Protein AF-A0A183I3R6-F1 (afdb_monomer_lite)

Foldseek 3Di:
DVCCVPPVFFWDFDFPVRDAQGATFFTTHCVLPVPDDPVCVVPDDPVNRTHTPVRAAEAEPPDDPVVVQVCCVVVVDQKHFYAYPVNGTHDMDGVVLVVVCVVCVPFDADPVRHGAAEDEFEPDPVRVVVVVVCVVVPHPYYHHDDLVLAAQAQVSLVVVVVVPDQAEEHFHQQAPFFQCCVQVVDTDDQLNSLLRNLVNCVVVVHAYEREHNDDALVSQLSSLLSRHPYYDDAQNPCQEPPHDDDWDQDPVRFIKGKGWDCQAPVNVVVPDDPVNPPDPDDRDGRGDIDIHGHPYHCVQVVVVSVVSSCVVCVVQPHRDSVRSNVCVVVVVRDDDDADPVSVQVVDDDDDPDDDDDDDQDFWKKKWFKDAACVLPVVQQVCPPCRHPVNVVVVLVCVVPVVQPPVWDKDFLDDDPDDGPDGPGIIMITGSDPDPPPCFVVSQVSSQVVCCVPRRPRMHTPGMDTDDPPDRSNPQDDWDWFWKWKFKDQADVSVVVCQVDPDPVCDDPDDDFHADPVRHTGDGDTDTDTPSDDPPDPPPPPDPDPDPDDPPDDWDWDDDPDDRMGMTMDTDDDDD

Structure (mmCIF, N/CA/C/O backbone):
data_AF-A0A183I3R6-F1
#
_entry.id   AF-A0A183I3R6-F1
#
loop_
_atom_site.group_PDB
_atom_site.id
_atom_site.type_symbol
_atom_site.label_atom_id
_atom_site.label_alt_id
_atom_site.label_comp_id
_atom_site.label_asym_id
_atom_site.label_entity_id
_atom_site.label_seq_id
_atom_site.pdbx_PDB_ins_code
_atom_site.Cartn_x
_atom_site.Cartn_y
_atom_site.Cartn_z
_atom_site.occupancy
_atom_site.B_iso_or_equiv
_atom_site.auth_seq_id
_atom_site.auth_comp_id
_atom_site.auth_asym_id
_atom_site.auth_atom_id
_atom_site.pdbx_PDB_model_num
ATOM 1 N N . MET A 1 1 ? 17.498 4.470 -26.967 1.00 78.75 1 MET A N 1
ATOM 2 C CA . MET A 1 1 ? 17.436 5.239 -25.694 1.00 78.75 1 MET A CA 1
ATOM 3 C C . MET A 1 1 ? 16.048 5.758 -25.308 1.00 78.75 1 MET A C 1
ATOM 5 O O . MET A 1 1 ? 15.690 5.618 -24.145 1.00 78.75 1 MET A O 1
ATOM 9 N N . LYS A 1 2 ? 15.227 6.296 -26.228 1.00 86.44 2 LYS A N 1
ATOM 10 C CA . LYS A 1 2 ? 13.857 6.765 -25.906 1.00 86.44 2 LYS A CA 1
ATOM 11 C C . LYS A 1 2 ? 12.976 5.703 -25.220 1.00 86.44 2 LYS A C 1
ATOM 13 O O . LYS A 1 2 ? 12.280 6.032 -24.268 1.00 86.44 2 LYS A O 1
ATOM 18 N N . ILE A 1 3 ? 13.071 4.434 -25.635 1.00 86.44 3 ILE A N 1
ATOM 19 C CA . ILE A 1 3 ? 12.370 3.298 -24.997 1.00 86.44 3 ILE A CA 1
ATOM 20 C C . ILE A 1 3 ? 12.762 3.161 -23.514 1.00 86.44 3 ILE A C 1
ATOM 22 O O . ILE A 1 3 ? 11.885 3.130 -22.658 1.00 86.44 3 ILE A O 1
ATOM 26 N N . LYS A 1 4 ? 14.065 3.190 -23.194 1.00 86.25 4 LYS A N 1
ATOM 27 C CA . LYS A 1 4 ? 14.585 3.146 -21.813 1.00 86.25 4 LYS A CA 1
ATOM 28 C C . LYS A 1 4 ? 14.042 4.287 -20.954 1.00 86.25 4 LYS A C 1
ATOM 30 O O . LYS A 1 4 ? 13.668 4.053 -19.813 1.00 86.25 4 LYS A O 1
ATOM 35 N N . LEU A 1 5 ? 13.989 5.502 -21.503 1.00 85.44 5 LEU A N 1
ATOM 36 C CA . LEU A 1 5 ? 13.466 6.677 -20.798 1.00 85.44 5 LEU A CA 1
ATOM 37 C C . LEU A 1 5 ? 11.952 6.599 -20.577 1.00 85.44 5 LEU A C 1
ATOM 39 O O . LEU A 1 5 ? 11.480 6.945 -19.501 1.00 85.44 5 LEU A O 1
ATOM 43 N N . LYS A 1 6 ? 11.199 6.142 -21.584 1.00 90.00 6 LYS A N 1
ATOM 44 C CA . LYS A 1 6 ? 9.734 6.086 -21.533 1.00 90.00 6 LYS A CA 1
ATOM 45 C C . LYS A 1 6 ? 9.214 4.930 -20.676 1.00 90.00 6 LYS A C 1
ATOM 47 O O . LYS A 1 6 ? 8.266 5.122 -19.927 1.00 90.00 6 LYS A O 1
ATOM 52 N N . TYR A 1 7 ? 9.811 3.745 -20.798 1.00 88.25 7 TYR A N 1
ATOM 53 C CA . TYR A 1 7 ? 9.295 2.513 -20.191 1.00 88.25 7 TYR A CA 1
ATOM 54 C C . TYR A 1 7 ? 10.159 1.973 -19.041 1.00 88.25 7 TYR A C 1
ATOM 56 O O . TYR A 1 7 ? 9.745 1.058 -18.336 1.00 88.25 7 TYR A O 1
ATOM 64 N N . GLY A 1 8 ? 11.366 2.510 -18.831 1.00 87.38 8 GLY A N 1
ATOM 65 C CA . GLY A 1 8 ? 12.247 2.109 -17.728 1.00 87.38 8 GLY A CA 1
ATOM 66 C C . GLY A 1 8 ? 13.025 0.805 -17.948 1.00 87.38 8 GLY A C 1
ATOM 67 O O . GLY A 1 8 ? 13.779 0.393 -17.067 1.00 87.38 8 GLY A O 1
ATOM 68 N N . PHE A 1 9 ? 12.899 0.161 -19.112 1.00 87.81 9 PHE A N 1
ATOM 69 C CA . PHE A 1 9 ? 13.636 -1.055 -19.471 1.00 87.81 9 PHE A CA 1
ATOM 70 C C . PHE A 1 9 ? 14.281 -0.957 -20.860 1.00 87.81 9 PHE A C 1
ATOM 72 O O . PHE A 1 9 ? 13.922 -0.122 -21.685 1.00 87.81 9 PHE A O 1
ATOM 79 N N . THR A 1 10 ? 15.277 -1.808 -21.105 1.00 85.75 10 THR A N 1
ATOM 80 C CA . THR A 1 10 ? 16.066 -1.838 -22.352 1.00 85.75 10 THR A CA 1
ATOM 81 C C . THR A 1 10 ? 15.897 -3.116 -23.156 1.00 85.75 10 THR A C 1
ATOM 83 O O . THR A 1 10 ? 16.025 -3.060 -24.371 1.00 85.75 10 THR A O 1
ATOM 86 N N . GLY A 1 11 ? 15.620 -4.246 -22.494 1.00 90.00 11 GLY A N 1
ATOM 87 C CA . GLY A 1 11 ? 15.464 -5.555 -23.131 1.00 90.00 11 GLY A CA 1
ATOM 88 C C . GLY A 1 11 ? 14.273 -5.565 -24.081 1.00 90.00 11 GLY A C 1
ATOM 89 O O . GLY A 1 11 ? 13.154 -5.735 -23.608 1.00 90.00 11 GLY A O 1
ATOM 90 N N . THR A 1 12 ? 14.527 -5.372 -25.372 1.00 93.06 12 THR A N 1
ATOM 91 C CA . THR A 1 12 ? 13.502 -5.126 -26.391 1.00 93.06 12 THR A CA 1
ATOM 92 C C . THR A 1 12 ? 13.747 -6.044 -27.586 1.00 93.06 12 THR A C 1
ATOM 94 O O . THR A 1 12 ? 14.807 -5.937 -28.211 1.00 93.06 12 THR A O 1
ATOM 97 N N . PRO A 1 13 ? 12.819 -6.966 -27.892 1.00 94.94 13 PRO A N 1
ATOM 98 C CA . PRO A 1 13 ? 12.857 -7.751 -29.121 1.00 94.94 13 PRO A CA 1
ATOM 99 C C . PRO A 1 13 ? 12.750 -6.850 -30.352 1.00 94.94 13 PRO A C 1
ATOM 101 O O . PRO A 1 13 ? 12.085 -5.816 -30.314 1.00 94.94 13 PRO A O 1
ATOM 104 N N . VAL A 1 14 ? 13.410 -7.244 -31.433 1.00 95.75 14 VAL A N 1
ATOM 105 C CA . VAL A 1 14 ? 13.388 -6.556 -32.724 1.00 95.75 14 VAL A CA 1
ATOM 106 C C . VAL A 1 14 ? 12.676 -7.466 -33.711 1.00 95.75 14 VAL A C 1
ATOM 108 O O . VAL A 1 14 ? 13.144 -8.578 -33.956 1.00 95.75 14 VAL A O 1
ATOM 111 N N . THR A 1 15 ? 11.557 -7.006 -34.264 1.00 96.69 15 THR A N 1
ATOM 112 C CA . THR A 1 15 ? 10.777 -7.742 -35.266 1.00 96.69 15 THR A CA 1
ATOM 113 C C . THR A 1 15 ? 10.846 -7.057 -36.630 1.00 96.69 15 THR A C 1
ATOM 115 O O . THR A 1 15 ? 11.189 -5.877 -36.720 1.00 96.69 15 THR A O 1
ATOM 118 N N . SER A 1 16 ? 10.523 -7.787 -37.700 1.00 95.62 16 SER A N 1
ATOM 119 C CA . SER A 1 16 ? 10.517 -7.266 -39.077 1.00 95.62 16 SER A CA 1
ATOM 120 C C . SER A 1 16 ? 9.542 -6.111 -39.297 1.00 95.62 16 SER A C 1
ATOM 122 O O . SER A 1 16 ? 9.824 -5.208 -40.080 1.00 95.62 16 SER A O 1
ATOM 124 N N . THR A 1 17 ? 8.415 -6.127 -38.591 1.00 94.56 17 THR A N 1
ATOM 125 C CA . THR A 1 17 ? 7.358 -5.114 -38.686 1.00 94.56 17 THR A CA 1
ATOM 126 C C . THR A 1 17 ? 7.493 -4.013 -37.635 1.00 94.56 17 THR A C 1
ATOM 128 O O . THR A 1 17 ? 6.927 -2.939 -37.804 1.00 94.56 17 THR A O 1
ATOM 131 N N . GLY A 1 18 ? 8.246 -4.259 -36.558 1.00 92.50 18 GLY A N 1
ATOM 132 C CA . GLY A 1 18 ? 8.265 -3.409 -35.364 1.00 92.50 18 GLY A CA 1
ATOM 133 C C . GLY A 1 18 ? 7.157 -3.728 -34.352 1.00 92.50 18 GLY A C 1
ATOM 134 O O . GLY A 1 18 ? 7.161 -3.149 -33.266 1.00 92.50 18 GLY A O 1
ATOM 135 N N . ASP A 1 19 ? 6.272 -4.678 -34.669 1.00 93.06 19 ASP A N 1
ATOM 136 C CA . ASP A 1 19 ? 5.143 -5.09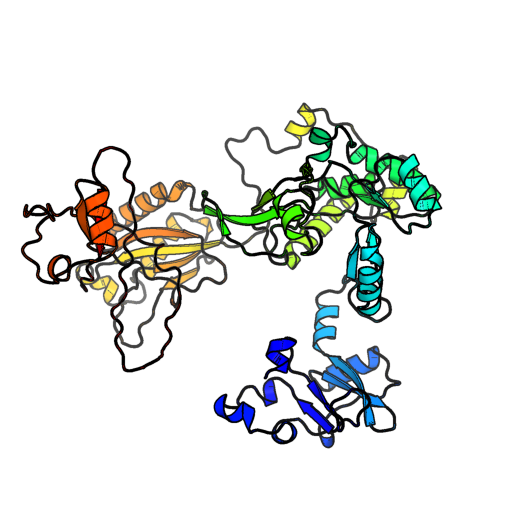5 -33.835 1.00 93.06 19 ASP A CA 1
ATOM 137 C C . ASP A 1 19 ? 5.298 -6.534 -33.314 1.00 93.06 19 ASP A C 1
ATOM 139 O O . ASP A 1 19 ? 6.066 -7.343 -33.851 1.00 93.06 19 ASP A O 1
ATOM 143 N N . VAL A 1 20 ? 4.548 -6.861 -32.256 1.00 92.81 20 VAL A N 1
ATOM 144 C CA . VAL A 1 20 ? 4.362 -8.245 -31.778 1.00 92.81 20 VAL A CA 1
ATOM 145 C C . VAL A 1 20 ? 3.604 -9.042 -32.849 1.00 92.81 20 VAL A C 1
ATOM 147 O O . VAL A 1 20 ? 2.713 -8.502 -33.497 1.00 92.81 20 VAL A O 1
ATOM 150 N N . GLY A 1 21 ? 3.973 -10.309 -33.060 1.00 93.31 21 GLY A N 1
ATOM 151 C CA . GLY A 1 21 ? 3.495 -11.129 -34.180 1.00 93.31 21 GLY A CA 1
ATOM 152 C C . GLY A 1 21 ? 4.300 -10.964 -35.476 1.00 93.31 21 GLY A C 1
ATOM 153 O O . GLY A 1 21 ? 4.107 -11.727 -36.414 1.00 93.31 21 GLY A O 1
ATOM 154 N N . GLY A 1 22 ? 5.237 -10.011 -35.543 1.00 95.81 22 GLY A N 1
ATOM 155 C CA . GLY A 1 22 ? 6.235 -9.963 -36.614 1.00 95.81 22 GLY A CA 1
ATOM 156 C C . GLY A 1 22 ? 7.337 -11.010 -36.422 1.00 95.81 22 GLY A C 1
ATOM 157 O O . GLY A 1 22 ? 7.602 -11.450 -35.298 1.00 95.81 22 GLY A O 1
ATOM 158 N N . GLN A 1 23 ? 8.029 -11.370 -37.507 1.00 96.69 23 GLN A N 1
ATOM 159 C CA . GLN A 1 23 ? 9.185 -12.271 -37.441 1.00 96.69 23 GLN A CA 1
ATOM 160 C C . GLN A 1 23 ? 10.275 -11.683 -36.543 1.00 96.69 23 GLN A C 1
ATOM 162 O O . GLN A 1 23 ? 10.665 -10.527 -36.722 1.00 96.69 23 GLN A O 1
ATOM 167 N N . LEU A 1 24 ? 10.767 -12.468 -35.584 1.00 97.00 24 LEU A N 1
ATOM 168 C CA . LEU A 1 24 ? 11.836 -12.064 -34.676 1.00 97.00 24 LEU A CA 1
ATOM 169 C C . LEU A 1 24 ? 13.175 -12.018 -35.426 1.00 97.00 24 LEU A C 1
ATOM 171 O O . LEU A 1 24 ? 13.614 -13.021 -35.970 1.00 97.00 24 LEU A O 1
ATOM 175 N N . ILE A 1 25 ? 13.848 -10.866 -35.422 1.00 96.50 25 ILE A N 1
ATOM 176 C CA . ILE A 1 25 ? 15.146 -10.662 -36.094 1.00 96.50 25 ILE A CA 1
ATOM 177 C C . ILE A 1 25 ? 16.286 -10.536 -35.074 1.00 96.50 25 ILE A C 1
ATOM 179 O O . ILE A 1 25 ? 17.429 -10.901 -35.351 1.00 96.50 25 ILE A O 1
ATOM 183 N N . GLY A 1 26 ? 15.995 -10.027 -33.876 1.00 96.00 26 GLY A N 1
ATOM 184 C CA . GLY A 1 26 ? 17.018 -9.829 -32.858 1.00 96.00 26 GLY A CA 1
ATOM 185 C C . GLY A 1 26 ? 16.478 -9.360 -31.513 1.00 96.00 26 GLY A C 1
ATOM 186 O O . GLY A 1 26 ? 15.272 -9.297 -31.278 1.00 96.00 26 GLY A O 1
ATOM 187 N N . LEU A 1 27 ? 17.390 -9.021 -30.606 1.00 95.12 27 LEU A N 1
ATOM 188 C CA . LEU A 1 27 ? 17.090 -8.501 -29.274 1.00 95.12 27 LEU A CA 1
ATOM 189 C C . LEU A 1 27 ? 18.142 -7.457 -28.905 1.00 95.12 27 LEU A C 1
ATOM 191 O O . LEU A 1 27 ? 19.338 -7.702 -29.033 1.00 95.12 27 LEU A O 1
ATOM 195 N N . VAL A 1 28 ? 17.699 -6.317 -28.385 1.00 94.00 28 VAL A N 1
ATOM 196 C CA . VAL A 1 28 ? 18.584 -5.293 -27.817 1.00 94.00 28 VAL A CA 1
ATOM 197 C C . VAL A 1 28 ? 18.452 -5.299 -26.301 1.00 94.00 28 VAL A C 1
ATOM 199 O O . VAL A 1 28 ? 17.348 -5.365 -25.762 1.00 94.00 28 VAL A O 1
ATOM 202 N N . THR A 1 29 ? 19.567 -5.200 -25.587 1.00 91.25 29 THR A N 1
ATOM 203 C CA . THR A 1 29 ? 19.627 -5.062 -24.129 1.00 91.25 29 THR A CA 1
ATOM 204 C C . THR A 1 29 ? 20.419 -3.814 -23.730 1.00 91.25 29 THR A C 1
ATOM 206 O O . THR A 1 29 ? 20.955 -3.109 -24.578 1.00 91.25 29 THR A O 1
ATOM 209 N N . SER A 1 30 ? 20.510 -3.504 -22.427 1.00 88.44 30 SER A N 1
ATOM 210 C CA . SER A 1 30 ? 21.334 -2.366 -21.970 1.00 88.44 30 SER A CA 1
ATOM 211 C C . SER A 1 30 ? 22.788 -2.498 -22.418 1.00 88.44 30 SER A C 1
ATOM 213 O O . SER A 1 30 ? 23.373 -1.521 -22.864 1.00 88.44 30 SER A O 1
ATOM 215 N N . ARG A 1 31 ? 23.355 -3.710 -22.333 1.00 88.88 31 ARG A N 1
ATOM 216 C CA . ARG A 1 31 ? 24.786 -3.942 -22.579 1.00 88.88 31 ARG A CA 1
ATOM 217 C C . ARG A 1 31 ? 25.196 -3.599 -24.006 1.00 88.88 31 ARG A C 1
ATOM 219 O O . ARG A 1 31 ? 26.325 -3.180 -24.217 1.00 88.88 31 ARG A O 1
ATOM 226 N N . ASP A 1 32 ? 24.262 -3.738 -24.936 1.00 89.69 32 ASP A N 1
ATOM 227 C CA . ASP A 1 32 ? 24.491 -3.519 -26.360 1.00 89.69 32 ASP A CA 1
ATOM 228 C C . ASP A 1 32 ? 24.511 -2.022 -26.716 1.00 89.69 32 ASP A C 1
ATOM 230 O O . ASP A 1 32 ? 25.025 -1.632 -27.758 1.00 89.69 32 ASP A O 1
ATOM 234 N N . VAL A 1 33 ? 23.973 -1.163 -25.837 1.00 88.94 33 VAL A N 1
ATOM 235 C CA . VAL A 1 33 ? 23.852 0.287 -26.073 1.00 88.94 33 VAL A CA 1
ATOM 236 C C . VAL A 1 33 ? 24.589 1.158 -25.052 1.00 88.94 33 VAL A C 1
ATOM 238 O O . VAL A 1 33 ? 24.736 2.355 -25.286 1.00 88.94 33 VAL A O 1
ATOM 241 N N . ASP A 1 34 ? 25.056 0.592 -23.931 1.00 85.75 34 ASP A N 1
ATOM 242 C CA . ASP A 1 34 ? 25.635 1.341 -22.800 1.00 85.75 34 ASP A CA 1
ATOM 243 C C . ASP A 1 34 ? 26.924 2.112 -23.169 1.00 85.75 34 ASP A C 1
ATOM 245 O O . ASP A 1 34 ? 27.219 3.124 -22.536 1.00 85.75 34 ASP A O 1
ATOM 249 N N . PHE A 1 35 ? 27.667 1.673 -24.194 1.00 86.62 35 PHE A N 1
ATOM 250 C CA . PHE A 1 35 ? 28.926 2.298 -24.637 1.00 86.62 35 PHE A CA 1
ATOM 251 C C . PHE A 1 35 ? 28.817 3.081 -25.952 1.00 86.62 35 PHE A C 1
ATOM 253 O O . PHE A 1 35 ? 29.831 3.501 -26.505 1.00 86.62 35 PHE A O 1
ATOM 260 N N . ILE A 1 36 ? 27.604 3.285 -26.471 1.00 87.62 36 ILE A N 1
ATOM 261 C CA . ILE A 1 36 ? 27.405 4.117 -27.659 1.00 87.62 36 ILE A CA 1
ATOM 262 C C . ILE A 1 36 ? 27.453 5.590 -27.227 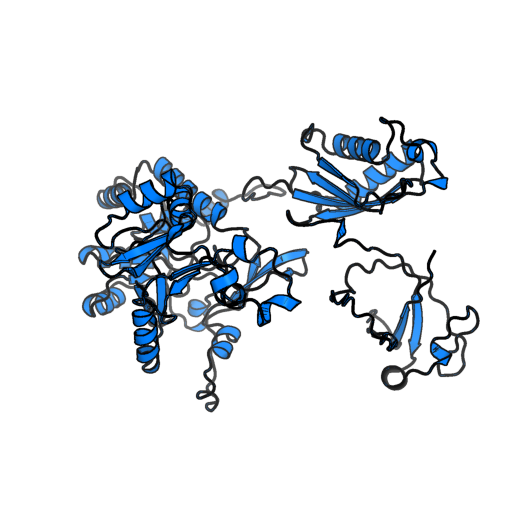1.00 87.62 36 ILE A C 1
ATOM 264 O O . ILE A 1 36 ? 26.730 5.998 -26.315 1.00 87.62 36 ILE A O 1
ATOM 268 N N . ASP A 1 37 ? 28.295 6.388 -27.891 1.00 87.50 37 ASP A N 1
ATOM 269 C CA . ASP A 1 37 ? 28.372 7.837 -27.669 1.00 87.50 37 ASP A CA 1
ATOM 270 C C . ASP A 1 37 ? 27.017 8.506 -27.936 1.00 87.50 37 ASP A C 1
ATOM 272 O O . ASP A 1 37 ? 26.364 8.212 -28.940 1.00 87.50 37 ASP A O 1
ATOM 276 N N . GLU A 1 38 ? 26.620 9.473 -27.104 1.00 85.00 38 GLU A N 1
ATOM 277 C CA . GLU A 1 38 ? 25.320 10.153 -27.248 1.00 85.00 38 GLU A CA 1
ATOM 278 C C . GLU A 1 38 ? 25.138 10.799 -28.631 1.00 85.00 38 GLU A C 1
ATOM 280 O O . GLU A 1 38 ? 24.057 10.733 -29.218 1.00 85.00 38 GLU A O 1
ATOM 285 N N . ASN A 1 39 ? 26.221 11.333 -29.201 1.00 90.12 39 ASN A N 1
ATOM 286 C CA . ASN A 1 39 ? 26.235 11.939 -30.535 1.00 90.12 39 ASN A CA 1
ATOM 287 C C . ASN A 1 39 ? 25.918 10.933 -31.656 1.00 90.12 39 ASN A C 1
ATOM 289 O O . ASN A 1 39 ? 25.523 11.333 -32.748 1.00 90.12 39 ASN A O 1
ATOM 293 N N . LYS A 1 40 ? 26.086 9.628 -31.401 1.00 89.12 40 LYS A N 1
ATOM 294 C CA . LYS A 1 40 ? 25.838 8.553 -32.371 1.00 89.12 40 LYS A CA 1
ATOM 295 C C . LYS A 1 40 ? 24.435 7.954 -32.256 1.00 89.12 40 LYS A C 1
ATOM 297 O O . LYS A 1 40 ? 24.000 7.253 -33.165 1.00 89.12 40 LYS A O 1
ATOM 302 N N . TYR A 1 41 ? 23.674 8.273 -31.205 1.00 86.94 41 TYR A N 1
ATOM 303 C CA . TYR A 1 41 ? 22.342 7.690 -30.980 1.00 86.94 41 TYR A CA 1
ATOM 304 C C . TYR A 1 41 ? 21.344 7.911 -32.120 1.00 86.94 41 TYR A C 1
ATOM 306 O O . TYR A 1 41 ? 20.441 7.096 -32.284 1.00 86.94 41 TYR A O 1
ATOM 314 N N . ALA A 1 42 ? 21.463 9.011 -32.867 1.00 86.00 42 ALA A N 1
ATOM 315 C CA . ALA A 1 42 ? 20.554 9.323 -33.969 1.00 86.00 42 ALA A CA 1
ATOM 316 C C . ALA A 1 42 ? 20.901 8.590 -35.276 1.00 86.00 42 ALA A C 1
ATOM 318 O O . ALA A 1 42 ? 20.033 8.460 -36.134 1.00 86.00 42 ALA A O 1
ATOM 319 N N . ILE A 1 43 ? 22.149 8.137 -35.429 1.00 91.75 43 ILE A N 1
ATOM 320 C CA . ILE A 1 43 ? 22.674 7.592 -36.689 1.00 91.75 43 ILE A CA 1
ATOM 321 C C . ILE A 1 43 ? 22.883 6.076 -36.642 1.00 91.75 43 ILE A C 1
ATOM 323 O O . ILE A 1 43 ? 22.741 5.418 -37.667 1.00 91.75 43 ILE A O 1
ATOM 327 N N . THR A 1 44 ? 23.191 5.514 -35.472 1.00 90.88 44 THR A N 1
ATOM 328 C CA . THR A 1 44 ? 23.419 4.074 -35.311 1.00 90.88 44 THR A CA 1
ATOM 329 C C . THR A 1 44 ? 22.106 3.308 -35.437 1.00 90.88 44 THR A C 1
ATOM 331 O O . THR A 1 44 ? 21.151 3.556 -34.693 1.00 90.88 44 THR A O 1
ATOM 334 N N . LYS A 1 45 ? 22.051 2.355 -36.372 1.00 92.12 45 LYS A N 1
ATOM 335 C CA . LYS A 1 45 ? 20.853 1.535 -36.596 1.00 92.12 45 LYS A CA 1
ATOM 336 C C . LYS A 1 45 ? 20.726 0.445 -35.534 1.00 92.12 45 LYS A C 1
ATOM 338 O O . LYS A 1 45 ? 21.714 -0.086 -35.040 1.00 92.12 45 LYS A O 1
ATOM 343 N N . ILE A 1 46 ? 19.490 0.041 -35.236 1.00 91.94 46 ILE A N 1
ATOM 344 C CA . ILE A 1 46 ? 19.212 -1.067 -34.302 1.00 91.94 46 ILE A CA 1
ATOM 345 C C . ILE A 1 46 ? 19.870 -2.372 -34.776 1.00 91.94 46 ILE A C 1
ATOM 347 O O . ILE A 1 46 ? 20.416 -3.114 -33.964 1.00 91.94 46 ILE A O 1
ATOM 351 N N . SER A 1 47 ? 19.880 -2.617 -36.087 1.00 92.31 47 SER A N 1
ATOM 352 C CA . SER A 1 47 ? 20.507 -3.793 -36.697 1.00 92.31 47 SER A CA 1
ATOM 353 C C . SER A 1 47 ? 22.019 -3.882 -36.471 1.00 92.31 47 SER A C 1
ATOM 355 O O . SER A 1 47 ? 22.567 -4.973 -36.537 1.00 92.31 47 SER A O 1
ATOM 357 N N . GLU A 1 48 ? 22.694 -2.757 -36.214 1.00 91.25 48 GLU A N 1
ATOM 358 C CA . GLU A 1 48 ? 24.145 -2.711 -35.973 1.00 91.25 48 GLU A CA 1
ATOM 359 C C . GLU A 1 48 ? 24.509 -3.085 -34.530 1.00 91.25 48 GLU A C 1
ATOM 361 O O . GLU A 1 48 ? 25.663 -3.400 -34.250 1.00 91.25 48 GLU A O 1
ATOM 366 N N . VAL A 1 49 ? 23.538 -3.035 -33.611 1.00 92.75 49 VAL A N 1
ATOM 367 C CA . VAL A 1 49 ? 23.770 -3.189 -32.165 1.00 92.75 49 VAL A CA 1
ATOM 368 C C . VAL A 1 49 ? 23.020 -4.370 -31.559 1.00 92.75 49 VAL A C 1
ATOM 370 O O . VAL A 1 49 ? 23.404 -4.854 -30.502 1.00 92.75 49 VAL A O 1
ATOM 373 N N . MET A 1 50 ? 21.936 -4.833 -32.182 1.00 94.00 50 MET A N 1
ATOM 374 C CA . MET A 1 50 ? 21.151 -5.950 -31.658 1.00 94.00 50 MET A CA 1
ATOM 375 C C . MET A 1 50 ? 21.941 -7.259 -31.672 1.00 94.00 50 MET A C 1
ATOM 377 O O . MET A 1 50 ? 22.782 -7.493 -32.538 1.00 94.00 50 MET A O 1
ATOM 381 N N . VAL A 1 51 ? 21.594 -8.162 -30.758 1.00 94.31 51 VAL A N 1
ATOM 382 C CA . VAL A 1 51 ? 21.995 -9.562 -30.871 1.00 94.31 51 VAL A CA 1
ATOM 383 C C . VAL A 1 51 ? 21.114 -10.212 -31.946 1.00 94.31 51 VAL A C 1
ATOM 385 O O . VAL A 1 51 ? 19.889 -10.207 -31.777 1.00 94.31 51 VAL A O 1
ATOM 388 N N . PRO A 1 52 ? 21.696 -10.725 -33.045 1.00 95.44 52 PRO A N 1
ATOM 389 C CA . PRO A 1 52 ? 20.939 -11.316 -34.148 1.00 95.44 52 PRO A CA 1
ATOM 390 C C . PRO A 1 52 ? 20.332 -12.675 -33.768 1.00 95.44 52 PRO A C 1
ATOM 392 O O . PRO A 1 52 ? 20.826 -13.347 -32.859 1.00 95.44 52 PRO A O 1
ATOM 395 N N . LEU A 1 53 ? 19.248 -13.063 -34.456 1.00 93.25 53 LEU A N 1
ATOM 396 C CA . LEU A 1 53 ? 18.452 -14.268 -34.172 1.00 93.25 53 LEU A CA 1
ATOM 397 C C . LEU A 1 53 ? 19.284 -15.557 -34.073 1.00 93.25 53 LEU A C 1
ATOM 399 O O . LEU A 1 53 ? 19.025 -16.362 -33.187 1.00 93.25 53 LEU A O 1
ATOM 403 N N . ASP A 1 54 ? 20.301 -15.733 -34.918 1.00 92.31 54 ASP A N 1
ATOM 404 C CA . ASP A 1 54 ? 21.197 -16.904 -34.936 1.00 92.31 54 ASP A CA 1
ATOM 405 C C . ASP A 1 54 ? 21.967 -17.107 -33.620 1.00 92.31 54 ASP A C 1
ATOM 407 O O . ASP A 1 54 ? 22.418 -18.208 -33.315 1.00 92.31 54 ASP A O 1
ATOM 411 N N . ARG A 1 55 ? 22.111 -16.044 -32.823 1.00 91.38 55 ARG A N 1
ATOM 412 C CA . ARG A 1 55 ? 22.770 -16.061 -31.509 1.00 91.38 55 ARG A CA 1
ATOM 413 C C . ARG A 1 55 ? 21.788 -15.930 -30.351 1.00 91.38 55 ARG A C 1
ATOM 415 O O . ARG A 1 55 ? 22.215 -15.855 -29.192 1.00 91.38 55 ARG A O 1
ATOM 422 N N . LEU A 1 56 ? 20.494 -15.839 -30.648 1.00 92.56 56 LEU A N 1
ATOM 423 C CA . LEU A 1 56 ? 19.450 -15.778 -29.643 1.00 92.56 56 LEU A CA 1
ATOM 424 C C . LEU A 1 56 ? 18.976 -17.165 -29.273 1.00 92.56 56 LEU A C 1
ATOM 426 O O . LEU A 1 56 ? 18.876 -18.075 -30.084 1.00 92.56 56 LEU A O 1
ATOM 430 N N . ILE A 1 57 ? 18.637 -17.274 -28.000 1.00 92.75 57 ILE A N 1
ATOM 431 C CA . ILE A 1 57 ? 17.975 -18.443 -27.458 1.00 92.75 57 ILE A CA 1
ATOM 432 C C . ILE A 1 57 ? 16.514 -18.069 -27.349 1.00 92.75 57 ILE A C 1
ATOM 434 O O . ILE A 1 57 ? 16.185 -17.035 -26.757 1.00 92.75 57 ILE A O 1
ATOM 438 N N . THR A 1 58 ? 15.669 -18.887 -27.952 1.00 94.06 58 THR A N 1
ATOM 439 C CA . THR A 1 58 ? 14.227 -18.690 -28.053 1.00 94.06 58 THR A CA 1
ATOM 440 C C . THR A 1 58 ? 13.505 -19.904 -27.473 1.00 94.06 58 THR A C 1
ATOM 442 O O . THR A 1 58 ? 14.062 -20.998 -27.400 1.00 94.06 58 THR A O 1
ATOM 445 N N . GLY A 1 59 ? 12.280 -19.697 -26.996 1.00 93.31 59 GLY A N 1
ATOM 446 C CA . GLY A 1 59 ? 11.372 -20.770 -26.587 1.00 93.31 59 GLY A CA 1
ATOM 447 C C . GLY A 1 59 ? 10.237 -20.942 -27.596 1.00 93.31 59 GLY A C 1
ATOM 448 O O . GLY A 1 59 ? 9.870 -19.979 -28.268 1.00 93.31 59 GLY A O 1
ATOM 449 N N . SER A 1 60 ? 9.679 -22.151 -27.683 1.00 92.56 60 SER A N 1
ATOM 450 C CA . SER A 1 60 ? 8.444 -22.415 -28.440 1.00 92.56 60 SER A CA 1
ATOM 451 C C . SER A 1 60 ? 7.219 -21.853 -27.708 1.00 92.56 60 SER A C 1
ATOM 453 O O . SER A 1 60 ? 7.237 -21.729 -26.484 1.00 92.56 60 SER A O 1
ATOM 455 N N . GLU A 1 61 ? 6.143 -21.546 -28.430 1.00 90.50 61 GLU A N 1
ATOM 456 C CA . GLU A 1 61 ? 4.866 -21.109 -27.847 1.00 90.50 61 GLU A CA 1
ATOM 457 C C . GLU A 1 61 ? 4.185 -22.177 -26.973 1.00 90.50 61 GLU A C 1
ATOM 459 O O . GLU A 1 61 ? 3.495 -21.826 -26.020 1.00 90.50 61 GLU A O 1
ATOM 464 N N . ASP A 1 62 ? 4.464 -23.460 -27.222 1.00 89.56 62 ASP A N 1
ATOM 465 C CA . ASP A 1 62 ? 3.959 -24.590 -26.423 1.00 89.56 62 ASP A CA 1
ATOM 466 C C . ASP A 1 62 ? 4.731 -24.803 -25.108 1.00 89.56 62 ASP A C 1
ATOM 468 O O . ASP A 1 62 ? 4.463 -25.731 -24.340 1.00 89.56 62 ASP A O 1
ATOM 472 N N . LEU A 1 63 ? 5.752 -23.983 -24.856 1.00 87.69 63 LEU A N 1
ATOM 473 C CA . LEU A 1 63 ? 6.643 -24.160 -23.724 1.00 87.69 63 LEU A CA 1
ATOM 474 C C . LEU A 1 63 ? 5.950 -23.768 -22.410 1.00 87.69 63 LEU A C 1
ATOM 476 O O . LEU A 1 63 ? 5.393 -22.680 -22.262 1.00 87.69 63 LEU A O 1
ATOM 480 N N . THR A 1 64 ? 6.047 -24.643 -21.411 1.00 85.88 64 THR A N 1
ATOM 481 C CA . THR A 1 64 ? 5.578 -24.359 -20.051 1.00 85.88 64 THR A CA 1
ATOM 482 C C . THR A 1 64 ? 6.447 -23.285 -19.385 1.00 85.88 64 THR A C 1
ATOM 484 O O . THR A 1 64 ? 7.628 -23.115 -19.708 1.00 85.88 64 THR A O 1
ATOM 487 N N . LEU A 1 65 ? 5.885 -22.566 -18.405 1.00 80.62 65 LEU A N 1
ATOM 488 C CA . LEU A 1 65 ? 6.645 -21.583 -17.619 1.00 80.62 65 LEU A CA 1
ATOM 489 C C . LEU A 1 65 ? 7.825 -22.224 -16.875 1.00 80.62 65 LEU A C 1
ATOM 491 O O . LEU A 1 65 ? 8.882 -21.612 -16.769 1.00 80.62 65 LEU A O 1
ATOM 495 N N . GLU A 1 66 ? 7.662 -23.456 -16.394 1.00 82.06 66 GLU A N 1
ATOM 496 C CA . GLU A 1 66 ? 8.707 -24.204 -15.687 1.00 82.06 66 GLU A CA 1
ATOM 497 C C . GLU A 1 66 ? 9.903 -24.480 -16.607 1.00 82.06 66 GLU A C 1
ATOM 499 O O . GLU A 1 66 ? 11.029 -24.105 -16.280 1.00 82.06 66 GLU A O 1
ATOM 504 N N . HIS A 1 67 ? 9.658 -24.989 -17.818 1.00 86.38 67 HIS A N 1
ATOM 505 C CA . HIS A 1 67 ? 10.720 -25.193 -18.805 1.00 86.38 67 HIS A CA 1
ATOM 506 C C . HIS A 1 67 ? 11.347 -23.866 -19.275 1.00 86.38 67 HIS A C 1
ATOM 508 O O . HIS A 1 67 ? 12.560 -23.795 -19.478 1.00 86.38 67 HIS A O 1
ATOM 514 N N . ALA A 1 68 ? 10.573 -22.777 -19.400 1.00 86.19 68 ALA A N 1
ATOM 515 C CA . ALA A 1 68 ? 11.138 -21.452 -19.710 1.00 86.19 68 ALA A CA 1
ATOM 516 C C . ALA A 1 68 ? 12.158 -21.006 -18.662 1.00 86.19 68 ALA A C 1
ATOM 518 O O . ALA A 1 68 ? 13.162 -20.355 -18.979 1.00 86.19 68 ALA A O 1
ATOM 519 N N . TYR A 1 69 ? 11.881 -21.326 -17.402 1.00 83.25 69 TYR A N 1
ATOM 520 C CA . TYR A 1 69 ? 12.735 -20.971 -16.287 1.00 83.25 69 TYR A CA 1
ATOM 521 C C . TYR A 1 69 ? 14.032 -21.773 -16.280 1.00 83.25 69 TYR A C 1
ATOM 523 O O . TYR A 1 69 ? 15.093 -21.168 -16.110 1.00 83.25 69 TYR A O 1
ATOM 531 N N . GLU A 1 70 ? 13.971 -23.072 -16.569 1.00 88.06 70 GLU A N 1
ATOM 532 C CA . GLU A 1 70 ? 15.155 -23.925 -16.725 1.00 88.06 70 GLU A CA 1
ATOM 533 C C . GLU A 1 70 ? 16.070 -23.428 -17.852 1.00 88.06 70 GLU A C 1
ATOM 535 O O . GLU A 1 70 ? 17.280 -23.285 -17.655 1.00 88.06 70 GLU A O 1
ATOM 540 N N . ILE A 1 71 ? 15.502 -23.063 -19.009 1.00 91.19 71 ILE A N 1
ATOM 541 C CA . ILE A 1 71 ? 16.269 -22.490 -20.127 1.00 91.19 71 ILE A CA 1
ATOM 542 C C . ILE A 1 71 ? 16.974 -21.200 -19.686 1.00 91.19 71 ILE A C 1
ATOM 544 O O . ILE A 1 71 ? 18.178 -21.037 -19.888 1.00 91.19 71 ILE A O 1
ATOM 548 N N . LEU A 1 72 ? 16.255 -20.271 -19.047 1.00 89.31 72 LEU A N 1
ATOM 549 C CA . LEU A 1 72 ? 16.836 -19.008 -18.575 1.00 89.31 72 LEU A CA 1
ATOM 550 C C . LEU A 1 72 ? 17.934 -19.198 -17.515 1.00 89.31 72 LEU A C 1
ATOM 552 O O . LEU A 1 72 ? 18.858 -18.375 -17.431 1.00 89.31 72 LEU A O 1
ATOM 556 N N . GLU A 1 73 ? 17.825 -20.238 -16.691 1.00 85.38 73 GLU A N 1
ATOM 557 C CA . GLU A 1 73 ? 18.812 -20.590 -15.675 1.00 85.38 73 GLU A CA 1
ATOM 558 C C . GLU A 1 73 ? 20.084 -21.178 -16.294 1.00 85.38 73 GLU A C 1
ATOM 560 O O . GLU A 1 73 ? 21.174 -20.646 -16.043 1.00 85.38 73 GLU A O 1
ATOM 565 N N . ASN A 1 74 ? 19.935 -22.187 -17.157 1.00 89.88 74 ASN A N 1
ATOM 566 C CA . ASN A 1 74 ? 21.033 -22.881 -17.832 1.00 89.88 74 ASN A CA 1
ATOM 567 C C . ASN A 1 74 ? 21.828 -21.934 -18.733 1.00 89.88 74 ASN A C 1
ATOM 569 O O . ASN A 1 74 ? 23.053 -21.826 -18.632 1.00 89.88 74 ASN A O 1
ATOM 573 N N . GLU A 1 75 ? 21.117 -21.149 -19.538 1.00 90.12 75 GLU A N 1
ATOM 574 C CA . GLU A 1 75 ? 21.712 -20.268 -20.543 1.00 90.12 75 GLU A CA 1
ATOM 575 C C . GLU A 1 75 ? 22.213 -18.943 -19.962 1.00 90.12 75 GLU A C 1
ATOM 577 O O . GLU A 1 75 ? 22.884 -18.139 -20.621 1.00 90.12 75 GLU A O 1
ATOM 582 N N . LYS A 1 76 ? 21.868 -18.678 -18.696 1.00 87.69 76 LYS A N 1
ATOM 583 C CA . LYS A 1 76 ? 22.239 -17.476 -17.939 1.00 87.69 76 LYS A CA 1
ATOM 584 C C . LYS A 1 76 ? 21.872 -16.171 -18.660 1.00 87.69 76 LYS A C 1
ATOM 586 O O . LYS A 1 76 ? 22.439 -15.116 -18.345 1.00 87.69 76 LYS A O 1
ATOM 591 N N . LYS A 1 77 ? 20.895 -16.198 -19.573 1.00 88.31 77 LYS A N 1
ATOM 592 C CA . LYS A 1 77 ? 20.413 -15.025 -20.316 1.00 88.31 77 LYS A CA 1
ATOM 593 C C . LYS A 1 77 ? 19.419 -14.210 -19.493 1.00 88.31 77 LYS A C 1
ATOM 595 O O . LYS A 1 77 ? 18.859 -14.653 -18.495 1.00 88.31 77 LYS A O 1
ATOM 600 N N . GLY A 1 78 ? 19.259 -12.940 -19.863 1.00 88.94 78 GLY A N 1
ATOM 601 C CA . GLY A 1 78 ? 18.376 -12.013 -19.149 1.00 88.94 78 GLY A CA 1
ATOM 602 C C . GLY A 1 78 ? 16.922 -12.041 -19.622 1.00 88.94 78 GLY A C 1
ATOM 603 O O . GLY A 1 78 ? 16.048 -11.581 -18.883 1.00 88.94 78 GLY A O 1
ATOM 604 N N . LYS A 1 79 ? 16.687 -12.513 -20.848 1.00 92.62 79 LYS A N 1
ATOM 605 C CA . LYS A 1 79 ? 15.405 -12.542 -21.552 1.00 92.62 79 LYS A CA 1
ATOM 606 C C . LYS A 1 79 ? 15.345 -13.795 -22.423 1.00 92.62 79 LYS A C 1
ATOM 608 O O . LYS A 1 79 ? 16.387 -14.192 -22.939 1.00 92.62 79 LYS A O 1
ATOM 613 N N . LEU A 1 80 ? 14.149 -14.342 -22.588 1.00 94.38 80 LEU A N 1
ATOM 614 C CA . LEU A 1 80 ? 13.835 -15.476 -23.448 1.00 94.38 80 LEU A CA 1
ATOM 615 C C . LEU A 1 80 ? 12.630 -15.087 -24.318 1.00 94.38 80 LEU A C 1
ATOM 617 O O . LEU A 1 80 ? 11.514 -15.020 -23.797 1.00 94.38 80 LEU A O 1
ATOM 621 N N . PRO A 1 81 ? 12.842 -14.727 -25.594 1.00 95.50 81 PRO A N 1
ATOM 622 C CA . PRO A 1 81 ? 11.757 -14.523 -26.545 1.00 95.50 81 PRO A CA 1
ATOM 623 C C . PRO A 1 81 ? 11.050 -15.846 -26.837 1.00 95.50 81 PRO A C 1
ATOM 625 O O . PRO A 1 81 ? 11.711 -16.867 -27.027 1.00 95.50 81 PRO A O 1
ATOM 628 N N . ILE A 1 82 ? 9.724 -15.814 -26.891 1.00 94.94 82 ILE A N 1
ATOM 629 C CA . ILE A 1 82 ? 8.884 -16.957 -27.239 1.00 94.94 82 ILE A CA 1
ATOM 630 C C . ILE A 1 82 ? 8.350 -16.745 -28.650 1.00 94.94 82 ILE A C 1
ATOM 632 O O . ILE A 1 82 ? 7.779 -15.687 -28.933 1.00 94.94 82 ILE A O 1
ATOM 636 N N . VAL A 1 83 ? 8.559 -17.728 -29.521 1.00 96.12 83 VAL A N 1
ATOM 637 C CA . VAL A 1 83 ? 8.183 -17.673 -30.935 1.00 96.12 83 VAL A CA 1
ATOM 638 C C . VAL A 1 83 ? 7.286 -18.844 -31.320 1.00 96.12 83 VAL A C 1
ATOM 640 O O . VAL A 1 83 ? 7.373 -19.921 -30.731 1.00 96.12 83 VAL A O 1
ATOM 643 N N . ASN A 1 84 ? 6.434 -18.629 -32.319 1.00 95.44 84 ASN A N 1
ATOM 644 C CA . ASN A 1 84 ? 5.624 -19.690 -32.916 1.00 95.44 84 ASN A CA 1
ATOM 645 C C . ASN A 1 84 ? 6.402 -20.461 -34.002 1.00 95.44 84 ASN A C 1
ATOM 647 O O . ASN A 1 84 ? 7.552 -20.148 -34.321 1.00 95.44 84 ASN A O 1
ATOM 651 N N . SER A 1 85 ? 5.742 -21.435 -34.636 1.00 94.25 85 SER A N 1
ATOM 652 C CA . SER A 1 85 ? 6.305 -22.235 -35.743 1.00 94.25 85 SER A CA 1
ATOM 653 C C . SER A 1 85 ? 6.788 -21.428 -36.964 1.00 94.25 85 SER A C 1
ATOM 655 O O . SER A 1 85 ? 7.566 -21.941 -37.767 1.00 94.25 85 SER A O 1
ATOM 657 N N . LYS A 1 86 ? 6.371 -20.163 -37.109 1.00 94.62 86 LYS A N 1
ATOM 658 C CA . LYS A 1 86 ? 6.775 -19.245 -38.188 1.00 94.62 86 LYS A CA 1
ATOM 659 C C . LYS A 1 86 ? 7.886 -18.268 -37.776 1.00 94.62 86 LYS A C 1
ATOM 661 O O . LYS A 1 86 ? 8.186 -17.343 -38.531 1.00 94.62 86 LYS A O 1
ATOM 666 N N . ASN A 1 87 ? 8.501 -18.459 -36.604 1.00 93.56 87 ASN A N 1
ATOM 667 C CA . ASN A 1 87 ? 9.453 -17.529 -35.980 1.00 93.56 87 ASN A CA 1
ATOM 668 C C . ASN A 1 87 ? 8.869 -16.134 -35.684 1.00 93.56 87 ASN A C 1
ATOM 670 O O . ASN A 1 87 ? 9.606 -15.149 -35.580 1.00 93.56 87 ASN A O 1
ATOM 674 N N . GLU A 1 88 ? 7.551 -16.025 -35.539 1.00 96.56 88 GLU A N 1
ATOM 675 C CA . GLU A 1 88 ? 6.891 -14.782 -35.142 1.00 96.56 88 GLU A CA 1
ATOM 676 C C . GLU A 1 88 ? 6.921 -14.642 -33.619 1.00 96.56 88 GLU A C 1
ATOM 678 O O . GLU A 1 88 ? 6.707 -15.610 -32.888 1.00 96.56 88 GLU A O 1
ATOM 683 N N . LEU A 1 89 ? 7.204 -13.434 -33.125 1.00 96.81 89 LEU A N 1
ATOM 684 C CA . LEU A 1 89 ? 7.292 -13.163 -31.690 1.00 96.81 89 LEU A CA 1
ATOM 685 C C . LEU A 1 89 ? 5.905 -13.200 -31.036 1.00 96.81 89 LEU A C 1
ATOM 687 O O . LEU A 1 89 ? 5.072 -12.337 -31.314 1.00 96.81 89 LEU A O 1
ATOM 691 N N . VAL A 1 90 ? 5.710 -14.126 -30.098 1.00 94.31 90 VAL A N 1
ATOM 692 C CA . VAL A 1 90 ? 4.470 -14.289 -29.323 1.00 94.31 90 VAL A CA 1
ATOM 693 C C . VAL A 1 90 ? 4.573 -13.592 -27.968 1.00 94.31 90 VAL A C 1
ATOM 695 O O . VAL A 1 90 ? 3.695 -12.821 -27.585 1.00 94.31 90 VAL A O 1
ATOM 698 N N . SER A 1 91 ? 5.651 -13.843 -27.220 1.00 91.75 91 SER A N 1
ATOM 699 C CA . SER A 1 91 ? 5.839 -13.263 -25.885 1.00 91.75 91 SER A CA 1
ATOM 700 C C . SER A 1 91 ? 7.315 -13.166 -25.482 1.00 91.75 91 SER A C 1
ATOM 702 O O . SER A 1 91 ? 8.218 -13.512 -26.244 1.00 91.75 91 SER A O 1
ATOM 704 N N . LEU A 1 92 ? 7.586 -12.630 -24.289 1.00 92.19 92 LEU A N 1
ATOM 705 C CA . LEU A 1 92 ? 8.937 -12.452 -23.762 1.00 92.19 92 LEU A CA 1
ATOM 706 C C . LEU A 1 92 ? 8.958 -12.756 -22.268 1.00 92.19 92 LEU A C 1
ATOM 708 O O . LEU A 1 92 ? 8.271 -12.097 -21.490 1.00 92.19 92 LEU A O 1
ATOM 712 N N . ILE A 1 93 ? 9.823 -13.679 -21.857 1.00 90.56 93 ILE A N 1
ATOM 713 C CA . ILE A 1 93 ? 10.026 -14.012 -20.447 1.00 90.56 93 ILE A CA 1
ATOM 714 C C . ILE A 1 93 ? 11.315 -13.355 -19.964 1.00 90.56 93 ILE A C 1
ATOM 716 O O . ILE A 1 93 ? 12.350 -13.392 -20.636 1.00 90.56 93 ILE A O 1
ATOM 720 N N . ALA A 1 94 ? 11.280 -12.722 -18.790 1.00 90.31 94 ALA A N 1
ATOM 721 C CA . ALA A 1 94 ? 12.441 -12.060 -18.218 1.00 90.31 94 ALA A CA 1
ATOM 722 C C . ALA A 1 94 ? 12.949 -12.770 -16.963 1.00 90.31 94 ALA A C 1
ATOM 724 O O . ALA A 1 94 ? 12.226 -12.990 -15.996 1.00 90.31 94 ALA A O 1
ATOM 725 N N . ARG A 1 95 ? 14.267 -12.986 -16.901 1.00 88.19 95 ARG A N 1
ATOM 726 C CA . ARG A 1 95 ? 14.933 -13.538 -15.709 1.00 88.19 95 ARG A CA 1
ATOM 727 C C . ARG A 1 95 ? 14.754 -12.665 -14.460 1.00 88.19 95 ARG A C 1
ATOM 729 O O . ARG A 1 95 ? 14.946 -13.117 -13.335 1.00 88.19 95 ARG A O 1
ATOM 736 N N . THR A 1 96 ? 14.428 -11.386 -14.625 1.00 89.06 96 THR A N 1
ATOM 737 C CA . THR A 1 96 ? 14.107 -10.506 -13.494 1.00 89.06 96 THR A CA 1
ATOM 738 C C . THR A 1 96 ? 12.824 -10.908 -12.785 1.00 89.06 96 THR A C 1
ATOM 740 O O . THR A 1 96 ? 12.741 -10.698 -11.580 1.00 89.06 96 THR A O 1
ATOM 743 N N . ASP A 1 97 ? 11.858 -11.489 -13.490 1.00 86.06 97 ASP A N 1
ATOM 744 C CA . ASP A 1 97 ? 10.585 -11.878 -12.886 1.00 86.06 97 ASP A CA 1
ATOM 745 C C . ASP A 1 97 ? 10.751 -13.146 -12.049 1.00 86.06 97 ASP A C 1
ATOM 747 O O . ASP A 1 97 ? 10.267 -13.191 -10.924 1.00 86.06 97 ASP A O 1
ATOM 751 N N . LEU A 1 98 ? 11.618 -14.064 -12.489 1.00 81.69 98 LEU A N 1
ATOM 752 C CA . LEU A 1 98 ? 12.124 -15.171 -11.670 1.00 81.69 98 LEU A CA 1
ATOM 753 C C . LEU A 1 98 ? 12.755 -14.706 -10.358 1.00 81.69 98 LEU A C 1
ATOM 755 O O . LEU A 1 98 ? 12.445 -15.212 -9.280 1.00 81.69 98 LEU A O 1
ATOM 759 N N . LYS A 1 99 ? 13.645 -13.710 -10.439 1.00 87.50 99 LYS A N 1
ATOM 760 C CA . LYS A 1 99 ? 14.273 -13.144 -9.240 1.00 87.50 99 LYS A CA 1
ATOM 761 C C . LYS A 1 99 ? 13.233 -12.535 -8.307 1.00 87.50 99 LYS A C 1
ATOM 763 O O . LYS A 1 99 ? 13.314 -12.767 -7.109 1.00 87.50 99 LYS A O 1
ATOM 768 N N . LYS A 1 100 ? 12.251 -11.802 -8.840 1.00 90.19 100 LYS A N 1
ATOM 769 C CA . LYS A 1 100 ? 11.169 -11.220 -8.036 1.00 90.19 100 LYS A CA 1
ATOM 770 C C . LYS A 1 100 ? 10.304 -12.296 -7.383 1.00 90.19 100 LYS A C 1
ATOM 772 O O . LYS A 1 100 ? 10.022 -12.161 -6.202 1.00 90.19 100 LYS A O 1
ATOM 777 N N . ALA A 1 101 ? 9.927 -13.352 -8.102 1.00 85.75 101 ALA A N 1
ATOM 778 C CA . ALA A 1 101 ? 9.129 -14.445 -7.548 1.00 85.75 101 ALA A CA 1
ATOM 779 C C . ALA A 1 101 ? 9.861 -15.143 -6.389 1.00 85.75 101 ALA A C 1
ATOM 781 O O . ALA A 1 101 ? 9.277 -15.383 -5.337 1.00 85.75 101 ALA A O 1
ATOM 782 N N . ARG A 1 102 ? 11.172 -15.375 -6.541 1.00 85.94 102 ARG A N 1
ATOM 783 C CA . ARG A 1 102 ? 12.029 -15.915 -5.477 1.00 85.94 102 ARG A CA 1
ATOM 784 C C . ARG A 1 102 ? 12.177 -14.956 -4.293 1.00 85.94 102 ARG A C 1
ATOM 786 O O . ARG A 1 102 ? 12.103 -15.382 -3.146 1.00 85.94 102 ARG A O 1
ATOM 793 N N . ASP A 1 103 ? 12.445 -13.680 -4.561 1.00 90.25 103 ASP A N 1
ATOM 794 C CA . ASP A 1 103 ? 12.705 -12.676 -3.523 1.00 90.25 103 ASP A CA 1
ATOM 795 C C . ASP A 1 103 ? 11.409 -12.273 -2.782 1.00 90.25 103 ASP A C 1
ATOM 797 O O . ASP A 1 103 ? 11.457 -11.844 -1.627 1.00 90.25 103 ASP A O 1
ATOM 801 N N . PHE A 1 104 ? 10.246 -12.449 -3.421 1.00 93.62 104 PHE A N 1
ATOM 802 C CA . PHE A 1 104 ? 8.916 -12.138 -2.897 1.00 93.62 104 PHE A CA 1
ATOM 803 C C . PHE A 1 104 ? 7.940 -13.318 -3.091 1.00 93.62 104 PHE A C 1
ATOM 805 O O . PHE A 1 104 ? 6.976 -13.197 -3.855 1.00 93.62 104 PHE A O 1
ATOM 812 N N . PRO A 1 105 ? 8.129 -14.437 -2.363 1.00 90.12 105 PRO A N 1
ATOM 813 C CA . PRO A 1 105 ? 7.342 -15.663 -2.554 1.00 90.12 105 PRO A CA 1
ATOM 814 C C . PRO A 1 105 ? 5.863 -15.511 -2.167 1.00 90.12 105 PRO A C 1
ATOM 816 O O . PRO A 1 105 ? 5.018 -16.269 -2.625 1.00 90.12 105 PRO A O 1
ATOM 819 N N . TRP A 1 106 ? 5.536 -14.509 -1.346 1.00 93.06 106 TRP A N 1
ATOM 820 C CA . TRP A 1 106 ? 4.174 -14.212 -0.886 1.00 93.06 106 TRP A CA 1
ATOM 821 C C . TRP A 1 106 ? 3.484 -13.114 -1.712 1.00 93.06 106 TRP A C 1
ATOM 823 O O . TRP A 1 106 ? 2.557 -12.463 -1.228 1.00 93.06 106 TRP A O 1
ATOM 833 N N . SER A 1 107 ? 3.966 -12.847 -2.928 1.00 94.19 107 SER A N 1
ATOM 834 C CA . SER A 1 107 ? 3.350 -11.863 -3.824 1.00 94.19 107 SER A CA 1
ATOM 835 C C . SER A 1 107 ? 1.966 -12.325 -4.277 1.00 94.19 107 SER A C 1
ATOM 837 O O . SER A 1 107 ? 1.734 -13.505 -4.527 1.00 94.19 107 SER A O 1
ATOM 839 N N . SER A 1 108 ? 1.031 -11.385 -4.400 1.00 95.38 108 SER A N 1
ATOM 840 C CA . SER A 1 108 ? -0.335 -11.679 -4.836 1.00 95.38 108 SER A CA 1
ATOM 841 C C . SER A 1 108 ? -0.433 -11.616 -6.358 1.00 95.38 108 SER A C 1
ATOM 843 O O . SER A 1 108 ? -0.551 -10.527 -6.921 1.00 95.38 108 SER A O 1
ATOM 845 N N . TYR A 1 109 ? -0.382 -12.780 -7.004 1.00 92.06 109 TYR A N 1
ATOM 846 C CA . TYR A 1 109 ? -0.530 -12.916 -8.452 1.00 92.06 109 TYR A CA 1
ATOM 847 C C . TYR A 1 109 ? -1.967 -13.278 -8.863 1.00 92.06 109 TYR A C 1
ATOM 849 O O . TYR A 1 109 ? -2.723 -13.888 -8.094 1.00 92.06 109 TYR A O 1
ATOM 857 N N . ASP A 1 110 ? -2.356 -12.864 -10.065 1.00 91.44 110 ASP A N 1
ATOM 858 C CA . ASP A 1 110 ? -3.540 -13.340 -10.774 1.00 91.44 110 ASP A CA 1
ATOM 859 C C . ASP A 1 110 ? -3.267 -14.701 -11.452 1.00 91.44 110 ASP A C 1
ATOM 861 O O . ASP A 1 110 ? -2.182 -15.276 -11.334 1.00 91.44 110 ASP A O 1
ATOM 865 N N . LEU A 1 111 ? -4.259 -15.234 -12.170 1.00 85.81 111 LEU A N 1
ATOM 866 C CA . LEU A 1 111 ? -4.128 -16.517 -12.877 1.00 85.81 111 LEU A CA 1
ATOM 867 C C . LEU A 1 111 ? -3.167 -16.458 -14.080 1.00 85.81 111 LEU A C 1
ATOM 869 O O . LEU A 1 111 ? -2.768 -17.503 -14.584 1.00 85.81 111 LEU A O 1
ATOM 873 N N . LYS A 1 112 ? -2.793 -15.260 -14.542 1.00 83.88 112 LYS A N 1
ATOM 874 C CA . LYS A 1 112 ? -1.858 -15.034 -15.654 1.00 83.88 112 LYS A CA 1
ATOM 875 C C . LYS A 1 112 ? -0.418 -14.823 -15.167 1.00 83.88 112 LYS A C 1
ATOM 877 O O . LYS A 1 112 ? 0.468 -14.583 -15.984 1.00 83.88 112 LYS A O 1
ATOM 882 N N . GLY A 1 113 ? -0.174 -14.875 -13.855 1.00 82.12 113 GLY A N 1
ATOM 883 C CA . GLY A 1 113 ? 1.135 -14.607 -13.253 1.00 82.12 113 GLY A CA 1
ATOM 884 C C . GLY A 1 113 ? 1.480 -13.116 -13.132 1.00 82.12 113 GLY A C 1
ATOM 885 O O . GLY A 1 113 ? 2.641 -12.769 -12.910 1.00 82.12 113 GLY A O 1
ATOM 886 N N . GLN A 1 114 ? 0.502 -12.219 -13.270 1.00 90.38 114 GLN A N 1
ATOM 887 C CA . GLN A 1 114 ? 0.647 -10.770 -13.106 1.00 90.38 114 GLN A CA 1
ATOM 888 C C . GLN A 1 114 ? 0.288 -10.347 -11.678 1.00 90.38 114 GLN A C 1
ATOM 890 O O . GLN A 1 114 ? -0.479 -11.016 -10.995 1.00 90.38 114 GLN A O 1
ATOM 895 N N . LEU A 1 115 ? 0.876 -9.256 -11.176 1.00 95.44 115 LEU A N 1
ATOM 896 C CA . LEU A 1 115 ? 0.539 -8.750 -9.839 1.00 95.44 115 LEU A CA 1
ATOM 897 C C . LEU A 1 115 ? -0.898 -8.228 -9.825 1.00 95.44 115 LEU A C 1
ATOM 899 O O . LEU A 1 115 ? -1.262 -7.449 -10.701 1.00 95.44 115 LEU A O 1
ATOM 903 N N . ARG A 1 116 ? -1.668 -8.589 -8.793 1.00 96.75 116 ARG A N 1
ATOM 904 C CA . ARG A 1 116 ? -3.050 -8.122 -8.650 1.00 96.75 116 ARG A CA 1
ATOM 905 C C . ARG A 1 116 ? -3.121 -6.617 -8.422 1.00 96.75 116 ARG A C 1
ATOM 907 O O . ARG A 1 116 ? -2.386 -6.074 -7.592 1.00 96.75 116 ARG A O 1
ATOM 914 N N . VAL A 1 117 ? -4.065 -5.961 -9.089 1.00 97.31 117 VAL A N 1
ATOM 915 C CA . VAL A 1 117 ? -4.309 -4.519 -8.989 1.00 97.31 117 VAL A CA 1
ATOM 916 C C . VAL A 1 117 ? -5.775 -4.246 -8.667 1.00 97.31 117 VAL A C 1
ATOM 918 O O . VAL A 1 117 ? -6.684 -4.746 -9.323 1.00 97.31 117 VAL A O 1
ATOM 921 N N . GLY A 1 118 ? -6.002 -3.401 -7.660 1.00 96.81 118 GLY A N 1
ATOM 922 C CA . GLY A 1 118 ? -7.314 -2.838 -7.354 1.00 96.81 118 GLY A CA 1
ATOM 923 C C . GLY A 1 118 ? -7.384 -1.354 -7.710 1.00 96.81 118 GLY A C 1
ATOM 924 O O . GLY A 1 118 ? -6.386 -0.643 -7.582 1.00 96.81 118 GLY A O 1
ATOM 925 N N . ALA A 1 119 ? -8.558 -0.867 -8.109 1.00 96.56 119 ALA A N 1
ATOM 926 C CA . ALA A 1 119 ? -8.795 0.551 -8.376 1.00 96.56 119 ALA A CA 1
ATOM 927 C C . ALA A 1 119 ? -10.082 1.047 -7.709 1.00 96.56 119 ALA A C 1
ATOM 929 O O . ALA A 1 119 ? -11.080 0.333 -7.644 1.00 96.56 119 ALA A O 1
ATOM 930 N N . ALA A 1 120 ? -10.062 2.286 -7.218 1.00 94.00 120 ALA A N 1
ATOM 931 C CA . ALA A 1 120 ? -11.243 2.942 -6.672 1.00 94.00 120 ALA A CA 1
ATOM 932 C C . ALA A 1 120 ? -12.021 3.672 -7.778 1.00 94.00 120 ALA A C 1
ATOM 934 O O . ALA A 1 120 ? -11.422 4.333 -8.627 1.00 94.00 120 ALA A O 1
ATOM 935 N N . ILE A 1 121 ? -13.350 3.585 -7.742 1.00 92.81 121 ILE A N 1
ATOM 936 C CA . ILE A 1 121 ? -14.259 4.300 -8.645 1.00 92.81 121 ILE A CA 1
ATOM 937 C C . ILE A 1 121 ? -15.355 5.008 -7.849 1.00 92.81 121 ILE A C 1
ATOM 939 O O . ILE A 1 121 ? -15.748 4.552 -6.779 1.00 92.81 121 ILE A O 1
ATOM 943 N N . ASN A 1 122 ? -15.876 6.111 -8.378 1.00 89.19 122 ASN A N 1
ATOM 944 C CA . ASN A 1 122 ? -17.072 6.748 -7.825 1.00 89.19 122 ASN A CA 1
ATOM 945 C C . ASN A 1 122 ? -18.350 6.178 -8.479 1.00 89.19 122 ASN A C 1
ATOM 947 O O . ASN A 1 122 ? -18.279 5.375 -9.406 1.00 89.19 122 ASN A O 1
ATOM 951 N N . THR A 1 123 ? -19.521 6.601 -8.000 1.00 89.12 123 THR A N 1
ATOM 952 C CA . THR A 1 123 ? -20.835 6.125 -8.474 1.00 89.12 123 THR A CA 1
ATOM 953 C C . THR A 1 123 ? -21.502 7.042 -9.505 1.00 89.12 123 THR A C 1
ATOM 955 O O . THR A 1 123 ? -22.676 6.855 -9.814 1.00 89.12 123 THR A O 1
ATOM 958 N N . ARG A 1 124 ? -20.807 8.071 -10.008 1.00 88.50 124 ARG A N 1
ATOM 959 C CA . ARG A 1 124 ? -21.361 8.980 -11.023 1.00 88.50 124 ARG A CA 1
ATOM 960 C C . ARG A 1 124 ? -21.379 8.295 -12.385 1.00 88.50 124 ARG A C 1
ATOM 962 O O . ARG A 1 124 ? -20.550 7.437 -12.671 1.00 88.50 124 ARG A O 1
ATOM 969 N N . GLU A 1 125 ? -22.263 8.750 -13.264 1.00 87.81 125 GLU A N 1
ATOM 970 C CA . GLU A 1 125 ? -22.407 8.193 -14.615 1.00 87.81 125 GLU A CA 1
ATOM 971 C C . GLU A 1 125 ? -21.095 8.253 -15.423 1.00 87.81 125 GLU A C 1
ATOM 973 O O . GLU A 1 125 ? -20.749 7.314 -16.140 1.00 87.81 125 GLU A O 1
ATOM 978 N N . SER A 1 126 ? -20.293 9.306 -15.222 1.00 86.06 126 SER A N 1
ATOM 979 C CA . SER A 1 126 ? -18.974 9.461 -15.849 1.00 86.06 126 SER A CA 1
ATOM 980 C C . SER A 1 126 ? -17.962 8.375 -15.453 1.00 86.06 126 SER A C 1
ATOM 982 O O . SER A 1 126 ? -17.011 8.129 -16.197 1.00 86.06 126 SER A O 1
ATOM 984 N N . ALA A 1 127 ? -18.166 7.673 -14.332 1.00 89.88 127 ALA A N 1
ATOM 985 C CA . ALA A 1 127 ? -17.301 6.574 -13.914 1.00 89.88 127 ALA A CA 1
ATOM 986 C C . ALA A 1 127 ? -17.399 5.356 -14.842 1.00 89.88 127 ALA A C 1
ATOM 988 O O . ALA A 1 127 ? -16.441 4.590 -14.913 1.00 89.88 127 ALA A O 1
ATOM 989 N N . LYS A 1 128 ? -18.493 5.184 -15.600 1.00 92.62 128 LYS A N 1
ATOM 990 C CA . LYS A 1 128 ? -18.654 4.042 -16.520 1.00 92.62 128 LYS A CA 1
ATOM 991 C C . LYS A 1 128 ? -17.541 3.982 -17.564 1.00 92.62 128 LYS A C 1
ATOM 993 O O . LYS A 1 128 ? -17.040 2.905 -17.876 1.00 92.62 128 LYS A O 1
ATOM 998 N N . GLU A 1 129 ? -17.114 5.137 -18.066 1.00 93.56 129 GLU A N 1
ATOM 999 C CA . GLU A 1 129 ? -16.016 5.206 -19.030 1.00 93.56 129 GLU A CA 1
ATOM 1000 C C . GLU A 1 129 ? -14.660 4.911 -18.372 1.00 93.56 129 GLU A C 1
ATOM 1002 O O . GLU A 1 129 ? -13.816 4.227 -18.951 1.00 93.56 129 GLU A O 1
ATOM 1007 N N . ALA A 1 130 ? -14.464 5.352 -17.126 1.00 92.81 130 ALA A N 1
ATOM 1008 C CA . ALA A 1 130 ? -13.280 4.993 -16.351 1.00 92.81 130 ALA A CA 1
ATOM 1009 C C . ALA A 1 130 ? -13.221 3.480 -16.086 1.00 92.81 130 ALA A C 1
ATOM 1011 O O . ALA A 1 130 ? -12.166 2.881 -16.265 1.00 92.81 130 ALA A O 1
ATOM 1012 N N . VAL A 1 131 ? -14.350 2.847 -15.746 1.00 95.62 131 VAL A N 1
ATOM 1013 C CA . VAL A 1 131 ? -14.447 1.391 -15.557 1.00 95.62 131 VAL A CA 1
ATOM 1014 C C . VAL A 1 131 ? -14.015 0.649 -16.816 1.00 95.62 131 VAL A C 1
ATOM 1016 O O . VAL A 1 131 ? -13.152 -0.218 -16.724 1.00 95.62 131 VAL A O 1
ATOM 1019 N N . LYS A 1 132 ? -14.529 1.020 -17.997 1.00 96.12 132 LYS A N 1
ATOM 1020 C CA . LYS A 1 132 ? -14.121 0.386 -19.265 1.00 96.12 132 LYS A CA 1
ATOM 1021 C C . LYS A 1 132 ? -12.610 0.459 -19.480 1.00 96.12 132 LYS A C 1
ATOM 1023 O O . LYS A 1 132 ? -11.992 -0.543 -19.826 1.00 96.12 132 LYS A O 1
ATOM 1028 N N . LYS A 1 133 ? -12.007 1.625 -19.228 1.00 96.56 133 LYS A N 1
ATOM 1029 C CA . LYS A 1 133 ? -10.556 1.829 -19.370 1.00 96.56 133 LYS A CA 1
ATOM 1030 C C . LYS A 1 133 ? -9.749 1.031 -18.346 1.00 96.56 133 LYS A C 1
ATOM 1032 O O . LYS A 1 133 ? -8.724 0.464 -18.706 1.00 96.56 133 LYS A O 1
ATOM 1037 N N . LEU A 1 134 ? -10.206 0.962 -17.096 1.00 96.56 134 LEU A N 1
ATOM 1038 C CA . LEU A 1 134 ? -9.553 0.194 -16.029 1.00 96.56 134 LEU A CA 1
ATOM 1039 C C . LEU A 1 134 ? -9.620 -1.314 -16.295 1.00 96.56 134 LEU A C 1
ATOM 1041 O O . LEU A 1 134 ? -8.613 -2.003 -16.161 1.00 96.56 134 LEU A O 1
ATOM 1045 N N . VAL A 1 135 ? -10.778 -1.815 -16.731 1.00 95.06 135 VAL A N 1
ATOM 1046 C CA . VAL A 1 135 ? -10.954 -3.223 -17.113 1.00 95.06 135 VAL A CA 1
ATOM 1047 C C . VAL A 1 135 ? -10.084 -3.561 -18.325 1.00 95.06 135 VAL A C 1
ATOM 1049 O O . VAL A 1 135 ? -9.375 -4.562 -18.300 1.00 95.06 135 VAL A O 1
ATOM 1052 N N . ALA A 1 136 ? -10.049 -2.699 -19.349 1.00 95.69 136 ALA A N 1
ATOM 1053 C CA . ALA A 1 136 ? -9.165 -2.877 -20.504 1.00 95.69 136 ALA A CA 1
ATOM 1054 C C . ALA A 1 136 ? -7.671 -2.854 -20.127 1.00 95.69 136 ALA A C 1
ATOM 1056 O O . ALA A 1 136 ? -6.866 -3.527 -20.765 1.00 95.69 136 ALA A O 1
ATOM 1057 N N . ALA A 1 137 ? -7.301 -2.113 -19.079 1.00 95.56 137 ALA A N 1
ATOM 1058 C CA . ALA A 1 137 ? -5.945 -2.094 -18.533 1.00 95.56 137 ALA A CA 1
ATOM 1059 C C . ALA A 1 137 ? -5.608 -3.319 -17.657 1.00 95.56 137 ALA A C 1
ATOM 1061 O O . ALA A 1 137 ? -4.454 -3.462 -17.260 1.00 95.56 137 ALA A O 1
ATOM 1062 N N . GLY A 1 138 ? -6.580 -4.192 -17.363 1.00 94.69 138 GLY A N 1
ATOM 1063 C CA . GLY A 1 138 ? -6.374 -5.424 -16.596 1.00 94.69 138 GLY A CA 1
ATOM 1064 C C . GLY A 1 138 ? -6.508 -5.280 -15.078 1.00 94.69 138 GLY A C 1
ATOM 1065 O O . GLY A 1 138 ? -5.858 -6.019 -14.351 1.00 94.69 138 GLY A O 1
ATOM 1066 N N . VAL A 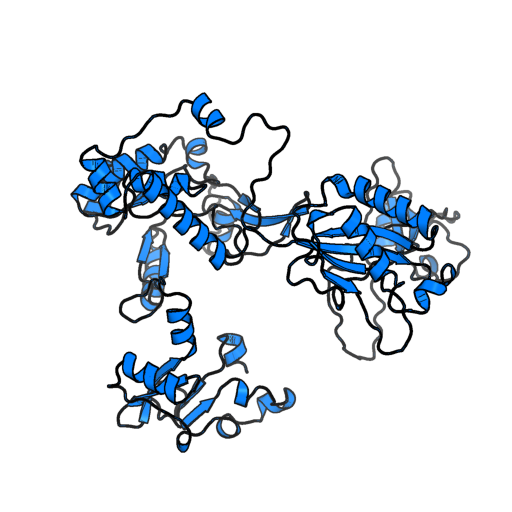1 139 ? -7.315 -4.338 -14.576 1.00 96.44 139 VAL A N 1
ATOM 1067 C CA . VAL A 1 139 ? -7.630 -4.254 -13.134 1.00 96.44 139 VAL A CA 1
ATOM 1068 C C . VAL A 1 139 ? -8.431 -5.480 -12.676 1.00 96.44 139 VAL A C 1
ATOM 1070 O O . VAL A 1 139 ? -9.444 -5.814 -13.287 1.00 96.44 139 VAL A O 1
ATOM 1073 N N . ASP A 1 140 ? -8.022 -6.102 -11.565 1.00 96.62 140 ASP A N 1
ATOM 1074 C CA . ASP A 1 140 ? -8.670 -7.295 -11.001 1.00 96.62 140 ASP A CA 1
ATOM 1075 C C . ASP A 1 140 ? -9.878 -6.975 -10.114 1.00 96.62 140 ASP A C 1
ATOM 1077 O O . ASP A 1 140 ? -10.818 -7.763 -10.032 1.00 96.62 140 ASP A O 1
ATOM 1081 N N . VAL A 1 141 ? -9.830 -5.855 -9.382 1.00 96.44 141 VAL A N 1
ATOM 1082 C CA . VAL A 1 141 ? -10.844 -5.500 -8.375 1.00 96.44 141 VAL A CA 1
ATOM 1083 C C . VAL A 1 141 ? -11.197 -4.020 -8.458 1.00 96.44 141 VAL A C 1
ATOM 1085 O O . VAL A 1 141 ? -10.325 -3.152 -8.405 1.00 96.44 141 VAL A O 1
ATOM 1088 N N . LEU A 1 142 ? -12.493 -3.716 -8.509 1.00 96.31 142 LEU A N 1
ATOM 1089 C CA . LEU A 1 142 ? -13.007 -2.351 -8.421 1.00 96.31 142 LEU A CA 1
ATOM 1090 C C . LEU A 1 142 ? -13.632 -2.109 -7.047 1.00 96.31 142 LEU A C 1
ATOM 1092 O O . LEU A 1 142 ? -14.486 -2.865 -6.594 1.00 96.31 142 LEU A O 1
ATOM 1096 N N . VAL A 1 143 ? -13.214 -1.033 -6.384 1.00 95.31 143 VAL A N 1
ATOM 1097 C CA . VAL A 1 143 ? -13.758 -0.601 -5.093 1.00 95.31 143 VAL A CA 1
ATOM 1098 C C . VAL A 1 143 ? -14.625 0.627 -5.319 1.00 95.31 143 VAL A C 1
ATOM 1100 O O . VAL A 1 143 ? -14.129 1.677 -5.723 1.00 95.31 143 VAL A O 1
ATOM 1103 N N . ILE A 1 144 ? -15.919 0.516 -5.028 1.00 92.81 144 ILE A N 1
ATOM 1104 C CA . ILE A 1 144 ? -16.831 1.661 -5.073 1.00 92.81 144 ILE A CA 1
ATOM 1105 C C . ILE A 1 144 ? -16.541 2.559 -3.863 1.00 92.81 144 ILE A C 1
ATOM 1107 O O . ILE A 1 144 ? -16.833 2.204 -2.721 1.00 92.81 144 ILE A O 1
ATOM 1111 N N . ASP A 1 145 ? -15.929 3.714 -4.116 1.00 88.06 145 ASP A N 1
ATOM 1112 C CA . ASP A 1 145 ? -15.515 4.688 -3.110 1.00 88.06 145 ASP A CA 1
ATOM 1113 C C . ASP A 1 145 ? -16.549 5.812 -3.011 1.00 88.06 145 ASP A C 1
ATOM 1115 O O . ASP A 1 145 ? -16.656 6.688 -3.871 1.00 88.06 145 ASP A O 1
ATOM 1119 N N . SER A 1 146 ? -17.361 5.761 -1.958 1.00 77.44 146 SER A N 1
ATOM 1120 C CA . SER A 1 146 ? -18.384 6.761 -1.670 1.00 77.44 146 SER A CA 1
ATOM 1121 C C . SER A 1 146 ? -18.526 6.931 -0.166 1.00 77.44 146 SER A C 1
ATOM 1123 O O . SER A 1 146 ? -18.655 5.949 0.565 1.00 77.44 146 SER A O 1
ATOM 1125 N N . SER A 1 147 ? -18.575 8.179 0.303 1.00 62.38 147 SER A N 1
ATOM 1126 C CA . SER A 1 147 ? -18.857 8.484 1.710 1.00 62.38 147 SER A CA 1
ATOM 1127 C C . SER A 1 147 ? -20.268 8.057 2.128 1.00 62.38 147 SER A C 1
ATOM 1129 O O . SER A 1 147 ? -20.474 7.722 3.290 1.00 62.38 147 SER A O 1
ATOM 1131 N N . GLN A 1 148 ? -21.218 7.998 1.185 1.00 56.75 148 GLN A N 1
ATOM 1132 C CA . GLN A 1 148 ? -22.561 7.442 1.403 1.00 56.75 148 GLN A CA 1
ATOM 1133 C C . GLN A 1 148 ? -22.668 5.945 1.056 1.00 56.75 148 GLN A C 1
ATOM 1135 O O . GLN A 1 148 ? -23.638 5.295 1.433 1.00 56.75 148 GLN A O 1
ATOM 1140 N N . GLY A 1 149 ? -21.661 5.380 0.379 1.00 61.12 149 GLY A N 1
ATOM 1141 C CA . GLY A 1 149 ? -21.487 3.933 0.191 1.00 61.12 149 GLY A CA 1
ATOM 1142 C C . GLY A 1 149 ? -20.756 3.253 1.353 1.00 61.12 149 GLY A C 1
ATOM 1143 O O . GLY A 1 149 ? -20.587 2.038 1.340 1.00 61.12 149 GLY A O 1
ATOM 1144 N N . ALA A 1 150 ? -20.323 4.020 2.356 1.00 70.12 150 ALA A N 1
ATOM 1145 C CA . ALA A 1 150 ? -19.655 3.528 3.549 1.00 70.12 150 ALA A CA 1
ATOM 1146 C C . ALA A 1 150 ? -20.609 2.700 4.426 1.00 70.12 150 ALA A C 1
ATOM 1148 O O . ALA A 1 150 ? -21.623 3.186 4.934 1.00 70.12 150 ALA A O 1
ATOM 1149 N N . ILE A 1 151 ? -20.272 1.427 4.626 1.00 87.81 151 ILE A N 1
ATOM 1150 C CA . ILE A 1 151 ? -21.143 0.465 5.304 1.00 87.81 151 ILE A CA 1
ATOM 1151 C C . ILE A 1 151 ? -20.760 0.406 6.778 1.00 87.81 151 ILE A C 1
ATOM 1153 O O . ILE A 1 151 ? -19.629 0.069 7.119 1.00 87.81 151 ILE A O 1
ATOM 1157 N N . VAL A 1 152 ? -21.705 0.698 7.673 1.00 95.31 152 VAL A N 1
ATOM 1158 C CA . VAL A 1 152 ? -21.500 0.562 9.129 1.00 95.31 152 VAL A CA 1
ATOM 1159 C C . VAL A 1 152 ? -22.632 -0.189 9.838 1.00 95.31 152 VAL A C 1
ATOM 1161 O O . VAL A 1 152 ? -22.585 -0.398 11.055 1.00 95.31 152 VAL A O 1
ATOM 1164 N N . THR A 1 153 ? -23.645 -0.642 9.092 1.00 96.38 153 THR A N 1
ATOM 1165 C CA . THR A 1 153 ? -24.810 -1.379 9.605 1.00 96.38 153 THR A CA 1
ATOM 1166 C C . THR A 1 153 ? -25.129 -2.618 8.767 1.00 96.38 153 THR A C 1
ATOM 1168 O O . THR A 1 153 ? -24.827 -2.683 7.577 1.00 96.38 153 THR A O 1
ATOM 1171 N N . GLN A 1 154 ? -25.799 -3.598 9.381 1.00 97.06 154 GLN A N 1
ATOM 1172 C CA . GLN A 1 154 ? -26.243 -4.817 8.695 1.00 97.06 154 GLN A CA 1
ATOM 1173 C C . GLN A 1 154 ? -27.244 -4.527 7.573 1.00 97.06 154 GLN A C 1
ATOM 1175 O O . GLN A 1 154 ? -27.185 -5.164 6.529 1.00 97.06 154 GLN A O 1
ATOM 1180 N N . LYS A 1 155 ? -28.132 -3.539 7.758 1.00 96.19 155 LYS A N 1
ATOM 1181 C CA . LYS A 1 155 ? -29.127 -3.158 6.747 1.00 96.19 155 LYS A CA 1
ATOM 1182 C C . LYS A 1 155 ? -28.463 -2.637 5.470 1.00 96.19 155 LYS A C 1
ATOM 1184 O O . LYS A 1 155 ? -28.840 -3.056 4.383 1.00 96.19 155 LYS A O 1
ATOM 1189 N N . GLN A 1 156 ? -27.450 -1.779 5.604 1.00 95.19 156 GLN A N 1
ATOM 1190 C CA . GLN A 1 156 ? -26.659 -1.303 4.461 1.00 95.19 156 GLN A CA 1
ATOM 1191 C C . GLN A 1 156 ? -25.925 -2.460 3.771 1.00 95.19 156 GLN A C 1
ATOM 1193 O O . GLN A 1 156 ? -25.957 -2.562 2.549 1.00 95.19 156 GLN A O 1
ATOM 1198 N N . ALA A 1 157 ? -25.315 -3.357 4.553 1.00 95.94 157 ALA A N 1
ATOM 1199 C CA . ALA A 1 157 ? -24.629 -4.527 4.012 1.00 95.94 157 ALA A CA 1
ATOM 1200 C C . ALA A 1 157 ? -25.583 -5.438 3.228 1.00 95.94 157 ALA A C 1
ATOM 1202 O O . ALA A 1 157 ? -25.245 -5.854 2.129 1.00 95.94 157 ALA A O 1
ATOM 1203 N N . LYS A 1 158 ? -26.790 -5.693 3.752 1.00 96.50 158 LYS A N 1
ATOM 1204 C CA . LYS A 1 158 ? -27.831 -6.467 3.064 1.00 96.50 158 LYS A CA 1
ATOM 1205 C C . LYS A 1 158 ? -28.169 -5.886 1.697 1.00 96.50 158 LYS A C 1
ATOM 1207 O O . LYS A 1 158 ? -28.153 -6.630 0.729 1.00 96.50 158 LYS A O 1
ATOM 1212 N N . ILE A 1 159 ? -28.423 -4.580 1.615 1.00 95.75 159 ILE A N 1
ATOM 1213 C CA . ILE A 1 159 ? -28.781 -3.917 0.351 1.00 95.75 159 ILE A CA 1
ATOM 1214 C C . ILE A 1 159 ? -27.696 -4.136 -0.709 1.00 95.75 159 ILE A C 1
ATOM 1216 O O . ILE A 1 159 ? -28.008 -4.479 -1.843 1.00 95.75 159 ILE A O 1
ATOM 1220 N N . LEU A 1 160 ? -26.426 -3.967 -0.338 1.00 94.56 160 LEU A N 1
ATOM 1221 C CA . LEU A 1 160 ? -25.318 -4.071 -1.288 1.00 94.56 160 LEU A CA 1
ATOM 1222 C C . LEU A 1 160 ? -24.969 -5.520 -1.637 1.00 94.56 160 LEU A C 1
ATOM 1224 O O . LEU A 1 160 ? -24.661 -5.806 -2.788 1.00 94.56 160 LEU A O 1
ATOM 1228 N N . ILE A 1 161 ? -25.072 -6.441 -0.678 1.00 96.06 161 ILE A N 1
ATOM 1229 C CA . ILE A 1 161 ? -24.915 -7.877 -0.941 1.00 96.06 161 ILE A CA 1
ATOM 1230 C C . ILE A 1 161 ? -26.029 -8.371 -1.870 1.00 96.06 161 ILE A C 1
ATOM 1232 O O . ILE A 1 161 ? -25.749 -9.079 -2.829 1.00 96.06 161 ILE A O 1
ATOM 1236 N N . ASP A 1 162 ? -27.280 -7.970 -1.633 1.00 96.62 162 ASP A N 1
ATOM 1237 C CA . ASP A 1 162 ? -28.408 -8.342 -2.496 1.00 96.62 162 ASP A CA 1
ATOM 1238 C C . ASP A 1 162 ? -28.304 -7.705 -3.893 1.00 96.62 162 ASP A C 1
ATOM 1240 O O . ASP A 1 162 ? -28.789 -8.280 -4.862 1.00 96.62 162 ASP A O 1
ATOM 1244 N N . ALA A 1 163 ? -27.631 -6.555 -4.011 1.00 95.94 163 ALA A N 1
ATOM 1245 C CA . ALA A 1 163 ? -27.295 -5.934 -5.292 1.00 95.94 163 ALA A CA 1
ATOM 1246 C C . ALA A 1 163 ? -26.133 -6.629 -6.036 1.00 95.94 163 ALA A C 1
ATOM 1248 O O . ALA A 1 163 ? -25.843 -6.253 -7.169 1.00 95.94 163 ALA A O 1
ATOM 1249 N N . GLY A 1 164 ? -25.477 -7.624 -5.424 1.00 96.50 164 GLY A N 1
ATOM 1250 C CA . GLY A 1 164 ? -24.409 -8.412 -6.047 1.00 96.50 164 GLY A CA 1
ATOM 1251 C C . GLY A 1 164 ? -22.983 -7.991 -5.685 1.00 96.50 164 GLY A C 1
ATOM 1252 O O . GLY A 1 164 ? -22.069 -8.255 -6.455 1.00 96.50 164 GLY A O 1
ATOM 1253 N N . ALA A 1 165 ? -22.759 -7.323 -4.548 1.00 95.75 165 ALA A N 1
ATOM 1254 C CA . ALA A 1 165 ? -21.402 -6.995 -4.105 1.00 95.75 165 ALA A CA 1
ATOM 1255 C C . ALA A 1 165 ? -20.608 -8.245 -3.669 1.00 95.75 165 ALA A C 1
ATOM 1257 O O . ALA A 1 165 ? -21.020 -8.951 -2.747 1.00 95.75 165 ALA A O 1
ATOM 1258 N N . ASP A 1 166 ? -19.420 -8.444 -4.250 1.00 97.69 166 ASP A N 1
ATOM 1259 C CA . ASP A 1 166 ? -18.511 -9.557 -3.915 1.00 97.69 166 ASP A CA 1
ATOM 1260 C C . ASP A 1 166 ? -17.797 -9.385 -2.566 1.00 97.69 166 ASP A C 1
ATOM 1262 O O . ASP A 1 166 ? -17.330 -10.349 -1.962 1.00 97.69 166 ASP A O 1
ATOM 1266 N N . ALA A 1 167 ? -17.671 -8.144 -2.090 1.00 97.31 167 ALA A N 1
ATOM 1267 C CA . ALA A 1 167 ? -17.024 -7.806 -0.828 1.00 97.31 167 ALA A CA 1
ATOM 1268 C C . ALA A 1 167 ? -17.582 -6.501 -0.250 1.00 97.31 167 ALA A C 1
ATOM 1270 O O . ALA A 1 167 ? -18.051 -5.619 -0.970 1.00 97.31 167 ALA A O 1
ATOM 1271 N N . ILE A 1 168 ? -17.480 -6.348 1.070 1.00 96.69 168 ILE A N 1
ATOM 1272 C CA . ILE A 1 168 ? -18.012 -5.189 1.797 1.00 96.69 168 ILE A CA 1
ATOM 1273 C C . ILE A 1 168 ? -16.877 -4.402 2.450 1.00 96.69 168 ILE A C 1
ATOM 1275 O O . ILE A 1 168 ? -16.170 -4.914 3.317 1.00 96.69 168 ILE A O 1
ATOM 1279 N N . ARG A 1 169 ? -16.736 -3.122 2.090 1.00 96.69 169 ARG A N 1
ATOM 1280 C CA . ARG A 1 169 ? -15.827 -2.175 2.755 1.00 96.69 169 ARG A CA 1
ATOM 1281 C C . ARG A 1 169 ? -16.549 -1.474 3.908 1.00 96.69 169 ARG A C 1
ATOM 1283 O O . ARG A 1 169 ? -17.533 -0.770 3.697 1.00 96.69 169 ARG A O 1
ATOM 1290 N N . ILE A 1 170 ? -16.063 -1.684 5.130 1.00 96.44 170 ILE A N 1
ATOM 1291 C CA . ILE A 1 170 ? -16.695 -1.221 6.370 1.00 96.44 170 ILE A CA 1
ATOM 1292 C C . ILE A 1 170 ? -15.924 -0.039 6.949 1.00 96.44 170 ILE A C 1
ATOM 1294 O O . ILE A 1 170 ? -14.747 -0.177 7.284 1.00 96.44 170 ILE A O 1
ATOM 1298 N N . GLY A 1 171 ? -16.617 1.072 7.189 1.00 94.62 171 GLY A N 1
ATOM 1299 C CA . GLY A 1 171 ? -16.082 2.194 7.961 1.00 94.62 171 GLY A CA 1
ATOM 1300 C C . GLY A 1 171 ? -16.623 3.547 7.522 1.00 94.62 171 GLY A C 1
ATOM 1301 O O . GLY A 1 171 ? -16.627 3.861 6.340 1.00 94.62 171 GLY A O 1
ATOM 1302 N N . MET A 1 172 ? -17.056 4.363 8.487 1.00 93.38 172 MET A N 1
ATOM 1303 C CA . MET A 1 172 ? -17.545 5.727 8.259 1.00 93.38 172 MET A CA 1
ATOM 1304 C C . MET A 1 172 ? -17.162 6.616 9.446 1.00 93.38 172 MET A C 1
ATOM 1306 O O . MET A 1 172 ? -17.582 6.373 10.582 1.00 93.38 172 MET A O 1
ATOM 1310 N N . GLY A 1 173 ? -16.333 7.633 9.198 1.00 88.38 173 GLY A N 1
ATOM 1311 C CA . GLY A 1 173 ? -15.849 8.547 10.240 1.00 88.38 173 GLY A CA 1
ATOM 1312 C C . GLY A 1 173 ? -14.725 8.006 11.132 1.00 88.38 173 GLY A C 1
ATOM 1313 O O . GLY A 1 173 ? -14.266 8.714 12.014 1.00 88.38 173 GLY A O 1
ATOM 1314 N N . SER A 1 174 ? -14.259 6.772 10.924 1.00 89.56 174 SER A N 1
ATOM 1315 C CA . SER A 1 174 ? -13.217 6.134 11.747 1.00 89.56 174 SER A CA 1
ATOM 1316 C C . SER A 1 174 ? -11.783 6.403 11.267 1.00 89.56 174 SER A C 1
ATOM 1318 O O . SER A 1 174 ? -10.814 6.073 11.957 1.00 89.56 174 SER A O 1
ATOM 1320 N N . GLY A 1 175 ? -11.618 6.963 10.066 1.00 87.94 175 GLY A N 1
ATOM 1321 C CA . GLY A 1 175 ? -10.317 7.291 9.485 1.00 87.94 175 GLY A CA 1
ATOM 1322 C C . GLY A 1 175 ? -9.605 8.421 10.236 1.00 87.94 175 GLY A C 1
ATOM 1323 O O . GLY A 1 175 ? -10.235 9.363 10.693 1.00 87.94 175 GLY A O 1
ATOM 1324 N N . SER A 1 176 ? -8.270 8.378 10.300 1.00 87.25 176 SER A N 1
ATOM 1325 C CA . SER A 1 176 ? -7.452 9.324 11.089 1.00 87.25 176 SER A CA 1
ATOM 1326 C C . SER A 1 176 ? -7.515 10.794 10.647 1.00 87.25 176 SER A C 1
ATOM 1328 O O . SER A 1 176 ? -6.971 11.657 11.321 1.00 87.25 176 SER A O 1
ATOM 1330 N N . ILE A 1 177 ? -8.090 11.056 9.478 1.00 89.44 177 ILE A N 1
ATOM 1331 C CA . ILE A 1 177 ? -8.209 12.371 8.828 1.00 89.44 177 ILE A CA 1
ATOM 1332 C C . ILE A 1 177 ? -9.647 12.628 8.353 1.00 89.44 177 ILE A C 1
ATOM 1334 O O . ILE A 1 177 ? -9.897 13.538 7.567 1.00 89.44 177 ILE A O 1
ATOM 1338 N N . CYS A 1 178 ? -10.583 11.777 8.772 1.00 88.88 178 CYS A N 1
ATOM 1339 C CA . CYS A 1 178 ? -11.993 11.896 8.454 1.00 88.88 178 CYS A CA 1
ATOM 1340 C C . CYS A 1 178 ? -12.686 12.609 9.614 1.00 88.88 178 CYS A C 1
ATOM 1342 O O . CYS A 1 178 ? -12.506 12.222 10.764 1.00 88.88 178 CYS A O 1
ATOM 1344 N N . ILE A 1 179 ? -13.477 13.630 9.301 1.00 90.19 179 ILE A N 1
ATOM 1345 C CA . ILE A 1 179 ? -14.253 14.410 10.275 1.00 90.19 179 ILE A CA 1
ATOM 1346 C C . ILE A 1 179 ? -15.760 14.281 10.017 1.00 90.19 179 ILE A C 1
ATOM 1348 O O . ILE A 1 179 ? -16.551 15.062 10.529 1.00 90.19 179 ILE A O 1
ATOM 1352 N N . THR A 1 180 ? -16.182 13.282 9.232 1.00 88.56 180 THR A N 1
ATOM 1353 C CA . THR A 1 180 ? -17.591 13.053 8.870 1.00 88.56 180 THR A CA 1
ATOM 1354 C C . THR A 1 180 ? -18.499 12.924 10.093 1.00 88.56 180 THR A C 1
ATOM 1356 O O . THR A 1 180 ? -19.595 13.473 10.069 1.00 88.56 180 THR A O 1
ATOM 1359 N N . GLN A 1 181 ? -18.061 12.255 11.166 1.00 90.56 181 GLN A N 1
ATOM 1360 C CA . GLN A 1 181 ? -18.874 12.121 12.384 1.00 90.56 181 GLN A CA 1
ATOM 1361 C C . GLN A 1 181 ? -19.160 13.474 13.041 1.00 90.56 181 GLN A C 1
ATOM 1363 O O . GLN A 1 181 ? -20.297 13.719 13.419 1.00 90.56 181 GLN A O 1
ATOM 1368 N N . GLU A 1 182 ? -18.171 14.364 13.096 1.00 89.94 182 GLU A N 1
ATOM 1369 C CA . GLU A 1 182 ? -18.331 15.707 13.666 1.00 89.94 182 GLU A CA 1
ATOM 1370 C C . GLU A 1 182 ? -19.168 16.612 12.755 1.00 89.94 182 GLU A C 1
ATOM 1372 O O . GLU A 1 182 ? -20.072 17.303 13.207 1.00 89.94 182 GLU A O 1
ATOM 1377 N N . VAL A 1 183 ? -18.893 16.586 11.447 1.00 90.38 183 VAL A N 1
ATOM 1378 C CA . VAL A 1 183 ? -19.510 17.513 10.484 1.00 90.38 183 VAL A CA 1
ATOM 1379 C C . VAL A 1 183 ? -20.937 17.110 10.117 1.00 90.38 183 VAL A C 1
ATOM 1381 O O . VAL A 1 183 ? -21.782 17.967 9.883 1.00 90.38 183 VAL A O 1
ATOM 1384 N N . THR A 1 184 ? -21.211 15.808 10.020 1.00 89.56 184 THR A N 1
ATOM 1385 C CA . THR A 1 184 ? -22.503 15.298 9.528 1.00 89.56 184 THR A CA 1
ATOM 1386 C C . THR A 1 184 ? -23.333 14.609 10.603 1.00 89.56 184 THR A C 1
ATOM 1388 O O . THR A 1 184 ? -24.460 14.226 10.317 1.00 89.56 184 THR A O 1
ATOM 1391 N N . ALA A 1 185 ? -22.794 14.420 11.814 1.00 93.06 185 ALA A N 1
ATOM 1392 C CA . ALA A 1 185 ? -23.402 13.623 12.885 1.00 93.06 185 ALA A CA 1
ATOM 1393 C C . ALA A 1 185 ? -23.694 12.155 12.500 1.00 93.06 185 ALA A C 1
ATOM 1395 O O . ALA A 1 185 ? -24.447 11.462 13.185 1.00 93.06 185 ALA A O 1
ATOM 1396 N N . VAL A 1 186 ? -23.086 11.651 11.415 1.00 91.62 186 VAL A N 1
ATOM 1397 C CA . VAL A 1 186 ? -23.284 10.283 10.923 1.00 91.62 186 VAL A CA 1
ATOM 1398 C C . VAL A 1 186 ? -21.972 9.502 10.930 1.00 91.62 186 VAL A C 1
ATOM 1400 O O . VAL A 1 186 ? -20.953 9.906 10.369 1.00 91.62 186 VAL A O 1
ATOM 1403 N N . GLY A 1 187 ? -22.014 8.325 11.548 1.00 92.00 187 GLY A N 1
ATOM 1404 C CA . GLY A 1 187 ? -20.941 7.340 11.538 1.00 92.00 187 GLY A CA 1
ATOM 1405 C C . GLY A 1 187 ? -21.162 6.272 12.601 1.00 92.00 187 GLY A C 1
ATOM 1406 O O . GLY A 1 187 ? -22.249 6.148 13.168 1.00 92.00 187 GLY A O 1
ATOM 1407 N N . ARG A 1 188 ? -20.138 5.456 12.863 1.00 94.88 188 ARG A N 1
ATOM 1408 C CA . ARG A 1 188 ? -20.205 4.423 13.903 1.00 94.88 188 ARG A CA 1
ATOM 1409 C C . ARG A 1 188 ? -18.820 4.076 14.428 1.00 94.88 188 ARG A C 1
ATOM 1411 O O . ARG A 1 188 ? -17.843 4.088 13.681 1.00 94.88 188 ARG A O 1
ATOM 1418 N N . ALA A 1 189 ? -18.745 3.676 15.696 1.00 96.00 189 ALA A N 1
ATOM 1419 C CA . ALA A 1 189 ? -17.531 3.098 16.261 1.00 96.00 189 ALA A CA 1
ATOM 1420 C C . ALA A 1 189 ? -17.092 1.859 15.454 1.00 96.00 189 ALA A C 1
ATOM 1422 O O . ALA A 1 189 ? -17.861 0.905 15.295 1.00 96.00 189 ALA A O 1
ATOM 1423 N N . GLN A 1 190 ? -15.844 1.869 14.973 1.00 96.56 190 GLN A N 1
ATOM 1424 C CA . GLN A 1 190 ? -15.348 0.908 13.982 1.00 96.56 190 GLN A CA 1
ATOM 1425 C C . GLN A 1 190 ? -15.453 -0.549 14.444 1.00 96.56 190 GLN A C 1
ATOM 1427 O O . GLN A 1 190 ? -15.887 -1.398 13.675 1.00 96.56 190 GLN A O 1
ATOM 1432 N N . GLY A 1 191 ? -15.104 -0.851 15.700 1.00 97.12 191 GLY A N 1
ATOM 1433 C CA . GLY A 1 191 ? -15.163 -2.225 16.212 1.00 97.12 191 GLY A CA 1
ATOM 1434 C C . GLY A 1 191 ? -16.577 -2.814 16.159 1.00 97.12 191 GLY A C 1
ATOM 1435 O O . GLY A 1 191 ? -16.775 -3.922 15.666 1.00 97.12 191 GLY A O 1
ATOM 1436 N N . THR A 1 192 ? -17.577 -2.034 16.578 1.00 97.50 192 THR A N 1
ATOM 1437 C CA . THR A 1 192 ? -18.992 -2.427 16.508 1.00 97.50 192 THR A CA 1
ATOM 1438 C C . THR A 1 192 ? -19.477 -2.541 15.066 1.00 97.50 192 THR A C 1
ATOM 1440 O O . THR A 1 192 ? -20.219 -3.469 14.749 1.00 97.50 192 THR A O 1
ATOM 1443 N N . ALA A 1 193 ? -19.073 -1.613 14.192 1.00 97.69 193 ALA A N 1
ATOM 1444 C CA . ALA A 1 193 ? -19.420 -1.656 12.774 1.00 97.69 193 ALA A CA 1
ATOM 1445 C C . ALA A 1 193 ? -18.890 -2.935 12.111 1.00 97.69 193 ALA A C 1
ATOM 1447 O O . ALA A 1 193 ? -19.669 -3.672 11.509 1.00 97.69 193 ALA A O 1
ATOM 1448 N N . VAL A 1 194 ? -17.599 -3.235 12.302 1.00 98.12 194 VAL A N 1
ATOM 1449 C CA . VAL A 1 194 ? -16.950 -4.449 11.790 1.00 98.12 194 VAL A CA 1
ATOM 1450 C C . VAL A 1 194 ? -17.661 -5.690 12.305 1.00 98.12 194 VAL A C 1
ATOM 1452 O O . VAL A 1 194 ? -18.106 -6.490 11.493 1.00 98.12 194 VAL A O 1
ATOM 1455 N N . TYR A 1 195 ? -17.856 -5.814 13.619 1.00 97.75 195 TYR A N 1
ATOM 1456 C CA . TYR A 1 195 ? -18.502 -6.989 14.206 1.00 97.75 195 TYR A CA 1
ATOM 1457 C C . TYR A 1 195 ? -19.910 -7.234 13.656 1.00 97.75 195 TYR A C 1
ATOM 1459 O O . TYR A 1 195 ? -20.226 -8.329 13.193 1.00 97.75 195 TYR A O 1
ATOM 1467 N N . GLN A 1 196 ? -20.762 -6.206 13.672 1.00 98.00 196 GLN A N 1
ATOM 1468 C CA . GLN A 1 196 ? -22.157 -6.357 13.264 1.00 98.00 196 GLN A CA 1
ATOM 1469 C C . GLN A 1 196 ? -22.279 -6.670 11.772 1.00 98.00 196 GLN A C 1
ATOM 1471 O O . GLN A 1 196 ? -23.054 -7.549 11.394 1.00 98.00 196 GLN A O 1
ATOM 1476 N N . VAL A 1 197 ? -21.515 -5.977 10.926 1.00 98.06 197 VAL A N 1
ATOM 1477 C CA . VAL A 1 197 ? -21.556 -6.190 9.476 1.00 98.06 197 VAL A CA 1
ATOM 1478 C C . VAL A 1 197 ? -20.914 -7.524 9.100 1.00 98.06 197 VAL A C 1
ATOM 1480 O O . VAL A 1 197 ? -21.514 -8.268 8.331 1.00 98.06 197 VAL A O 1
ATOM 1483 N N . ALA A 1 198 ? -19.765 -7.879 9.684 1.00 97.12 198 ALA A N 1
ATOM 1484 C CA . ALA A 1 198 ? -19.106 -9.164 9.448 1.00 97.12 198 ALA A CA 1
ATOM 1485 C C . ALA A 1 198 ? -19.989 -10.348 9.856 1.00 97.12 198 ALA A C 1
ATOM 1487 O O . ALA A 1 198 ? -20.036 -11.351 9.147 1.00 97.12 198 ALA A O 1
ATOM 1488 N N . LYS A 1 199 ? -20.720 -10.230 10.976 1.00 95.75 199 LYS A N 1
ATOM 1489 C CA . LYS A 1 199 ? -21.673 -11.254 11.426 1.00 95.75 199 LYS A CA 1
ATOM 1490 C C . LYS A 1 199 ? -22.733 -11.543 10.363 1.00 95.75 199 LYS A C 1
ATOM 1492 O O . LYS A 1 199 ? -23.026 -12.706 10.118 1.00 95.75 199 LYS A O 1
ATOM 1497 N N . TYR A 1 200 ? -23.282 -10.504 9.731 1.00 97.25 200 TYR A N 1
ATOM 1498 C CA . TYR A 1 200 ? -24.265 -10.665 8.659 1.00 97.25 200 TYR A CA 1
ATOM 1499 C C . TYR A 1 200 ? -23.623 -11.142 7.350 1.00 97.25 200 TYR A C 1
ATOM 1501 O O . TYR A 1 200 ? -24.068 -12.125 6.777 1.00 97.25 200 TYR A O 1
ATOM 1509 N N . ALA A 1 201 ? -22.550 -10.495 6.892 1.00 97.38 201 ALA A N 1
ATOM 1510 C CA . ALA A 1 201 ? -21.895 -10.834 5.628 1.00 97.38 201 ALA A CA 1
ATOM 1511 C C . ALA A 1 201 ? -21.426 -12.301 5.585 1.00 97.38 201 ALA A C 1
ATOM 1513 O O . ALA A 1 201 ? -21.553 -12.969 4.559 1.00 97.38 201 ALA A O 1
ATOM 1514 N N . ARG A 1 202 ? -20.994 -12.844 6.732 1.00 94.81 202 ARG A N 1
ATOM 1515 C CA . ARG A 1 202 ? -20.606 -14.252 6.876 1.00 94.81 202 ARG A CA 1
ATOM 1516 C C . ARG A 1 202 ? -21.738 -15.233 6.573 1.00 94.81 202 ARG A C 1
ATOM 1518 O O . ARG A 1 202 ? -21.461 -16.272 5.989 1.00 94.81 202 ARG A O 1
ATOM 1525 N N . THR A 1 203 ? -22.996 -14.919 6.904 1.00 95.81 203 THR A N 1
ATOM 1526 C CA . THR A 1 203 ? -24.131 -15.812 6.579 1.00 95.81 203 THR A CA 1
ATOM 1527 C C . THR A 1 203 ? -24.399 -15.898 5.076 1.00 95.81 203 THR A C 1
ATOM 1529 O O . THR A 1 203 ? -25.130 -16.776 4.629 1.00 95.81 203 THR A O 1
ATOM 1532 N N . ARG A 1 204 ? -23.797 -14.995 4.294 1.00 97.00 204 ARG A N 1
ATOM 1533 C CA . ARG A 1 204 ? -23.882 -14.925 2.833 1.00 97.00 204 ARG A CA 1
ATOM 1534 C C . ARG A 1 204 ? -22.566 -15.324 2.153 1.00 97.00 204 ARG A C 1
ATOM 1536 O O . ARG A 1 204 ? -22.480 -15.234 0.938 1.00 97.00 204 ARG A O 1
ATOM 1543 N N . GLY A 1 205 ? -21.545 -15.730 2.917 1.00 96.31 205 GLY A N 1
ATOM 1544 C CA . GLY A 1 205 ? -20.218 -16.051 2.383 1.00 96.31 205 GLY A CA 1
ATOM 1545 C C . GLY A 1 205 ? -19.432 -14.842 1.859 1.00 96.31 205 GLY A C 1
ATOM 1546 O O . GLY A 1 205 ? -18.459 -15.029 1.137 1.00 96.31 205 GLY A O 1
ATOM 1547 N N . ILE A 1 206 ? -19.826 -13.613 2.214 1.00 98.00 206 ILE A N 1
ATOM 1548 C CA . ILE A 1 206 ? -19.218 -12.389 1.678 1.00 98.00 206 ILE A CA 1
ATOM 1549 C C . ILE A 1 206 ? -18.090 -11.886 2.599 1.00 98.00 206 ILE A C 1
ATOM 1551 O O . ILE A 1 206 ? -18.337 -11.628 3.785 1.00 98.00 206 ILE A O 1
ATOM 1555 N N . PRO A 1 207 ? -16.852 -11.718 2.092 1.00 97.62 207 PRO A N 1
ATOM 1556 C CA . PRO A 1 207 ? -15.742 -11.167 2.858 1.00 97.62 207 PRO A CA 1
ATOM 1557 C C . PRO A 1 207 ? -15.927 -9.673 3.133 1.00 97.62 207 PRO A C 1
ATOM 1559 O O . PRO A 1 207 ? -16.570 -8.932 2.385 1.00 97.62 207 PRO A O 1
ATOM 1562 N N . VAL A 1 208 ? -15.306 -9.208 4.217 1.00 97.56 208 VAL A N 1
ATOM 1563 C CA . VAL A 1 208 ? -15.386 -7.801 4.623 1.00 97.56 208 VAL A CA 1
ATOM 1564 C C . VAL A 1 208 ? -14.015 -7.191 4.896 1.00 97.56 208 VAL A C 1
ATOM 1566 O O . VAL A 1 208 ? -13.117 -7.854 5.420 1.00 97.56 208 VAL A O 1
ATOM 1569 N N . ILE A 1 209 ? -13.875 -5.909 4.576 1.00 98.00 209 ILE A N 1
ATOM 1570 C CA . ILE A 1 209 ? -12.660 -5.111 4.742 1.00 98.00 209 ILE A CA 1
ATOM 1571 C C . ILE A 1 209 ? -12.905 -4.093 5.854 1.00 98.00 209 ILE A C 1
ATOM 1573 O O . ILE A 1 209 ? -13.811 -3.269 5.740 1.00 98.00 209 ILE A O 1
ATOM 1577 N N . ALA A 1 210 ? -12.105 -4.116 6.919 1.00 97.69 210 ALA A N 1
ATOM 1578 C CA . ALA A 1 210 ? -12.153 -3.080 7.949 1.00 97.69 210 ALA A CA 1
ATOM 1579 C C . ALA A 1 210 ? -11.301 -1.877 7.526 1.00 97.69 210 ALA A C 1
ATOM 1581 O O . ALA A 1 210 ? -10.074 -1.972 7.480 1.00 97.69 210 ALA A O 1
ATOM 1582 N N . ASP A 1 211 ? -11.945 -0.749 7.238 1.00 95.62 211 ASP A N 1
ATOM 1583 C CA . ASP A 1 211 ? -11.296 0.473 6.771 1.00 95.62 211 ASP A CA 1
ATOM 1584 C C . ASP A 1 211 ? -11.420 1.622 7.781 1.00 95.62 211 ASP A C 1
ATOM 1586 O O . ASP A 1 211 ? -12.511 1.972 8.228 1.00 95.62 211 ASP A O 1
ATOM 1590 N N . GLY A 1 212 ? -10.281 2.215 8.136 1.00 90.12 212 GLY A N 1
ATOM 1591 C CA . GLY A 1 212 ? -10.190 3.296 9.115 1.00 90.12 212 GLY A CA 1
ATOM 1592 C C . GLY A 1 212 ? -9.861 2.827 10.537 1.00 90.12 212 GLY A C 1
ATOM 1593 O O . GLY A 1 212 ? -10.114 1.695 10.943 1.00 90.12 212 GLY A O 1
ATOM 1594 N N . GLY A 1 213 ? -9.227 3.712 11.311 1.00 91.38 213 GLY A N 1
ATOM 1595 C CA . GLY A 1 213 ? -8.872 3.473 12.717 1.00 91.38 213 GLY A CA 1
ATOM 1596 C C . GLY A 1 213 ? -7.688 2.527 12.972 1.00 91.38 213 GLY A C 1
ATOM 1597 O O . GLY A 1 213 ? -7.294 2.350 14.125 1.00 91.38 213 GLY A O 1
ATOM 1598 N N . ILE A 1 214 ? -7.083 1.939 11.933 1.00 95.38 214 ILE A N 1
ATOM 1599 C CA . ILE A 1 214 ? -5.955 1.004 12.063 1.00 95.38 214 ILE A CA 1
ATOM 1600 C C . ILE A 1 214 ? -4.640 1.763 12.303 1.00 95.38 214 ILE A C 1
ATOM 1602 O O . ILE A 1 214 ? -4.081 2.377 11.392 1.00 95.38 214 ILE A O 1
ATOM 1606 N N . ARG A 1 215 ? -4.143 1.724 13.546 1.00 89.81 215 ARG A N 1
ATOM 1607 C CA . ARG A 1 215 ? -2.962 2.496 13.993 1.00 89.81 215 ARG A CA 1
ATOM 1608 C C . ARG A 1 215 ? -1.708 1.669 14.249 1.00 89.81 215 ARG A C 1
ATOM 1610 O O . ARG A 1 215 ? -0.606 2.213 14.202 1.00 89.81 215 ARG A O 1
ATOM 1617 N N . ASP A 1 216 ? -1.873 0.388 14.534 1.00 92.56 216 ASP A N 1
ATOM 1618 C CA . ASP A 1 216 ? -0.794 -0.547 14.828 1.00 92.56 216 ASP A CA 1
ATOM 1619 C C . ASP A 1 216 ? -1.274 -1.993 14.638 1.00 92.56 216 ASP A C 1
ATOM 1621 O O . ASP A 1 216 ? -2.437 -2.245 14.313 1.00 92.56 216 ASP A O 1
ATOM 1625 N N . VAL A 1 217 ? -0.355 -2.935 14.851 1.00 96.19 217 VAL A N 1
ATOM 1626 C CA . VAL A 1 217 ? -0.576 -4.385 14.765 1.00 96.19 217 VAL A CA 1
ATOM 1627 C C . VAL A 1 217 ? -1.769 -4.840 15.610 1.00 96.19 217 VAL A C 1
ATOM 1629 O O . VAL A 1 217 ? -2.577 -5.637 15.143 1.00 96.19 217 VAL A O 1
ATOM 1632 N N . GLY A 1 218 ? -1.932 -4.305 16.823 1.00 96.50 218 GLY A N 1
ATOM 1633 C CA . GLY A 1 218 ? -3.006 -4.709 17.726 1.00 96.50 218 GLY A CA 1
ATOM 1634 C C . GLY A 1 218 ? -4.391 -4.356 17.186 1.00 96.50 218 GLY A C 1
ATOM 1635 O O . GLY A 1 218 ? -5.335 -5.121 17.373 1.00 96.50 218 GLY A O 1
ATOM 1636 N N . TYR A 1 219 ? -4.528 -3.233 16.472 1.00 97.44 219 TYR A N 1
ATOM 1637 C CA . TYR A 1 219 ? -5.779 -2.892 15.781 1.00 97.44 219 TYR A CA 1
ATOM 1638 C C . TYR A 1 219 ? -6.080 -3.843 14.622 1.00 97.44 219 TYR A C 1
ATOM 1640 O O . TYR A 1 219 ? -7.245 -4.177 14.417 1.00 97.44 219 TYR A O 1
ATOM 1648 N N . ILE A 1 220 ? -5.054 -4.310 13.904 1.00 98.25 220 ILE A N 1
ATOM 1649 C CA . ILE A 1 220 ? -5.223 -5.300 12.834 1.00 98.25 220 ILE A CA 1
ATOM 1650 C C . ILE A 1 220 ? -5.730 -6.618 13.426 1.00 98.25 220 ILE A C 1
ATOM 1652 O O . ILE A 1 220 ? -6.775 -7.109 13.005 1.00 98.25 220 ILE A O 1
ATOM 1656 N N . THR A 1 221 ? -5.057 -7.138 14.458 1.00 97.88 221 THR A N 1
ATOM 1657 C CA . THR A 1 221 ? -5.457 -8.378 15.143 1.00 97.88 221 THR A CA 1
ATOM 1658 C C . THR A 1 221 ? -6.885 -8.289 15.681 1.00 97.88 221 THR A C 1
ATOM 1660 O O . THR A 1 221 ? -7.682 -9.197 15.463 1.00 97.88 221 THR A O 1
ATOM 1663 N N . LYS A 1 222 ? -7.258 -7.165 16.310 1.00 97.81 222 LYS A N 1
ATOM 1664 C CA . LYS A 1 222 ? -8.630 -6.941 16.795 1.00 97.81 222 LYS A CA 1
ATOM 1665 C C . LYS A 1 222 ? -9.650 -6.878 15.663 1.00 97.81 222 LYS A C 1
ATOM 1667 O O . LYS A 1 222 ? -10.724 -7.444 15.807 1.00 97.81 222 LYS A O 1
ATOM 1672 N N . ALA A 1 223 ? -9.350 -6.208 14.552 1.00 98.19 223 ALA A N 1
ATOM 1673 C CA . ALA A 1 223 ? -10.269 -6.139 13.417 1.00 98.19 223 ALA A CA 1
ATOM 1674 C C . ALA A 1 223 ? -10.529 -7.530 12.814 1.00 98.19 223 ALA A C 1
ATOM 1676 O O . ALA A 1 223 ? -11.682 -7.875 12.555 1.00 98.19 223 ALA A O 1
ATOM 1677 N N . LEU A 1 224 ? -9.476 -8.343 12.660 1.00 98.06 224 LEU A N 1
ATOM 1678 C CA . LEU A 1 224 ? -9.582 -9.735 12.209 1.00 98.06 224 LEU A CA 1
ATOM 1679 C C . LEU A 1 224 ? -10.404 -10.583 13.190 1.00 98.06 224 LEU A C 1
ATOM 1681 O O . LEU A 1 224 ? -11.321 -11.286 12.770 1.00 98.06 224 LEU A O 1
ATOM 1685 N N . ALA A 1 225 ? -10.148 -10.449 14.495 1.00 97.62 225 ALA A N 1
ATOM 1686 C CA . ALA A 1 225 ? -10.910 -11.132 15.540 1.00 97.62 225 ALA A CA 1
ATOM 1687 C C . ALA A 1 225 ? -12.396 -10.715 15.547 1.00 97.62 225 ALA A C 1
ATOM 1689 O O . ALA A 1 225 ? -13.288 -11.546 15.666 1.00 97.62 225 ALA A O 1
ATOM 1690 N N . LEU A 1 226 ? -12.701 -9.437 15.313 1.00 97.44 226 LEU A N 1
ATOM 1691 C CA . LEU A 1 226 ? -14.082 -8.952 15.193 1.00 97.44 226 LEU A CA 1
ATOM 1692 C C . LEU A 1 226 ? -14.788 -9.425 13.908 1.00 97.44 226 LEU A C 1
ATOM 1694 O O . LEU A 1 226 ? -15.966 -9.135 13.721 1.00 97.44 226 LEU A O 1
ATOM 1698 N N . GLY A 1 227 ? -14.104 -10.171 13.038 1.00 96.12 227 GLY A N 1
ATOM 1699 C CA . GLY A 1 227 ? -14.692 -10.841 11.883 1.00 96.12 227 GLY A CA 1
ATOM 1700 C C . GLY A 1 227 ? -14.294 -10.256 10.532 1.00 96.12 227 GLY A C 1
ATOM 1701 O O . GLY A 1 227 ? -14.802 -10.733 9.517 1.00 96.12 227 GLY A O 1
ATOM 1702 N N . ALA A 1 228 ? -13.393 -9.269 10.487 1.00 98.00 228 ALA A N 1
ATOM 1703 C CA . ALA A 1 228 ? -12.860 -8.788 9.220 1.00 98.00 228 ALA A CA 1
ATOM 1704 C C . ALA A 1 228 ? -12.105 -9.897 8.466 1.00 98.00 228 ALA A C 1
ATOM 1706 O O . ALA A 1 228 ? -11.482 -10.780 9.058 1.00 98.00 228 ALA A O 1
ATOM 1707 N N . SER A 1 229 ? -12.164 -9.853 7.137 1.00 97.62 229 SER A N 1
ATOM 1708 C CA . SER A 1 229 ? -11.339 -10.702 6.269 1.00 97.62 229 SER A CA 1
ATOM 1709 C C . SER A 1 229 ? -10.005 -10.048 5.958 1.00 97.62 229 SER A C 1
ATOM 1711 O O . SER A 1 229 ? -8.976 -10.713 5.982 1.00 97.62 229 SER A O 1
ATOM 1713 N N . THR A 1 230 ? -10.017 -8.738 5.734 1.00 97.81 230 THR A N 1
ATOM 1714 C CA . THR A 1 230 ? -8.815 -7.931 5.529 1.00 97.81 230 THR A CA 1
ATOM 1715 C C . THR A 1 230 ? -8.971 -6.570 6.205 1.00 97.81 230 THR A C 1
ATOM 1717 O O . THR A 1 230 ? -10.051 -6.202 6.680 1.00 97.81 230 THR A O 1
ATOM 1720 N N . VAL A 1 231 ? -7.878 -5.813 6.275 1.00 97.88 231 VAL A N 1
ATOM 1721 C CA . VAL A 1 231 ? -7.859 -4.447 6.808 1.00 97.88 231 VAL A CA 1
ATOM 1722 C C . VAL A 1 231 ? -7.307 -3.490 5.759 1.00 97.88 231 VAL A C 1
ATOM 1724 O O . VAL A 1 231 ? -6.368 -3.828 5.040 1.00 97.88 231 VAL A O 1
ATOM 1727 N N . MET A 1 232 ? -7.865 -2.285 5.692 1.00 97.00 232 MET A N 1
ATOM 1728 C CA . MET A 1 232 ? -7.368 -1.203 4.848 1.00 97.00 232 MET A CA 1
ATOM 1729 C C . MET A 1 232 ? -6.629 -0.175 5.709 1.00 97.00 232 MET A C 1
ATOM 1731 O O . MET A 1 232 ? -7.068 0.194 6.799 1.00 97.00 232 MET A O 1
ATOM 1735 N N . MET A 1 233 ? -5.463 0.267 5.233 1.00 95.31 233 MET A N 1
ATOM 1736 C CA . MET A 1 233 ? -4.546 1.117 5.991 1.00 95.31 233 MET A CA 1
ATOM 1737 C C . MET A 1 233 ? -4.143 2.343 5.171 1.00 95.31 233 MET A C 1
ATOM 1739 O O . MET A 1 233 ? -3.292 2.249 4.294 1.00 95.31 233 MET A O 1
ATOM 1743 N N . GLY A 1 234 ? -4.712 3.506 5.494 1.00 92.38 234 GLY A N 1
ATOM 1744 C CA . GLY A 1 234 ? -4.282 4.790 4.929 1.00 92.38 234 GLY A CA 1
ATOM 1745 C C . GLY A 1 234 ? -3.082 5.364 5.685 1.00 92.38 234 GLY A C 1
ATOM 1746 O O . GLY A 1 234 ? -1.925 5.170 5.310 1.00 92.38 234 GLY A O 1
ATOM 1747 N N . GLY A 1 235 ? -3.350 6.030 6.812 1.00 90.00 235 GLY A N 1
ATOM 1748 C CA . GLY A 1 235 ? -2.333 6.753 7.587 1.00 90.00 235 GLY A CA 1
ATOM 1749 C C . GLY A 1 235 ? -1.140 5.897 8.029 1.00 90.00 235 GLY A C 1
ATOM 1750 O O . GLY A 1 235 ? -0.024 6.400 8.114 1.00 90.00 235 GLY A O 1
ATOM 1751 N N . LEU A 1 236 ? -1.320 4.591 8.252 1.00 90.44 236 LEU A N 1
ATOM 1752 C CA . LEU A 1 236 ? -0.210 3.709 8.625 1.00 90.44 236 LEU A CA 1
ATOM 1753 C C . LEU A 1 236 ? 0.865 3.599 7.528 1.00 90.44 236 LEU A C 1
ATOM 1755 O O . LEU A 1 236 ? 2.043 3.441 7.859 1.00 90.44 236 LEU A O 1
ATOM 1759 N N . LEU A 1 237 ? 0.455 3.694 6.258 1.00 94.75 237 LEU A N 1
ATOM 1760 C CA . LEU A 1 237 ? 1.299 3.541 5.071 1.00 94.75 237 LEU A CA 1
ATOM 1761 C C . LEU A 1 237 ? 1.643 4.879 4.399 1.00 94.75 237 LEU A C 1
ATOM 1763 O O . LEU A 1 237 ? 2.618 4.949 3.668 1.00 94.75 237 LEU A O 1
ATOM 1767 N N . ALA A 1 238 ? 0.914 5.961 4.675 1.00 92.75 238 ALA A N 1
ATOM 1768 C CA . ALA A 1 238 ? 1.092 7.252 3.997 1.00 92.75 238 ALA A CA 1
ATOM 1769 C C . ALA A 1 238 ? 2.496 7.888 4.142 1.00 92.75 238 ALA A C 1
ATOM 1771 O O . ALA A 1 238 ? 2.903 8.695 3.312 1.00 92.75 238 ALA A O 1
ATOM 1772 N N . GLY A 1 239 ? 3.250 7.534 5.189 1.00 88.25 239 GLY A N 1
ATOM 1773 C CA . GLY A 1 239 ? 4.613 8.031 5.426 1.00 88.25 239 GLY A CA 1
ATOM 1774 C C . GLY A 1 239 ? 5.735 7.190 4.805 1.00 88.25 239 GLY A C 1
ATOM 1775 O O . GLY A 1 239 ? 6.905 7.453 5.091 1.00 88.25 239 GLY A O 1
ATOM 1776 N N . THR A 1 240 ? 5.420 6.147 4.032 1.00 92.69 240 THR A N 1
ATOM 1777 C CA . THR A 1 240 ? 6.434 5.233 3.483 1.00 92.69 240 THR A CA 1
ATOM 1778 C C . THR A 1 240 ? 7.067 5.763 2.202 1.00 92.69 240 THR A C 1
ATOM 1780 O O . THR A 1 240 ? 6.562 6.698 1.577 1.00 92.69 240 THR A O 1
ATOM 1783 N N . THR A 1 241 ? 8.192 5.175 1.788 1.00 91.19 241 THR A N 1
ATOM 1784 C CA . THR A 1 241 ? 8.894 5.598 0.568 1.00 91.19 241 THR A CA 1
ATOM 1785 C C . THR A 1 241 ? 8.066 5.379 -0.692 1.00 91.19 241 THR A C 1
ATOM 1787 O O . THR A 1 241 ? 8.130 6.209 -1.591 1.00 91.19 241 THR A O 1
ATOM 1790 N N . GLU A 1 242 ? 7.264 4.317 -0.727 1.00 94.12 242 GLU A N 1
ATOM 1791 C CA . GLU A 1 242 ? 6.420 3.932 -1.861 1.00 94.12 242 GLU A CA 1
ATOM 1792 C C . GLU A 1 242 ? 5.114 4.737 -1.937 1.00 94.12 242 GLU A C 1
ATOM 1794 O O . GLU A 1 242 ? 4.502 4.804 -3.000 1.00 94.12 242 GLU A O 1
ATOM 1799 N N . ALA A 1 243 ? 4.683 5.364 -0.835 1.00 94.62 243 ALA A N 1
ATOM 1800 C CA . ALA A 1 243 ? 3.533 6.264 -0.853 1.00 94.62 243 ALA A CA 1
ATOM 1801 C C . ALA A 1 243 ? 3.803 7.471 -1.777 1.00 94.62 243 ALA A C 1
ATOM 1803 O O . ALA A 1 243 ? 4.930 7.975 -1.801 1.00 94.62 243 ALA A O 1
ATOM 1804 N N . PRO A 1 244 ? 2.801 7.975 -2.514 1.00 92.88 244 PRO A N 1
ATOM 1805 C CA . PRO A 1 244 ? 2.998 9.070 -3.457 1.00 92.88 244 PRO A CA 1
ATOM 1806 C C . PRO A 1 244 ? 3.382 10.385 -2.762 1.00 92.88 244 PRO A C 1
ATOM 1808 O O . PRO A 1 244 ? 3.100 10.600 -1.582 1.00 92.88 244 PRO A O 1
ATOM 1811 N N . GLY A 1 245 ? 3.993 11.285 -3.533 1.00 87.25 245 GLY A N 1
ATOM 1812 C CA . GLY A 1 245 ? 4.379 12.622 -3.089 1.00 87.25 245 GLY A CA 1
ATOM 1813 C C . GLY A 1 245 ? 5.808 12.721 -2.554 1.00 87.25 245 GLY A C 1
ATOM 1814 O O . GLY A 1 245 ? 6.486 11.728 -2.285 1.00 87.25 245 GLY A O 1
ATOM 1815 N N . GLU A 1 246 ? 6.256 13.963 -2.396 1.00 83.06 246 GLU A N 1
ATOM 1816 C CA . GLU A 1 246 ? 7.615 14.289 -1.974 1.00 83.06 246 GLU A CA 1
ATOM 1817 C C . GLU A 1 246 ? 7.727 14.456 -0.459 1.00 83.06 246 GLU A C 1
ATOM 1819 O O . GLU A 1 246 ? 6.799 14.899 0.224 1.00 83.06 246 GLU A O 1
ATOM 1824 N N . TYR A 1 247 ? 8.903 14.120 0.069 1.00 80.62 247 TYR A N 1
ATOM 1825 C CA . TYR A 1 247 ? 9.228 14.419 1.458 1.00 80.62 247 TYR A CA 1
ATOM 1826 C C . TYR A 1 247 ? 9.624 15.885 1.620 1.00 80.62 247 TYR A C 1
ATOM 1828 O O . TYR A 1 247 ? 10.372 16.433 0.812 1.00 80.62 247 TYR A O 1
ATOM 1836 N N . PHE A 1 248 ? 9.241 16.473 2.746 1.00 75.25 248 PHE A N 1
ATOM 1837 C CA . PHE A 1 248 ? 9.720 17.781 3.178 1.00 75.25 248 PHE A CA 1
ATOM 1838 C C . PHE A 1 248 ? 10.116 17.754 4.656 1.00 75.25 248 PHE A C 1
ATOM 1840 O O . PHE A 1 248 ? 9.840 16.795 5.381 1.00 75.25 248 PHE A O 1
ATOM 1847 N N . TRP A 1 249 ? 10.814 18.797 5.094 1.00 71.38 249 TRP A N 1
ATOM 1848 C CA . TRP A 1 249 ? 11.208 18.968 6.487 1.00 71.38 249 TRP A CA 1
ATOM 1849 C C . TRP A 1 249 ? 10.213 19.891 7.176 1.00 71.38 249 TRP A C 1
ATOM 1851 O O . TRP A 1 249 ? 9.984 21.008 6.716 1.00 71.38 249 TRP A O 1
ATOM 1861 N N . GLY A 1 250 ? 9.596 19.400 8.248 1.00 60.38 250 GLY A N 1
ATOM 1862 C CA . GLY A 1 250 ? 8.705 20.201 9.075 1.00 60.38 250 GLY A CA 1
ATOM 1863 C C . GLY A 1 250 ? 9.471 21.208 9.943 1.00 60.38 250 GLY A C 1
ATOM 1864 O O . GLY A 1 250 ? 10.685 21.066 10.116 1.00 60.38 250 GLY A O 1
ATOM 1865 N N . PRO A 1 251 ? 8.769 22.176 10.561 1.00 47.25 251 PRO A N 1
ATOM 1866 C CA . PRO A 1 251 ? 9.377 23.198 11.423 1.00 47.25 251 PRO A CA 1
ATOM 1867 C C . PRO A 1 251 ? 10.196 22.627 12.591 1.00 47.25 251 PRO A C 1
ATOM 1869 O O . PRO A 1 251 ? 11.146 23.246 13.050 1.00 47.25 251 PRO A O 1
ATOM 1872 N N . SER A 1 252 ? 9.859 21.418 13.044 1.00 52.06 252 SER A N 1
ATOM 1873 C CA . SER A 1 252 ? 10.551 20.690 14.113 1.00 52.06 252 SER A CA 1
ATOM 1874 C C . SER A 1 252 ? 11.757 19.863 13.643 1.00 52.06 252 SER A C 1
ATOM 1876 O O . SER A 1 252 ? 12.258 19.033 14.396 1.00 52.06 252 SER A O 1
ATOM 1878 N N . GLY A 1 253 ? 12.193 20.009 12.386 1.00 60.09 253 GLY A N 1
ATOM 1879 C CA . GLY A 1 253 ? 13.296 19.224 11.819 1.00 60.09 253 GLY A CA 1
ATOM 1880 C C . GLY A 1 253 ? 12.947 17.758 11.540 1.00 60.09 253 GLY A C 1
ATOM 1881 O O . GLY A 1 253 ? 13.825 16.952 11.247 1.00 60.09 253 GLY A O 1
ATOM 1882 N N . VAL A 1 254 ? 11.666 17.385 11.608 1.00 62.84 254 VAL A N 1
ATOM 1883 C CA . VAL A 1 254 ? 11.195 16.027 11.305 1.00 62.84 254 VAL A CA 1
ATOM 1884 C C . VAL A 1 254 ? 10.889 15.898 9.815 1.00 62.84 254 VAL A C 1
ATOM 1886 O O . VAL A 1 254 ? 10.301 16.796 9.214 1.00 62.84 254 VAL A O 1
ATOM 1889 N N . ARG A 1 255 ? 11.257 14.764 9.212 1.00 72.38 255 ARG A N 1
ATOM 1890 C CA . ARG A 1 255 ? 10.928 14.453 7.816 1.00 72.38 255 ARG A CA 1
ATOM 1891 C C . ARG A 1 255 ? 9.482 13.973 7.694 1.00 72.38 255 ARG A C 1
ATOM 1893 O O . ARG A 1 255 ? 9.089 13.014 8.364 1.00 72.38 255 ARG A O 1
ATOM 1900 N N . LEU A 1 256 ? 8.712 14.628 6.830 1.00 80.00 256 LEU A N 1
ATOM 1901 C CA . LEU A 1 256 ? 7.265 14.468 6.702 1.00 80.00 256 LEU A CA 1
ATOM 1902 C C . LEU A 1 256 ? 6.838 14.247 5.242 1.00 80.00 256 LEU A C 1
ATOM 1904 O O . LEU A 1 256 ? 7.549 14.636 4.315 1.00 80.00 256 LEU A O 1
ATOM 1908 N N . LYS A 1 257 ? 5.657 13.650 5.058 1.00 89.75 257 LYS A N 1
ATOM 1909 C CA . LYS A 1 257 ? 4.879 13.608 3.809 1.00 89.75 257 LYS A CA 1
ATOM 1910 C C . LYS A 1 257 ? 3.488 14.189 4.030 1.00 89.75 257 LYS A C 1
ATOM 1912 O O . LYS A 1 257 ? 2.933 14.056 5.120 1.00 89.75 257 LYS A O 1
ATOM 1917 N N . ASN A 1 258 ? 2.920 14.790 2.988 1.00 90.25 258 ASN A N 1
ATOM 1918 C CA . ASN A 1 258 ? 1.531 15.245 3.007 1.00 90.25 258 ASN A CA 1
ATOM 1919 C C . ASN A 1 258 ? 0.579 14.045 2.955 1.00 90.25 258 ASN A C 1
ATOM 1921 O O . ASN A 1 258 ? 0.788 13.107 2.190 1.00 90.25 258 ASN A O 1
ATOM 1925 N N . TYR A 1 259 ? -0.478 14.092 3.757 1.00 90.69 259 TYR A N 1
ATOM 1926 C CA . TYR A 1 259 ? -1.515 13.072 3.823 1.00 90.69 259 TYR A CA 1
ATOM 1927 C C . TYR A 1 259 ? -2.873 13.753 3.945 1.00 90.69 259 TYR A C 1
ATOM 1929 O O . TYR A 1 259 ? -3.125 14.459 4.915 1.00 90.69 259 TYR A O 1
ATOM 1937 N N . ARG A 1 260 ? -3.746 13.560 2.958 1.00 90.06 260 ARG A N 1
ATOM 1938 C CA . ARG A 1 260 ? -5.037 14.252 2.876 1.00 90.06 260 ARG A CA 1
ATOM 1939 C C . ARG A 1 260 ? -6.173 13.287 2.591 1.00 90.06 260 ARG A C 1
ATOM 1941 O O . ARG A 1 260 ? -5.965 12.247 1.969 1.00 90.06 260 ARG A O 1
ATOM 1948 N N . GLY A 1 261 ? -7.364 13.648 3.052 1.00 86.19 261 GLY A N 1
ATOM 1949 C CA . GLY A 1 261 ? -8.576 12.859 2.848 1.00 86.19 261 GLY A CA 1
ATOM 1950 C C . GLY A 1 261 ? -9.278 13.291 1.580 1.00 86.19 261 GLY A C 1
ATOM 1951 O O . GLY A 1 261 ? -9.277 14.472 1.265 1.00 86.19 261 GLY A O 1
ATOM 1952 N N . MET A 1 262 ? -9.931 12.366 0.878 1.00 86.06 262 MET A N 1
ATOM 1953 C CA . MET A 1 262 ? -10.647 12.706 -0.360 1.00 86.06 262 MET A CA 1
ATOM 1954 C C . MET A 1 262 ? -11.793 13.709 -0.143 1.00 86.06 262 MET A C 1
ATOM 1956 O O . MET A 1 262 ? -12.163 14.418 -1.071 1.00 86.06 262 MET A O 1
ATOM 1960 N N . GLY A 1 263 ? -12.310 13.804 1.089 1.00 82.00 263 GLY A N 1
ATOM 1961 C CA . GLY A 1 263 ? -13.283 14.816 1.508 1.00 82.00 263 GLY A CA 1
ATOM 1962 C C . GLY A 1 263 ? -12.683 16.127 2.036 1.00 82.00 263 GLY A C 1
ATOM 1963 O O . GLY A 1 263 ? -13.431 16.915 2.611 1.00 82.00 263 GLY A O 1
ATOM 1964 N N . SER A 1 264 ? -11.367 16.358 1.925 1.00 85.31 264 SER A N 1
ATOM 1965 C CA . SER A 1 264 ? -10.760 17.659 2.247 1.00 85.31 264 SER A CA 1
ATOM 1966 C C . SER A 1 264 ? -10.921 18.646 1.091 1.00 85.31 264 SER A C 1
ATOM 1968 O O . SER A 1 264 ? -11.063 18.234 -0.061 1.00 85.31 264 SER A O 1
ATOM 1970 N N . LEU A 1 265 ? -10.888 19.950 1.387 1.00 83.75 265 LEU A N 1
ATOM 1971 C CA . LEU A 1 265 ? -10.999 21.002 0.366 1.00 83.75 265 LEU A CA 1
ATOM 1972 C C . LEU A 1 265 ? -9.933 20.832 -0.724 1.00 83.75 265 LEU A C 1
ATOM 1974 O O . LEU A 1 265 ? -10.284 20.702 -1.893 1.00 83.75 265 LEU A O 1
ATOM 1978 N N . ASP A 1 266 ? -8.668 20.654 -0.332 1.00 82.00 266 ASP A N 1
ATOM 1979 C CA . ASP A 1 266 ? -7.549 20.456 -1.263 1.00 82.00 266 ASP A CA 1
ATOM 1980 C C . ASP A 1 266 ? -7.745 19.262 -2.212 1.00 82.00 266 ASP A C 1
ATOM 1982 O O . ASP A 1 266 ? -7.281 19.268 -3.355 1.00 82.00 266 ASP A O 1
ATOM 1986 N N . ALA A 1 267 ? -8.356 18.177 -1.723 1.00 81.75 267 ALA A N 1
ATOM 1987 C CA . ALA A 1 267 ? -8.614 16.994 -2.535 1.00 81.75 267 ALA A CA 1
ATOM 1988 C C . ALA A 1 267 ? -9.828 17.201 -3.448 1.00 81.75 267 ALA A C 1
ATOM 1990 O O . ALA A 1 267 ? -9.799 16.790 -4.606 1.00 81.75 267 ALA A O 1
ATOM 1991 N N . MET A 1 268 ? -10.876 17.857 -2.950 1.00 80.44 268 MET A N 1
ATOM 1992 C CA . MET A 1 268 ? -12.068 18.172 -3.732 1.00 80.44 268 MET A CA 1
ATOM 1993 C C . MET A 1 268 ? -11.773 19.167 -4.856 1.00 80.44 268 MET A C 1
ATOM 1995 O O . MET A 1 268 ? -12.330 19.017 -5.936 1.00 80.44 268 MET A O 1
ATOM 1999 N N . GLU A 1 269 ? -10.899 20.149 -4.632 1.00 78.56 269 GLU A N 1
ATOM 2000 C CA . GLU A 1 269 ? -10.444 21.106 -5.650 1.00 78.56 269 GLU A CA 1
ATOM 2001 C C . GLU A 1 269 ? -9.592 20.436 -6.729 1.00 78.56 269 GLU A C 1
ATOM 2003 O O . GLU A 1 269 ? -9.824 20.651 -7.915 1.00 78.56 269 GLU A O 1
ATOM 2008 N N . ALA A 1 270 ? -8.676 19.546 -6.334 1.00 70.25 270 ALA A N 1
ATOM 2009 C CA . ALA A 1 270 ? -7.839 18.800 -7.274 1.00 70.25 270 ALA A CA 1
ATOM 2010 C C . ALA A 1 270 ? -8.631 17.835 -8.180 1.00 70.25 270 ALA A C 1
ATOM 2012 O O . ALA A 1 270 ? -8.131 17.438 -9.229 1.00 70.25 270 ALA A O 1
ATOM 2013 N N . ASN A 1 271 ? -9.846 17.450 -7.776 1.00 63.66 271 ASN A N 1
ATOM 2014 C CA . ASN A 1 271 ? -10.718 16.535 -8.516 1.00 63.66 271 ASN A CA 1
ATOM 2015 C C . ASN A 1 271 ? -11.815 17.245 -9.328 1.00 63.66 271 ASN A C 1
ATOM 2017 O O . ASN A 1 271 ? -12.658 16.569 -9.922 1.00 63.66 271 ASN A O 1
ATOM 2021 N N . VAL A 1 272 ? -11.838 18.583 -9.365 1.00 58.44 272 VAL A N 1
ATOM 2022 C CA . VAL A 1 272 ? -12.763 19.317 -10.237 1.00 58.44 272 VAL A CA 1
ATOM 2023 C C . VAL A 1 272 ? -12.285 19.167 -11.679 1.00 58.44 272 VAL A C 1
ATOM 2025 O O . VAL A 1 272 ? -11.217 19.649 -12.050 1.00 58.44 272 VAL A O 1
ATOM 2028 N N . SER A 1 273 ? -13.079 18.490 -12.508 1.00 50.91 273 SER A N 1
ATOM 2029 C CA . SER A 1 273 ? -12.867 18.513 -13.955 1.00 50.91 273 SER A CA 1
ATOM 2030 C C . SER A 1 273 ? -13.126 19.926 -14.489 1.00 50.91 273 SER A C 1
ATOM 2032 O O . SER A 1 273 ? -14.004 20.627 -13.989 1.00 50.91 273 SER A O 1
ATOM 2034 N N . SER A 1 274 ? -12.398 20.355 -15.522 1.00 44.09 274 SER A N 1
ATOM 2035 C CA . SER A 1 274 ? -12.520 21.698 -16.114 1.00 44.09 274 SER A CA 1
ATOM 2036 C C . SER A 1 274 ? -13.945 22.065 -16.577 1.00 44.09 274 SER A C 1
ATOM 2038 O O . SER A 1 274 ? -14.241 23.250 -16.729 1.00 44.09 274 SER A O 1
ATOM 2040 N N . GLN A 1 275 ? -14.841 21.082 -16.737 1.00 41.75 275 GLN A N 1
ATOM 2041 C CA . GLN A 1 275 ? -16.253 21.269 -17.097 1.00 41.75 275 GLN A CA 1
ATOM 2042 C C . GLN A 1 275 ? -17.196 21.561 -15.910 1.00 41.75 275 GLN A C 1
ATOM 2044 O O . GLN A 1 275 ? -18.250 22.146 -16.135 1.00 41.75 275 GLN A O 1
ATOM 2049 N N . ASP A 1 276 ? -16.824 21.237 -14.665 1.00 47.00 276 ASP A N 1
ATOM 2050 C CA . ASP A 1 276 ? -17.661 21.432 -13.457 1.00 47.00 276 ASP A CA 1
ATOM 2051 C C . ASP A 1 276 ? -17.457 22.819 -12.797 1.00 47.00 276 ASP A C 1
ATOM 2053 O O . ASP A 1 276 ? -17.957 23.098 -11.709 1.00 47.00 276 ASP A O 1
ATOM 2057 N N . SER A 1 277 ? -16.714 23.718 -13.448 1.00 44.09 277 SER A N 1
ATOM 2058 C CA . SER A 1 277 ? -16.276 25.018 -12.912 1.00 44.09 277 SER A CA 1
ATOM 2059 C C . SER A 1 277 ? -17.359 26.111 -12.866 1.00 44.09 277 SER A C 1
ATOM 2061 O O . SER A 1 277 ? -17.059 27.245 -12.500 1.00 44.09 277 SER A O 1
ATOM 2063 N N . ARG A 1 278 ? -18.609 25.805 -13.241 1.00 38.88 278 ARG A N 1
ATOM 2064 C CA . ARG A 1 278 ? -19.684 26.802 -13.425 1.00 38.88 278 ARG A CA 1
ATOM 2065 C C . ARG A 1 278 ? -20.747 26.869 -12.324 1.00 38.88 278 ARG A C 1
ATOM 2067 O O . ARG A 1 278 ? -21.664 27.673 -12.462 1.00 38.88 278 ARG A O 1
ATOM 2074 N N . SER A 1 279 ? -20.653 26.095 -11.242 1.00 47.31 279 SER A N 1
ATOM 2075 C CA . SER A 1 279 ? -21.588 26.227 -10.114 1.00 47.31 279 SER A CA 1
ATOM 2076 C C . SER A 1 279 ? -20.880 26.645 -8.826 1.00 47.31 279 SER A C 1
ATOM 2078 O O . SER A 1 279 ? -20.072 25.883 -8.292 1.00 47.31 279 SER A O 1
ATOM 2080 N N . ASP A 1 280 ? -21.254 27.811 -8.293 1.00 49.22 280 ASP A N 1
ATOM 2081 C CA . ASP A 1 280 ? -20.937 28.316 -6.943 1.00 49.22 280 ASP A CA 1
ATOM 2082 C C . ASP A 1 280 ? -21.638 27.477 -5.850 1.00 49.22 280 ASP A C 1
ATOM 2084 O O . ASP A 1 280 ? -22.386 27.950 -4.997 1.00 49.22 280 ASP A O 1
ATOM 2088 N N . THR A 1 281 ? -21.455 26.161 -5.894 1.00 66.38 281 THR A N 1
ATOM 2089 C CA . THR A 1 281 ? -21.962 25.250 -4.870 1.00 66.38 281 THR A CA 1
ATOM 2090 C C . THR A 1 281 ? -21.019 25.256 -3.677 1.00 66.38 281 THR A C 1
ATOM 2092 O O . THR A 1 281 ? -19.857 24.862 -3.800 1.00 66.38 281 THR A O 1
ATOM 2095 N N . ILE A 1 282 ? -21.536 25.661 -2.514 1.00 75.88 282 ILE A N 1
ATOM 2096 C CA . ILE A 1 282 ? -20.829 25.605 -1.230 1.00 75.88 282 ILE A CA 1
ATOM 2097 C C . ILE A 1 282 ? -20.363 24.163 -0.976 1.00 75.88 282 ILE A C 1
ATOM 2099 O O . ILE A 1 282 ? -21.173 23.239 -0.884 1.00 75.88 282 ILE A O 1
ATOM 2103 N N . LYS A 1 283 ? -19.046 23.964 -0.855 1.00 80.44 283 LYS A N 1
ATOM 2104 C CA . LYS A 1 283 ? -18.440 22.661 -0.553 1.00 80.44 283 LYS A CA 1
ATOM 2105 C C . LYS A 1 283 ? -18.248 22.515 0.953 1.00 80.44 283 LYS A C 1
ATOM 2107 O O . LYS A 1 283 ? -17.548 23.310 1.571 1.00 80.44 283 LYS A O 1
ATOM 2112 N N . VAL A 1 284 ? -18.821 21.463 1.534 1.00 83.88 284 VAL A N 1
ATOM 2113 C CA . VAL A 1 284 ? -18.645 21.131 2.955 1.00 83.88 284 VAL A CA 1
ATOM 2114 C C . VAL A 1 284 ? -17.567 20.058 3.093 1.00 83.88 284 VAL A C 1
ATOM 2116 O O . VAL A 1 284 ? -17.722 18.942 2.595 1.00 83.88 284 VAL A O 1
ATOM 2119 N N . ALA A 1 285 ? -16.464 20.390 3.765 1.00 86.44 285 ALA A N 1
ATOM 2120 C CA . ALA A 1 285 ? -15.359 19.463 3.982 1.00 86.44 285 ALA A CA 1
ATOM 2121 C C . ALA A 1 285 ? -15.727 18.373 5.000 1.00 86.44 285 ALA A C 1
ATOM 2123 O O . ALA A 1 285 ? -16.239 18.658 6.077 1.00 86.44 285 ALA A O 1
ATOM 2124 N N . GLN A 1 286 ? -15.411 17.120 4.677 1.00 84.94 286 GLN A N 1
ATOM 2125 C CA . GLN A 1 286 ? -15.578 15.959 5.566 1.00 84.94 286 GLN A CA 1
ATOM 2126 C C . GLN A 1 286 ? -14.244 15.271 5.898 1.00 84.94 286 GLN A C 1
ATOM 2128 O O . GLN A 1 286 ? -14.200 14.224 6.552 1.00 84.94 286 GLN A O 1
ATOM 2133 N N . GLY A 1 287 ? -13.133 15.852 5.450 1.00 86.75 287 GLY A N 1
ATOM 2134 C CA . GLY A 1 287 ? -11.785 15.401 5.756 1.00 86.75 287 GLY A CA 1
ATOM 2135 C C . GLY A 1 287 ? 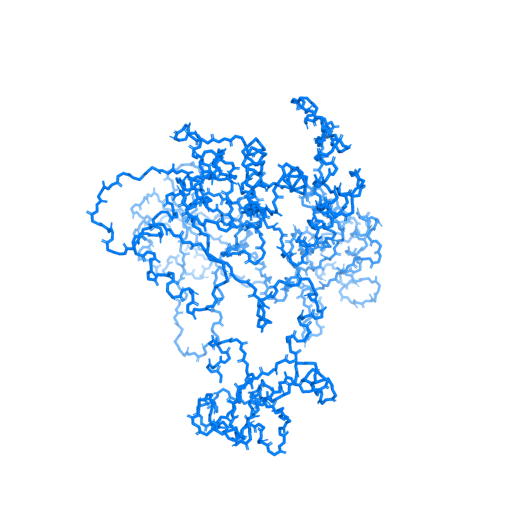-10.820 16.567 5.904 1.00 86.75 287 GLY A C 1
ATOM 2136 O O . GLY A 1 287 ? -11.119 17.695 5.519 1.00 86.75 287 GLY A O 1
ATOM 2137 N N . VAL A 1 288 ? -9.644 16.272 6.446 1.00 88.81 288 VAL A N 1
ATOM 2138 C CA . VAL A 1 288 ? -8.573 17.251 6.659 1.00 88.81 288 VAL A CA 1
ATOM 2139 C C . VAL A 1 288 ? -7.312 16.879 5.883 1.00 88.81 288 VAL A C 1
ATOM 2141 O O . VAL A 1 288 ? -7.113 15.725 5.485 1.00 88.81 288 VAL A O 1
ATOM 2144 N N . SER A 1 289 ? -6.452 17.873 5.684 1.00 87.88 289 SER A N 1
ATOM 2145 C CA . SER A 1 289 ? -5.079 17.695 5.219 1.00 87.88 289 SER A CA 1
ATOM 2146 C C . SER A 1 289 ? -4.141 17.692 6.426 1.00 87.88 289 SER A C 1
ATOM 2148 O O . SER A 1 289 ? -4.251 18.519 7.326 1.00 87.88 289 SER A O 1
ATOM 2150 N N . ALA A 1 290 ? -3.235 16.724 6.467 1.00 87.31 290 ALA A N 1
ATOM 2151 C CA . ALA A 1 290 ? -2.328 16.468 7.573 1.00 87.31 290 ALA A CA 1
ATOM 2152 C C . ALA A 1 290 ? -0.935 16.080 7.058 1.00 87.31 290 ALA A C 1
ATOM 2154 O O . ALA A 1 290 ? -0.686 15.970 5.856 1.00 87.31 290 ALA A O 1
ATOM 2155 N N . THR A 1 291 ? -0.009 15.852 7.989 1.00 87.50 291 THR A N 1
ATOM 2156 C CA . THR A 1 291 ? 1.352 15.413 7.676 1.00 87.50 291 THR A CA 1
ATOM 2157 C C . THR A 1 291 ? 1.684 14.124 8.416 1.00 87.50 291 THR A C 1
ATOM 2159 O O . THR A 1 291 ? 1.275 13.912 9.557 1.00 87.50 291 THR A O 1
ATOM 2162 N N . MET A 1 292 ? 2.424 13.239 7.754 1.00 86.19 292 MET A N 1
ATOM 2163 C CA . MET A 1 292 ? 2.832 11.942 8.280 1.00 86.19 292 MET A CA 1
ATOM 2164 C C . MET A 1 292 ? 4.347 11.867 8.362 1.00 86.19 292 MET A C 1
ATOM 2166 O O . MET A 1 292 ? 5.046 12.201 7.408 1.00 86.19 292 MET A O 1
ATOM 2170 N N . ARG A 1 293 ? 4.863 11.401 9.502 1.00 84.88 293 ARG A N 1
ATOM 2171 C CA . ARG A 1 293 ? 6.300 11.153 9.675 1.00 84.88 293 ARG A CA 1
ATOM 2172 C C . ARG A 1 293 ? 6.781 10.044 8.747 1.00 84.88 293 ARG A C 1
ATOM 2174 O O . ARG A 1 293 ? 6.043 9.089 8.505 1.00 84.88 293 ARG A O 1
ATOM 2181 N N . ASP A 1 294 ? 8.024 10.165 8.287 1.00 84.44 294 ASP A N 1
ATOM 2182 C CA . ASP A 1 294 ? 8.697 9.126 7.503 1.00 84.44 294 ASP A CA 1
ATOM 2183 C C . ASP A 1 294 ? 8.714 7.785 8.258 1.00 84.44 294 ASP A C 1
ATOM 2185 O O . ASP A 1 294 ? 9.085 7.719 9.434 1.00 84.44 294 ASP A O 1
ATOM 2189 N N . ARG A 1 295 ? 8.300 6.715 7.574 1.00 83.94 295 ARG A N 1
ATOM 2190 C CA . ARG A 1 295 ? 8.274 5.336 8.088 1.00 83.94 295 ARG A CA 1
ATOM 2191 C C . ARG A 1 295 ? 9.205 4.390 7.328 1.00 83.94 295 ARG A C 1
ATOM 2193 O O . ARG A 1 295 ? 9.239 3.197 7.624 1.00 83.94 295 ARG A O 1
ATOM 2200 N N . GLY A 1 296 ? 9.983 4.903 6.377 1.00 87.31 296 GLY A N 1
ATOM 2201 C CA . GLY A 1 296 ? 10.838 4.091 5.517 1.00 87.31 296 GLY A CA 1
ATOM 2202 C C . GLY A 1 296 ? 10.042 3.241 4.523 1.00 87.31 296 GLY A C 1
ATOM 2203 O O . GLY A 1 296 ? 8.916 3.569 4.169 1.00 87.31 296 GLY A O 1
ATOM 2204 N N . SER A 1 297 ? 10.644 2.154 4.042 1.00 91.88 297 SER A N 1
ATOM 2205 C CA . SER A 1 297 ? 10.058 1.328 2.977 1.00 91.88 297 SER A CA 1
ATOM 2206 C C . SER A 1 297 ? 9.091 0.264 3.490 1.00 91.88 297 SER A C 1
ATOM 2208 O O . SER A 1 297 ? 9.359 -0.408 4.498 1.00 91.88 297 SER A O 1
ATOM 2210 N N . ILE A 1 298 ? 8.013 0.035 2.733 1.00 93.19 298 ILE A N 1
ATOM 2211 C CA . ILE A 1 298 ? 7.065 -1.063 2.970 1.00 93.19 298 ILE A CA 1
ATOM 2212 C C . ILE A 1 298 ? 7.748 -2.434 2.973 1.00 93.19 298 ILE A C 1
ATOM 2214 O O . ILE A 1 298 ? 7.310 -3.312 3.710 1.00 93.19 298 ILE A O 1
ATOM 2218 N N . HIS A 1 299 ? 8.868 -2.602 2.258 1.00 90.88 299 HIS A N 1
ATOM 2219 C CA . HIS A 1 299 ? 9.625 -3.859 2.220 1.00 90.88 299 HIS A CA 1
ATOM 2220 C C . HIS A 1 299 ? 10.183 -4.282 3.585 1.00 90.88 299 HIS A C 1
ATOM 2222 O O . HIS A 1 299 ? 10.570 -5.431 3.762 1.00 90.88 299 HIS A O 1
ATOM 2228 N N . LYS A 1 300 ? 10.235 -3.367 4.559 1.00 88.50 300 LYS A N 1
ATOM 2229 C CA . LYS A 1 300 ? 10.558 -3.685 5.959 1.00 88.50 300 LYS A CA 1
ATOM 2230 C C . LYS A 1 300 ? 9.345 -3.557 6.861 1.00 88.50 300 LYS A C 1
ATOM 2232 O O . LYS A 1 300 ? 9.175 -4.350 7.783 1.00 88.50 300 LYS A O 1
ATOM 2237 N N . PHE A 1 301 ? 8.514 -2.555 6.595 1.00 90.81 301 PHE A N 1
ATOM 2238 C CA . PHE A 1 301 ? 7.394 -2.230 7.459 1.00 90.81 301 PHE A CA 1
ATOM 2239 C C . PHE A 1 301 ? 6.257 -3.256 7.371 1.00 90.81 301 PHE A C 1
ATOM 2241 O O . PHE A 1 301 ? 5.760 -3.688 8.404 1.00 90.81 301 PHE A O 1
ATOM 2248 N N . VAL A 1 302 ? 5.885 -3.719 6.174 1.00 94.88 302 VAL A N 1
ATOM 2249 C CA . VAL A 1 302 ? 4.828 -4.733 6.012 1.00 94.88 302 VAL A CA 1
ATOM 2250 C C . VAL A 1 302 ? 5.235 -6.082 6.620 1.00 94.88 302 VAL A C 1
ATOM 2252 O O . VAL A 1 302 ? 4.446 -6.610 7.402 1.00 94.88 302 VAL A O 1
ATOM 2255 N N . PRO A 1 303 ? 6.457 -6.617 6.398 1.00 94.31 303 PRO A N 1
ATOM 2256 C CA . PRO A 1 303 ? 6.907 -7.817 7.108 1.00 94.31 303 PRO A CA 1
ATOM 2257 C C . PRO A 1 303 ? 6.879 -7.678 8.633 1.00 94.31 303 PRO A C 1
ATOM 2259 O O . PRO A 1 303 ? 6.508 -8.625 9.322 1.00 94.31 303 PRO A O 1
ATOM 2262 N N . TYR A 1 304 ? 7.210 -6.497 9.170 1.00 93.81 304 TYR A N 1
ATOM 2263 C CA . TYR A 1 304 ? 7.070 -6.219 10.602 1.00 93.81 304 TYR A CA 1
ATOM 2264 C C . TYR A 1 304 ? 5.610 -6.329 11.070 1.00 93.81 304 TYR A C 1
ATOM 2266 O O . TYR A 1 304 ? 5.352 -6.956 12.096 1.00 93.81 304 TYR A O 1
ATOM 2274 N N . LEU A 1 305 ? 4.653 -5.777 10.315 1.00 95.94 305 LEU A N 1
ATOM 2275 C CA . LEU A 1 305 ? 3.228 -5.890 10.646 1.00 95.94 305 LEU A CA 1
ATOM 2276 C C . LEU A 1 305 ? 2.757 -7.345 10.610 1.00 95.94 305 LEU A C 1
ATOM 2278 O O . LEU A 1 305 ? 2.136 -7.800 11.567 1.00 95.94 305 LEU A O 1
ATOM 2282 N N . VAL A 1 306 ? 3.093 -8.083 9.547 1.00 96.00 306 VAL A N 1
ATOM 2283 C CA . VAL A 1 306 ? 2.748 -9.506 9.406 1.00 96.00 306 VAL A CA 1
ATOM 2284 C C . VAL A 1 306 ? 3.320 -10.308 10.569 1.00 96.00 306 VAL A C 1
ATOM 2286 O O . VAL A 1 306 ? 2.597 -11.077 11.200 1.00 96.00 306 VAL A O 1
ATOM 2289 N N . ARG A 1 307 ? 4.593 -10.084 10.917 1.00 96.75 307 ARG A N 1
ATOM 2290 C CA . ARG A 1 307 ? 5.225 -10.783 12.036 1.00 96.75 307 ARG A CA 1
ATOM 2291 C C . ARG A 1 307 ? 4.578 -10.435 13.374 1.00 96.75 307 ARG A C 1
ATOM 2293 O O . ARG A 1 307 ? 4.388 -11.317 14.204 1.00 96.75 307 ARG A O 1
ATOM 2300 N N . GLY A 1 308 ? 4.204 -9.174 13.573 1.00 96.56 308 GLY A N 1
ATOM 2301 C CA . GLY A 1 308 ? 3.459 -8.751 14.754 1.00 96.56 308 GLY A CA 1
ATOM 2302 C C . GLY A 1 308 ? 2.095 -9.440 14.870 1.00 96.56 308 GLY A C 1
ATOM 2303 O O . GLY A 1 308 ? 1.716 -9.844 15.964 1.00 96.56 308 GLY A O 1
ATOM 2304 N N . ILE A 1 309 ? 1.376 -9.617 13.756 1.00 97.31 309 ILE A N 1
ATOM 2305 C CA . ILE A 1 309 ? 0.090 -10.334 13.739 1.00 97.31 309 ILE A CA 1
ATOM 2306 C C . ILE A 1 309 ? 0.305 -11.812 14.075 1.00 97.31 309 ILE A C 1
ATOM 2308 O O . ILE A 1 309 ? -0.432 -12.350 14.893 1.00 97.31 309 ILE A O 1
ATOM 2312 N N . GLN A 1 310 ? 1.336 -12.448 13.504 1.00 97.19 310 GLN A N 1
ATOM 2313 C CA . GLN A 1 310 ? 1.697 -13.837 13.817 1.00 97.19 310 GLN A CA 1
ATOM 2314 C C . GLN A 1 310 ? 1.985 -14.034 15.310 1.00 97.19 310 GLN A C 1
ATOM 2316 O O . GLN A 1 310 ? 1.496 -14.993 15.895 1.00 97.19 310 GLN A O 1
ATOM 2321 N N . HIS A 1 311 ? 2.727 -13.116 15.936 1.00 97.38 311 HIS A N 1
ATOM 2322 C CA . HIS A 1 311 ? 2.942 -13.147 17.385 1.00 97.38 311 HIS A CA 1
ATOM 2323 C C . HIS A 1 311 ? 1.640 -12.942 18.163 1.00 97.38 311 HIS A C 1
ATOM 2325 O O . HIS A 1 311 ? 1.364 -13.690 19.088 1.00 97.38 311 HIS A O 1
ATOM 2331 N N . GLY A 1 312 ? 0.784 -12.010 17.733 1.00 97.19 312 GLY A N 1
ATOM 2332 C CA . GLY A 1 312 ? -0.539 -11.850 18.337 1.00 97.19 312 GLY A CA 1
ATOM 2333 C C . GLY A 1 312 ? -1.399 -13.116 18.241 1.00 97.19 312 GLY A C 1
ATOM 2334 O O . GLY A 1 312 ? -2.125 -13.426 19.175 1.00 97.19 312 GLY A O 1
ATOM 2335 N N . PHE A 1 313 ? -1.314 -13.864 17.140 1.00 98.06 313 PHE A N 1
ATOM 2336 C CA . PHE A 1 313 ? -2.026 -15.135 16.966 1.00 98.06 313 PHE A CA 1
ATOM 2337 C C . PHE A 1 313 ? -1.441 -16.233 17.857 1.00 98.06 313 PHE A C 1
ATOM 2339 O O . PHE A 1 313 ? -2.198 -16.964 18.490 1.00 98.06 313 PHE A O 1
ATOM 2346 N N . GLN A 1 314 ? -0.113 -16.292 17.973 1.00 98.25 314 GLN A N 1
ATOM 2347 C CA . GLN A 1 314 ? 0.577 -17.190 18.895 1.00 98.25 314 GLN A CA 1
ATOM 2348 C C . GLN A 1 314 ? 0.132 -16.959 20.346 1.00 98.25 314 GLN A C 1
ATOM 2350 O O . GLN A 1 314 ? -0.193 -17.927 21.025 1.00 98.25 314 GLN A O 1
ATOM 2355 N N . ASP A 1 315 ? 0.061 -15.702 20.790 1.00 97.81 315 ASP A N 1
ATOM 2356 C CA . ASP A 1 315 ? -0.348 -15.352 22.156 1.00 97.81 315 ASP A CA 1
ATOM 2357 C C . ASP A 1 315 ? -1.837 -15.644 22.416 1.00 97.81 315 ASP A C 1
ATOM 2359 O O . ASP A 1 315 ? -2.217 -15.981 23.534 1.00 97.81 315 ASP A O 1
ATOM 2363 N N . ILE A 1 316 ? -2.688 -15.543 21.385 1.00 97.69 316 ILE A N 1
ATOM 2364 C CA . ILE A 1 316 ? -4.099 -15.969 21.448 1.00 97.69 316 ILE A CA 1
ATOM 2365 C C . ILE A 1 316 ? -4.218 -17.505 21.469 1.00 97.69 316 ILE A C 1
ATOM 2367 O O . ILE A 1 316 ? -5.218 -18.027 21.953 1.00 97.69 316 ILE A O 1
ATOM 2371 N N . GLY A 1 317 ? -3.213 -18.227 20.962 1.00 97.62 317 GLY A N 1
ATOM 2372 C CA . GLY A 1 317 ? -3.208 -19.689 20.875 1.00 97.62 317 GLY A CA 1
ATOM 2373 C C . GLY A 1 317 ? -3.753 -20.254 19.559 1.00 97.62 317 GLY A C 1
ATOM 2374 O O . GLY A 1 317 ? -4.197 -21.396 19.532 1.00 97.62 317 GLY A O 1
ATOM 2375 N N . VAL A 1 318 ? -3.720 -19.486 18.464 1.00 97.81 318 VAL A N 1
ATOM 2376 C CA . VAL A 1 318 ? -4.251 -19.889 17.145 1.00 97.81 318 VAL A CA 1
ATOM 2377 C C . VAL A 1 318 ? -3.174 -19.839 16.062 1.00 97.81 318 VAL A C 1
ATOM 2379 O O . VAL A 1 318 ? -2.284 -18.989 16.082 1.00 97.81 318 VAL A O 1
ATOM 2382 N N . ARG A 1 319 ? -3.237 -20.743 15.082 1.00 97.19 319 ARG A N 1
ATOM 2383 C CA . ARG A 1 319 ? -2.205 -20.880 14.034 1.00 97.19 319 ARG A CA 1
ATOM 2384 C C . ARG A 1 319 ? -2.514 -20.107 12.762 1.00 97.19 319 ARG A C 1
ATOM 2386 O O . ARG A 1 319 ? -1.605 -19.768 12.007 1.00 97.19 319 ARG A O 1
ATOM 2393 N N . ASN A 1 320 ? -3.787 -19.853 12.493 1.00 96.56 320 ASN A N 1
ATOM 2394 C CA . ASN A 1 320 ? -4.243 -19.195 11.274 1.00 96.56 320 ASN A CA 1
ATOM 2395 C C . ASN A 1 320 ? -5.571 -18.455 11.508 1.00 96.56 320 ASN A C 1
ATOM 2397 O O . ASN A 1 320 ? -6.150 -18.486 12.595 1.00 96.56 320 ASN A O 1
ATOM 2401 N N . LEU A 1 321 ? -6.031 -17.738 10.481 1.00 94.62 321 LEU A N 1
ATOM 2402 C CA . LEU A 1 321 ? -7.232 -16.908 10.570 1.00 94.62 321 LEU A CA 1
ATOM 2403 C C . LEU A 1 321 ? -8.515 -17.739 10.731 1.00 94.62 321 LEU A C 1
ATOM 2405 O O . LEU A 1 321 ? -9.466 -17.259 11.348 1.00 94.62 321 LEU A O 1
ATOM 2409 N N . ASP A 1 322 ? -8.549 -18.962 10.208 1.00 94.88 322 ASP A N 1
ATOM 2410 C CA . ASP A 1 322 ? -9.719 -19.835 10.306 1.00 94.88 322 ASP A CA 1
ATOM 2411 C C . ASP A 1 322 ? -9.855 -20.422 11.712 1.00 94.88 322 ASP A C 1
ATOM 2413 O O . ASP A 1 322 ? -10.945 -20.377 12.281 1.00 94.88 322 ASP A O 1
ATOM 2417 N N . GLU A 1 323 ? -8.748 -20.841 12.333 1.00 97.44 323 GLU A N 1
ATOM 2418 C CA . GLU A 1 323 ? -8.711 -21.206 13.755 1.00 97.44 323 GLU A CA 1
ATOM 2419 C C . GLU A 1 323 ? -9.155 -20.038 14.645 1.00 97.44 323 GLU A C 1
ATOM 2421 O O . GLU A 1 323 ? -10.007 -20.231 15.509 1.00 97.44 323 GLU A O 1
ATOM 2426 N N . LEU A 1 324 ? -8.679 -18.808 14.392 1.00 97.00 324 LEU A N 1
ATOM 2427 C CA . LEU A 1 324 ? -9.146 -17.621 15.124 1.00 97.00 324 LEU A CA 1
ATOM 2428 C C . LEU A 1 324 ? -10.666 -17.451 15.011 1.00 97.00 324 LEU A C 1
ATOM 2430 O O . LEU A 1 324 ? -11.354 -17.216 16.001 1.00 97.00 324 LEU A O 1
ATOM 2434 N N . ARG A 1 325 ? -11.208 -17.561 13.796 1.00 93.12 325 ARG A N 1
ATOM 2435 C CA . ARG A 1 325 ? -12.644 -17.393 13.538 1.00 93.12 325 ARG A CA 1
ATOM 2436 C C . ARG A 1 325 ? -13.479 -18.478 14.210 1.00 93.12 325 ARG A C 1
ATOM 2438 O O . ARG A 1 325 ? -14.520 -18.149 14.777 1.00 93.12 325 ARG A O 1
ATOM 2445 N N . ASN A 1 326 ? -13.034 -19.728 14.140 1.00 94.44 326 ASN A N 1
ATOM 2446 C CA . ASN A 1 326 ? -13.717 -20.865 14.746 1.00 94.44 326 ASN A CA 1
ATOM 2447 C C . ASN A 1 326 ? -13.664 -20.780 16.272 1.00 94.44 326 ASN A C 1
ATOM 2449 O O . ASN A 1 326 ? -14.713 -20.866 16.903 1.00 94.44 326 ASN A O 1
ATOM 2453 N N . GLY A 1 327 ? -12.489 -20.487 16.838 1.00 96.62 327 GLY A N 1
ATOM 2454 C CA . GLY A 1 327 ? -12.291 -20.294 18.275 1.00 96.62 327 GLY A CA 1
ATOM 2455 C C . GLY A 1 327 ? -13.167 -19.176 18.850 1.00 96.62 327 GLY A C 1
ATOM 2456 O O . GLY A 1 327 ? -13.703 -19.289 19.949 1.00 96.62 327 GLY A O 1
ATOM 2457 N N . ILE A 1 328 ? -13.391 -18.101 18.091 1.00 95.38 328 ILE A N 1
ATOM 2458 C CA . ILE A 1 328 ? -14.325 -17.035 18.485 1.00 95.38 328 ILE A CA 1
ATOM 2459 C C . ILE A 1 328 ? -15.780 -17.504 18.391 1.00 95.38 328 ILE A C 1
ATOM 2461 O O . ILE A 1 328 ? -16.580 -17.195 19.272 1.00 95.38 328 ILE A O 1
ATOM 2465 N N . ALA A 1 329 ? -16.141 -18.235 17.333 1.00 90.81 329 ALA A N 1
ATOM 2466 C CA . ALA A 1 329 ? -17.507 -18.707 17.118 1.00 90.81 329 ALA A CA 1
ATOM 2467 C C . ALA A 1 329 ? -17.954 -19.738 18.170 1.00 90.81 329 ALA A C 1
ATOM 2469 O O . ALA A 1 329 ? -19.102 -19.684 18.606 1.00 90.81 329 ALA A O 1
ATOM 2470 N N . CYS A 1 330 ? -17.061 -20.635 18.602 1.00 94.50 330 CYS A N 1
ATOM 2471 C CA . CYS A 1 330 ? -17.331 -21.601 19.672 1.00 94.50 330 CYS A CA 1
ATOM 2472 C C . CYS A 1 330 ? -17.122 -21.025 21.085 1.00 94.50 330 CYS A C 1
ATOM 2474 O O . CYS A 1 330 ? -17.468 -21.673 22.069 1.00 94.50 330 CYS A O 1
ATOM 2476 N N . GLY A 1 331 ? -16.593 -19.801 21.197 1.00 94.81 331 GLY A N 1
ATOM 2477 C CA . GLY A 1 331 ? -16.399 -19.105 22.470 1.00 94.81 331 GLY A CA 1
ATOM 2478 C C . GLY A 1 331 ? -15.152 -19.518 23.255 1.00 94.81 331 GLY A C 1
ATOM 2479 O O . GLY A 1 331 ? -15.050 -19.140 24.425 1.00 94.81 331 GLY A O 1
ATOM 2480 N N . GLU A 1 332 ? -14.227 -20.248 22.629 1.00 97.06 332 GLU A N 1
ATOM 2481 C CA . GLU A 1 332 ? -12.901 -20.595 23.157 1.00 97.06 332 GLU A CA 1
ATOM 2482 C C . GLU A 1 332 ? -12.008 -19.351 23.266 1.00 97.06 332 GLU A C 1
ATOM 2484 O O . GLU A 1 332 ? -11.422 -19.084 24.314 1.00 97.06 332 GLU A O 1
ATOM 2489 N N . VAL A 1 333 ? -11.981 -18.517 22.221 1.00 97.50 333 VAL A N 1
ATOM 2490 C CA . VAL A 1 333 ? -11.295 -17.220 22.259 1.00 97.50 333 VAL A CA 1
ATOM 2491 C C . VAL A 1 333 ? -12.157 -16.224 23.032 1.00 97.50 333 VAL A C 1
ATOM 2493 O O . VAL A 1 333 ? -13.285 -15.905 22.645 1.00 97.50 333 VAL A O 1
ATOM 2496 N N . ARG A 1 334 ? -11.611 -15.709 24.136 1.00 97.50 334 ARG A N 1
ATOM 2497 C CA . ARG A 1 334 ? -12.298 -14.791 25.054 1.00 97.50 334 ARG A CA 1
ATOM 2498 C C . ARG A 1 334 ? -11.864 -13.345 24.834 1.00 97.50 334 ARG A C 1
ATOM 2500 O O . ARG A 1 334 ? -10.762 -13.066 24.371 1.00 97.50 334 ARG A O 1
ATOM 2507 N N . PHE A 1 335 ? -12.738 -12.415 25.206 1.00 97.50 335 PHE A N 1
ATOM 2508 C CA . PHE A 1 335 ? -12.488 -10.978 25.121 1.00 97.50 335 PHE A CA 1
ATOM 2509 C C . PHE A 1 335 ? -12.778 -10.318 26.459 1.00 97.50 335 PHE A C 1
ATOM 2511 O O . PHE A 1 335 ? -13.711 -10.719 27.148 1.00 97.50 335 PHE A O 1
ATOM 2518 N N . GLU A 1 336 ? -12.036 -9.254 26.756 1.00 97.50 336 GLU A N 1
ATOM 2519 C CA . GLU A 1 336 ? -12.225 -8.445 27.956 1.00 97.50 336 GLU A CA 1
ATOM 2520 C C . GLU A 1 336 ? -12.389 -6.967 27.584 1.00 97.50 336 GLU A C 1
ATOM 2522 O O . GLU A 1 336 ? -11.666 -6.437 26.725 1.00 97.50 336 GLU A O 1
ATOM 2527 N N . ARG A 1 337 ? -13.353 -6.278 28.207 1.00 96.19 337 ARG A N 1
ATOM 2528 C CA . ARG A 1 337 ? -13.550 -4.839 27.968 1.00 96.19 337 ARG A CA 1
ATOM 2529 C C . ARG A 1 337 ? -12.531 -4.061 28.791 1.00 96.19 337 ARG A C 1
ATOM 2531 O O . ARG A 1 337 ? -12.418 -4.240 29.994 1.00 96.19 337 ARG A O 1
ATOM 2538 N N . ARG A 1 338 ? -11.822 -3.128 28.156 1.00 96.38 338 ARG A N 1
ATOM 2539 C CA . ARG A 1 338 ? -10.859 -2.258 28.847 1.00 96.38 338 ARG A CA 1
ATOM 2540 C C . ARG A 1 338 ? -11.494 -0.915 29.188 1.00 96.38 338 ARG A C 1
ATOM 2542 O O . ARG A 1 338 ? -11.871 -0.171 28.279 1.00 96.38 338 ARG A O 1
ATOM 2549 N N . SER A 1 339 ? -11.563 -0.599 30.481 1.00 97.50 339 SER A N 1
ATOM 2550 C CA . SER A 1 339 ? -11.886 0.746 30.972 1.00 97.50 339 SER A CA 1
ATOM 2551 C C . SER A 1 339 ? -10.869 1.781 30.466 1.00 97.50 339 SER A C 1
ATOM 2553 O O . SER A 1 339 ? -9.801 1.422 29.963 1.00 97.50 339 SER A O 1
ATOM 2555 N N . SER A 1 340 ? -11.176 3.073 30.596 1.00 96.12 340 SER A N 1
ATOM 2556 C CA . SER A 1 340 ? -10.235 4.154 30.261 1.00 96.12 340 SER A CA 1
ATOM 2557 C C . SER A 1 340 ? -8.906 4.009 31.014 1.00 96.12 340 SER A C 1
ATOM 2559 O O . SER A 1 340 ? -7.844 4.099 30.403 1.00 96.12 340 SER A O 1
ATOM 2561 N N . ASN A 1 341 ? -8.957 3.681 32.307 1.00 95.69 341 ASN A N 1
ATOM 2562 C CA . ASN A 1 341 ? -7.761 3.471 33.127 1.00 95.69 341 ASN A CA 1
ATOM 2563 C C . ASN A 1 341 ? -6.960 2.247 32.668 1.00 95.69 341 ASN A C 1
ATOM 2565 O O . ASN A 1 341 ? -5.754 2.355 32.471 1.00 95.69 341 ASN A O 1
ATOM 2569 N N . ALA A 1 342 ? -7.624 1.123 32.375 1.00 96.12 342 ALA A N 1
ATOM 2570 C CA . ALA A 1 342 ? -6.952 -0.060 31.834 1.00 96.12 342 ALA A CA 1
ATOM 2571 C C . ALA A 1 342 ? -6.318 0.208 30.455 1.00 96.12 342 ALA A C 1
ATOM 2573 O O . ALA A 1 342 ? -5.372 -0.468 30.047 1.00 96.12 342 ALA A O 1
ATOM 2574 N N . GLN A 1 343 ? -6.841 1.166 29.679 1.00 92.50 343 GLN A N 1
ATOM 2575 C CA . GLN A 1 343 ? -6.230 1.594 28.416 1.00 92.50 343 GLN A CA 1
ATOM 2576 C C . GLN A 1 343 ? -4.944 2.390 28.631 1.00 92.50 343 GLN A C 1
ATOM 2578 O O . GLN A 1 343 ? -3.968 2.117 27.932 1.00 92.50 343 GLN A O 1
ATOM 2583 N N . ILE A 1 344 ? -4.945 3.317 29.593 1.00 90.62 344 ILE A N 1
ATOM 2584 C CA . ILE A 1 344 ? -3.760 4.083 30.002 1.00 90.62 344 ILE A CA 1
ATOM 2585 C C . ILE A 1 344 ? -2.679 3.130 30.527 1.00 90.62 344 ILE A C 1
ATOM 2587 O O . ILE A 1 344 ? -1.543 3.194 30.063 1.00 90.62 344 ILE A O 1
ATOM 2591 N N . GLU A 1 345 ? -3.056 2.199 31.408 1.00 93.81 345 GLU A N 1
ATOM 2592 C CA . GLU A 1 345 ? -2.161 1.190 31.990 1.00 93.81 345 GLU A CA 1
ATOM 2593 C C . GLU A 1 345 ? -1.550 0.261 30.933 1.00 93.81 345 GLU A C 1
ATOM 2595 O O . GLU A 1 345 ? -0.352 0.028 30.911 1.00 93.81 345 GLU A O 1
ATOM 2600 N N . GLY A 1 346 ? -2.332 -0.247 29.977 1.00 89.81 346 GLY A N 1
ATOM 2601 C CA . GLY A 1 346 ? -1.735 -1.079 28.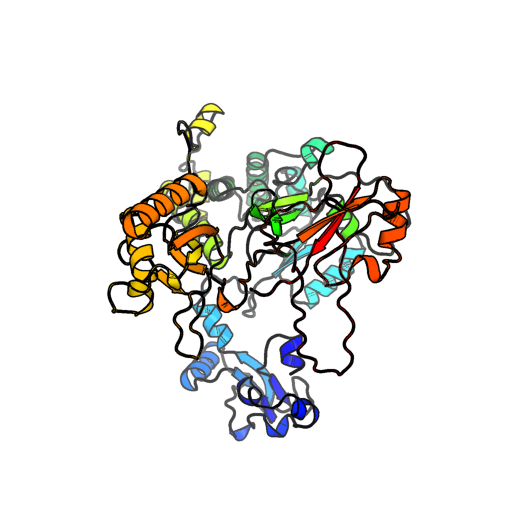921 1.00 89.81 346 GLY A CA 1
ATOM 2602 C C . GLY A 1 346 ? -0.997 -0.286 27.831 1.00 89.81 346 GLY A C 1
ATOM 2603 O O . GLY A 1 346 ? -0.636 -0.873 26.810 1.00 89.81 346 GLY A O 1
ATOM 2604 N N . GLY A 1 347 ? -0.861 1.036 27.973 1.00 86.56 347 GLY A N 1
ATOM 2605 C CA . GLY A 1 347 ? 0.029 1.878 27.175 1.00 86.56 347 GLY A CA 1
ATOM 2606 C C . GLY A 1 347 ? 1.398 2.043 27.844 1.00 86.56 347 GLY A C 1
ATOM 2607 O O . GLY A 1 347 ? 1.706 1.392 28.830 1.00 86.56 347 GLY A O 1
ATOM 2608 N N . VAL A 1 348 ? 2.243 2.933 27.315 1.00 85.06 348 VAL A N 1
ATOM 2609 C CA . VAL A 1 348 ? 3.452 3.344 28.049 1.00 85.06 348 VAL A CA 1
ATOM 2610 C C . VAL A 1 348 ? 3.057 4.444 29.029 1.00 85.06 348 VAL A C 1
ATOM 2612 O O . VAL A 1 348 ? 2.548 5.478 28.600 1.00 85.06 348 VAL A O 1
ATOM 2615 N N . HIS A 1 349 ? 3.295 4.233 30.321 1.00 89.00 349 HIS A N 1
ATOM 2616 C CA . HIS A 1 349 ? 2.969 5.181 31.386 1.00 89.00 349 HIS A CA 1
ATOM 2617 C C . HIS A 1 349 ? 4.046 5.169 32.483 1.00 89.00 349 HIS A C 1
ATOM 2619 O O . HIS A 1 349 ? 4.912 4.299 32.496 1.00 89.00 349 HIS A O 1
ATOM 2625 N N . SER A 1 350 ? 3.997 6.143 33.399 1.00 87.38 350 SER A N 1
ATOM 2626 C CA . SER A 1 350 ? 4.883 6.230 34.577 1.00 87.38 350 SER A CA 1
ATOM 2627 C C . SER A 1 350 ? 6.390 6.333 34.273 1.00 87.38 350 SER A C 1
ATOM 2629 O O . SER A 1 350 ? 7.213 5.843 35.040 1.00 87.38 350 SER A O 1
ATOM 2631 N N . LEU A 1 351 ? 6.766 6.989 33.169 1.00 82.62 351 LEU A N 1
ATOM 2632 C CA . LEU A 1 351 ? 8.162 7.232 32.777 1.00 82.62 351 LEU A CA 1
ATOM 2633 C C . LEU A 1 351 ? 8.402 8.730 32.546 1.00 82.62 351 LEU A C 1
ATOM 2635 O O . LEU A 1 351 ? 7.525 9.414 32.023 1.00 82.62 351 LEU A O 1
ATOM 2639 N N . HIS A 1 352 ? 9.603 9.225 32.873 1.00 72.81 352 HIS A N 1
ATOM 2640 C CA . HIS A 1 352 ? 10.008 10.608 32.572 1.00 72.81 352 HIS A CA 1
ATOM 2641 C C . HIS A 1 352 ? 10.063 10.870 31.056 1.00 72.81 352 HIS A C 1
ATOM 2643 O O . HIS A 1 352 ? 9.581 11.889 30.570 1.00 72.81 352 HIS A O 1
ATOM 2649 N N . SER A 1 353 ? 10.609 9.920 30.294 1.00 67.69 353 SER A N 1
ATOM 2650 C CA . SER A 1 353 ? 10.610 9.922 28.832 1.00 67.69 353 SER A CA 1
ATOM 2651 C C . SER A 1 353 ? 10.715 8.487 28.307 1.00 67.69 353 SER A C 1
ATOM 2653 O O . SER A 1 353 ? 11.209 7.591 28.994 1.00 67.69 353 SER A O 1
ATOM 2655 N N . PHE A 1 354 ? 10.222 8.233 27.093 1.00 62.09 354 PHE A N 1
ATOM 2656 C CA . PHE A 1 354 ? 10.361 6.930 26.442 1.00 62.09 354 PHE A CA 1
ATOM 2657 C C . PHE A 1 354 ? 10.487 7.084 24.929 1.00 62.09 354 PHE A C 1
ATOM 2659 O O . PHE A 1 354 ? 9.968 8.028 24.330 1.00 62.09 354 PHE A O 1
ATOM 2666 N N . ARG A 1 355 ? 11.149 6.118 24.286 1.00 50.31 355 ARG A N 1
ATOM 2667 C CA . ARG A 1 355 ? 11.354 6.114 22.836 1.00 50.31 355 ARG A CA 1
ATOM 2668 C C . ARG A 1 355 ? 10.766 4.858 22.210 1.00 50.31 355 ARG A C 1
ATOM 2670 O O . ARG A 1 355 ? 11.231 3.748 22.446 1.00 50.31 355 ARG A O 1
ATOM 2677 N N . LYS A 1 356 ? 9.771 5.039 21.342 1.00 54.56 356 LYS A N 1
ATOM 2678 C CA . LYS A 1 356 ? 9.186 3.948 20.554 1.00 54.56 356 LYS A CA 1
ATOM 2679 C C . LYS A 1 356 ? 10.044 3.700 19.309 1.00 54.56 356 LYS A C 1
ATOM 2681 O O . LYS A 1 356 ? 9.926 4.419 18.320 1.00 54.56 356 LYS A O 1
ATOM 2686 N N . MET A 1 357 ? 10.944 2.718 19.365 1.00 51.88 357 MET A N 1
ATOM 2687 C CA . MET A 1 357 ? 11.811 2.371 18.232 1.00 51.88 357 MET A CA 1
ATOM 2688 C C . MET A 1 357 ? 11.050 1.559 17.174 1.00 51.88 357 MET A C 1
ATOM 2690 O O . MET A 1 357 ? 10.463 0.526 17.480 1.00 51.88 357 MET A O 1
ATOM 2694 N N . CYS A 1 358 ? 11.103 1.988 15.911 1.00 38.34 358 CYS A N 1
ATOM 2695 C CA . CYS A 1 358 ? 10.747 1.158 14.757 1.00 38.34 358 CYS A CA 1
ATOM 2696 C C . CYS A 1 358 ? 12.036 0.686 14.069 1.00 38.34 358 CYS A C 1
ATOM 2698 O O . CYS A 1 358 ? 12.542 1.358 13.177 1.00 38.34 358 CYS A O 1
ATOM 2700 N N . GLY A 1 359 ? 12.558 -0.470 14.492 1.00 39.25 359 GLY A N 1
ATOM 2701 C CA . GLY A 1 359 ? 13.644 -1.199 13.823 1.00 39.25 359 GLY A CA 1
ATOM 2702 C C . GLY A 1 359 ? 15.055 -0.602 13.959 1.00 39.25 359 GLY A C 1
ATOM 2703 O O . GLY A 1 359 ? 15.279 0.589 13.766 1.00 39.25 359 GLY A O 1
ATOM 2704 N N . ASN A 1 360 ? 16.033 -1.472 14.235 1.00 37.94 360 ASN A N 1
ATOM 2705 C CA . ASN A 1 360 ? 17.464 -1.171 14.396 1.00 37.94 360 ASN A CA 1
ATOM 2706 C C . ASN A 1 360 ? 18.107 -0.586 13.122 1.00 37.94 360 ASN A C 1
ATOM 2708 O O . ASN A 1 360 ? 18.758 -1.281 12.337 1.00 37.94 360 ASN A O 1
ATOM 2712 N N . GLY A 1 361 ? 17.941 0.714 12.891 1.00 48.31 361 GLY A N 1
ATOM 2713 C CA . GLY A 1 361 ? 18.715 1.464 11.911 1.00 48.31 361 GLY A CA 1
ATOM 2714 C C . GLY A 1 361 ? 19.897 2.158 12.579 1.00 48.31 361 GLY A C 1
ATOM 2715 O O . GLY A 1 361 ? 19.688 3.050 13.385 1.00 48.31 361 GLY A O 1
ATOM 2716 N N . ALA A 1 362 ? 21.134 1.814 12.208 1.00 53.06 362 ALA A N 1
ATOM 2717 C CA . ALA A 1 362 ? 22.281 2.658 12.543 1.00 53.06 362 ALA A CA 1
ATOM 2718 C C . ALA A 1 362 ? 22.097 4.053 11.919 1.00 53.06 362 ALA A C 1
ATOM 2720 O O . ALA A 1 362 ? 21.873 4.158 10.703 1.00 53.06 362 ALA A O 1
ATOM 2721 N N . TYR A 1 363 ? 22.187 5.095 12.745 1.00 60.59 363 TYR A N 1
ATOM 2722 C CA . TYR A 1 363 ? 22.090 6.487 12.326 1.00 60.59 363 TYR A CA 1
ATOM 2723 C C . TYR A 1 363 ? 23.440 6.947 11.764 1.00 60.59 363 TYR A C 1
ATOM 2725 O O . TYR A 1 363 ? 24.508 6.445 12.131 1.00 60.59 363 TYR A O 1
ATOM 2733 N N . ARG A 1 364 ? 23.401 7.877 10.809 1.00 65.75 364 ARG A N 1
ATOM 2734 C CA . ARG A 1 364 ? 24.601 8.563 10.325 1.00 65.75 364 ARG A CA 1
ATOM 2735 C C . ARG A 1 364 ? 24.541 10.001 10.795 1.00 65.75 364 ARG A C 1
ATOM 2737 O O . ARG A 1 364 ? 23.502 10.630 10.658 1.00 65.75 364 ARG A O 1
ATOM 2744 N N . TYR A 1 365 ? 25.658 10.501 11.288 1.00 69.62 365 TYR A N 1
ATOM 2745 C CA . TYR A 1 365 ? 25.848 11.872 11.719 1.00 69.62 365 TYR A CA 1
ATOM 2746 C C . TYR A 1 365 ? 26.932 12.515 10.859 1.00 69.62 365 TYR A C 1
ATOM 2748 O O . TYR A 1 365 ? 27.941 11.884 10.547 1.00 69.62 365 TYR A O 1
ATOM 2756 N N . LEU A 1 366 ? 26.725 13.756 10.446 1.00 68.62 366 LEU A N 1
ATOM 2757 C CA . LEU A 1 366 ? 27.749 14.612 9.872 1.00 68.62 366 LEU A CA 1
ATOM 2758 C C . LEU A 1 366 ? 28.283 15.495 10.994 1.00 68.62 366 LEU A C 1
ATOM 2760 O O . LEU A 1 366 ? 27.561 16.364 11.460 1.00 68.62 366 LEU A O 1
ATOM 2764 N N . LEU A 1 367 ? 29.518 15.255 11.418 1.00 70.94 367 LEU A N 1
ATOM 2765 C CA . LEU A 1 367 ? 30.263 16.087 12.356 1.00 70.94 367 LEU A CA 1
ATOM 2766 C C . LEU A 1 367 ? 30.956 17.211 11.588 1.00 70.94 367 LEU A C 1
ATOM 2768 O O . LEU A 1 367 ? 31.609 16.929 10.585 1.00 70.94 367 LEU A O 1
ATOM 2772 N N . TRP A 1 368 ? 30.859 18.445 12.062 1.00 66.69 368 TRP A N 1
ATOM 2773 C CA . TRP A 1 368 ? 31.523 19.626 11.526 1.00 66.69 368 TRP A CA 1
ATOM 2774 C C . TRP A 1 368 ? 32.528 20.161 12.551 1.00 66.69 368 TRP A C 1
ATOM 2776 O O . TRP A 1 368 ? 32.190 20.359 13.714 1.00 66.69 368 TRP A O 1
ATOM 2786 N N . ALA A 1 369 ? 33.770 20.381 12.133 1.00 68.19 369 ALA A N 1
ATOM 2787 C CA . ALA A 1 369 ? 34.855 20.849 12.983 1.00 68.19 369 ALA A CA 1
ATOM 2788 C C . ALA A 1 369 ? 35.797 21.785 12.214 1.00 68.19 369 ALA A C 1
ATOM 2790 O O . ALA A 1 369 ? 36.132 21.520 11.060 1.00 68.19 369 ALA A O 1
ATOM 2791 N N . SER A 1 370 ? 36.253 22.861 12.853 1.00 67.31 370 SER A N 1
ATOM 2792 C CA . SER A 1 370 ? 37.343 23.701 12.349 1.00 67.31 370 SER A CA 1
ATOM 2793 C C . SER A 1 370 ? 38.679 23.217 12.892 1.00 67.31 370 SER A C 1
ATOM 2795 O O . SER A 1 370 ? 38.782 22.936 14.083 1.00 67.31 370 SER A O 1
ATOM 2797 N N . TYR A 1 371 ? 39.701 23.172 12.041 1.00 66.69 371 TYR A N 1
ATOM 2798 C CA . TYR A 1 371 ? 41.061 22.805 12.423 1.00 66.69 371 TYR A CA 1
ATOM 2799 C C . TYR A 1 371 ? 42.062 23.826 11.879 1.00 66.69 371 TYR A C 1
ATOM 2801 O O . TYR A 1 371 ? 42.060 24.107 10.681 1.00 66.69 371 TYR A O 1
ATOM 2809 N N . ASP A 1 372 ? 42.916 24.351 12.754 1.00 64.00 372 ASP A N 1
ATOM 2810 C CA . ASP A 1 372 ? 44.043 25.214 12.407 1.00 64.00 372 ASP A CA 1
ATOM 2811 C C . ASP A 1 372 ? 45.337 24.385 12.394 1.00 64.00 372 ASP A C 1
ATOM 2813 O O . ASP A 1 372 ? 45.965 24.132 13.425 1.00 64.00 372 ASP A O 1
ATOM 2817 N N . GLY A 1 373 ? 45.736 23.945 11.197 1.00 55.72 373 GLY A N 1
ATOM 2818 C CA . GLY A 1 373 ? 46.939 23.135 11.003 1.00 55.72 373 GLY A CA 1
ATOM 2819 C C . GLY A 1 373 ? 48.252 23.867 11.293 1.00 55.72 373 GLY A C 1
ATOM 2820 O O . GLY A 1 373 ? 49.264 23.204 11.512 1.00 55.72 373 GLY A O 1
ATOM 2821 N N . ALA A 1 374 ? 48.254 25.204 11.337 1.00 55.84 374 ALA A N 1
ATOM 2822 C CA . ALA A 1 374 ? 49.458 25.988 11.612 1.00 55.84 374 ALA A CA 1
ATOM 2823 C C . ALA A 1 374 ? 49.830 25.985 13.104 1.00 55.84 374 ALA A C 1
ATOM 2825 O O . ALA A 1 374 ? 51.002 26.108 13.449 1.00 55.84 374 ALA A O 1
ATOM 2826 N N . ARG A 1 375 ? 48.846 25.801 13.994 1.00 53.78 375 ARG A N 1
ATOM 2827 C CA . ARG A 1 375 ? 49.042 25.787 15.455 1.00 53.78 375 ARG A CA 1
ATOM 2828 C C . ARG A 1 375 ? 49.388 24.412 16.021 1.00 53.78 375 ARG A C 1
ATOM 2830 O O . ARG A 1 375 ? 49.766 24.315 17.183 1.00 53.78 375 ARG A O 1
ATOM 2837 N N . PHE A 1 376 ? 49.269 23.350 15.218 1.00 59.00 376 PHE A N 1
ATOM 2838 C CA . PHE A 1 376 ? 49.466 21.977 15.689 1.00 59.00 376 PHE A CA 1
ATOM 2839 C C . PHE A 1 376 ? 50.023 21.046 14.597 1.00 59.00 376 PHE A C 1
ATOM 2841 O O . PHE A 1 376 ? 49.389 20.077 14.170 1.00 59.00 376 PHE A O 1
ATOM 2848 N N . ILE A 1 377 ? 51.244 21.359 14.148 1.00 52.91 377 ILE A N 1
ATOM 2849 C CA . ILE A 1 377 ? 51.950 20.718 13.020 1.00 52.91 377 ILE A CA 1
ATOM 2850 C C . ILE A 1 377 ? 52.191 19.209 13.243 1.00 52.91 377 ILE A C 1
ATOM 2852 O O . ILE A 1 377 ? 52.181 18.428 12.292 1.00 52.91 377 ILE A O 1
ATOM 2856 N N . SER A 1 378 ? 52.346 18.759 14.493 1.00 53.16 378 SER A N 1
ATOM 2857 C CA . SER A 1 378 ? 52.616 17.350 14.834 1.00 53.16 378 SER A CA 1
ATOM 2858 C C . SER A 1 378 ? 51.500 16.385 14.408 1.00 53.16 378 SER A C 1
ATOM 2860 O O . SER A 1 378 ? 51.786 15.250 14.031 1.00 53.16 378 SER A O 1
ATOM 2862 N N . ILE A 1 379 ? 50.242 16.843 14.394 1.00 53.47 379 ILE A N 1
ATOM 2863 C CA . ILE A 1 379 ? 49.085 16.074 13.907 1.00 53.47 379 ILE A CA 1
ATOM 2864 C C . ILE A 1 379 ? 48.926 16.193 12.378 1.00 53.47 379 ILE A C 1
ATOM 2866 O O . ILE A 1 379 ? 48.418 15.270 11.732 1.00 53.47 379 ILE A O 1
ATOM 2870 N N . ALA A 1 380 ? 49.393 17.294 11.779 1.00 47.19 380 ALA A N 1
ATOM 2871 C CA . ALA A 1 380 ? 49.394 17.498 10.329 1.00 47.19 380 ALA A CA 1
ATOM 2872 C C . ALA A 1 380 ? 50.398 16.580 9.599 1.00 47.19 380 ALA A C 1
ATOM 2874 O O . ALA A 1 380 ? 50.147 16.182 8.462 1.00 47.19 380 ALA A O 1
ATOM 2875 N N . ASN A 1 381 ? 51.482 16.180 10.277 1.00 45.94 381 ASN A N 1
ATOM 2876 C CA . ASN A 1 381 ? 52.553 15.338 9.724 1.00 45.94 381 ASN A CA 1
ATOM 2877 C C . ASN A 1 381 ? 52.245 13.828 9.677 1.00 45.94 381 ASN A C 1
ATOM 2879 O O . ASN A 1 381 ? 53.078 13.050 9.218 1.00 45.94 381 ASN A O 1
ATOM 2883 N N . GLY A 1 382 ? 51.054 13.390 10.102 1.00 48.22 382 GLY A N 1
ATOM 2884 C CA . GLY A 1 382 ? 50.522 12.081 9.713 1.00 48.22 382 GLY A CA 1
ATOM 2885 C C . GLY A 1 382 ? 51.324 10.849 10.159 1.00 48.22 382 GLY A C 1
ATOM 2886 O O . GLY A 1 382 ? 51.337 9.853 9.436 1.00 48.22 382 GLY A O 1
ATOM 2887 N N . SER A 1 383 ? 51.935 10.847 11.349 1.00 43.50 383 SER A N 1
ATOM 2888 C CA . SER A 1 383 ? 52.334 9.576 11.965 1.00 43.50 383 SER A CA 1
ATOM 2889 C C . SER A 1 383 ? 51.068 8.762 12.284 1.00 43.50 383 SER A C 1
ATOM 2891 O O . SER A 1 383 ? 50.070 9.284 12.787 1.00 43.50 383 SER A O 1
ATOM 2893 N N . ILE A 1 384 ? 51.076 7.476 11.919 1.00 46.84 384 ILE A N 1
ATOM 2894 C CA . ILE A 1 384 ? 49.891 6.610 11.723 1.00 46.84 384 ILE A CA 1
ATOM 2895 C C . ILE A 1 384 ? 48.953 6.526 12.952 1.00 46.84 384 ILE A C 1
ATOM 2897 O O . ILE A 1 384 ? 47.771 6.212 12.802 1.00 46.84 384 ILE A O 1
ATOM 2901 N N . ASN A 1 385 ? 49.427 6.905 14.144 1.00 42.88 385 ASN A N 1
ATOM 2902 C CA . ASN A 1 385 ? 48.678 6.830 15.399 1.00 42.88 385 ASN A CA 1
ATOM 2903 C C . ASN A 1 385 ? 48.153 8.178 15.944 1.00 42.88 385 ASN A C 1
ATOM 2905 O O . ASN A 1 385 ? 47.319 8.161 16.850 1.00 42.88 385 ASN A O 1
ATOM 2909 N N . HIS A 1 386 ? 48.532 9.330 15.369 1.00 55.69 386 HIS A N 1
ATOM 2910 C CA . HIS A 1 386 ? 48.230 10.665 15.927 1.00 55.69 386 HIS A CA 1
ATOM 2911 C C . HIS A 1 386 ? 47.542 11.627 14.937 1.00 55.69 386 HIS A C 1
ATOM 2913 O O . HIS A 1 386 ? 47.845 12.812 14.899 1.00 55.69 386 HIS A O 1
ATOM 2919 N N . SER A 1 387 ? 46.595 11.149 14.122 1.00 64.62 387 SER A N 1
ATOM 2920 C CA . SER A 1 387 ? 45.777 12.030 13.261 1.00 64.62 387 SER A CA 1
ATOM 2921 C C . SER A 1 387 ? 44.563 12.619 13.999 1.00 64.62 387 SER A C 1
ATOM 2923 O O . SER A 1 387 ? 44.032 11.985 14.913 1.00 64.62 387 SER A O 1
ATOM 2925 N N . VAL A 1 388 ? 44.026 13.764 13.543 1.00 66.19 388 VAL A N 1
ATOM 2926 C CA . VAL A 1 388 ? 42.757 14.325 14.073 1.00 66.19 388 VAL A CA 1
ATOM 2927 C C . VAL A 1 388 ? 41.613 13.311 14.011 1.00 66.19 388 VAL A C 1
ATOM 2929 O O . VAL A 1 388 ? 40.789 13.240 14.917 1.00 66.19 388 VAL A O 1
ATOM 2932 N N . LEU A 1 389 ? 41.577 12.462 12.981 1.00 68.06 389 LEU A N 1
ATOM 2933 C CA . LEU A 1 389 ? 40.569 11.407 12.879 1.00 68.06 389 LEU A CA 1
ATOM 2934 C C . LEU A 1 389 ? 40.721 10.350 13.985 1.00 68.06 389 LEU A C 1
ATOM 2936 O O . LEU A 1 389 ? 39.719 9.824 14.461 1.00 68.06 389 LEU A O 1
ATOM 2940 N N . SER A 1 390 ? 41.956 10.018 14.375 1.00 70.12 390 SER A N 1
ATOM 2941 C CA . SER A 1 390 ? 42.234 9.120 15.504 1.00 70.12 390 SER A CA 1
ATOM 2942 C C . SER A 1 390 ? 41.774 9.751 16.818 1.00 70.12 390 SER A C 1
ATOM 2944 O O . SER A 1 390 ? 41.065 9.119 17.596 1.00 70.12 390 SER A O 1
ATOM 2946 N N . PHE A 1 391 ? 42.077 11.036 17.004 1.00 74.69 391 PHE A N 1
ATOM 2947 C CA . PHE A 1 391 ? 41.681 11.801 18.181 1.00 74.69 391 PHE A CA 1
ATOM 2948 C C . PHE A 1 391 ? 40.154 11.907 18.333 1.00 74.69 391 PHE A C 1
ATOM 2950 O O . PHE A 1 391 ? 39.611 11.540 19.373 1.00 74.69 391 PHE A O 1
ATOM 2957 N N . LEU A 1 392 ? 39.436 12.281 17.267 1.00 74.75 392 LEU A N 1
ATOM 2958 C CA . LEU A 1 392 ? 37.969 12.329 17.272 1.00 74.75 392 LEU A CA 1
ATOM 2959 C C . LEU A 1 392 ? 37.340 10.944 17.491 1.00 74.75 392 LEU A C 1
ATOM 2961 O O . LEU A 1 392 ? 36.315 10.835 18.157 1.00 74.75 392 LEU A O 1
ATOM 2965 N N . LYS A 1 393 ? 37.953 9.862 16.989 1.00 74.94 393 LYS A N 1
ATOM 2966 C CA . LYS A 1 393 ? 37.495 8.495 17.298 1.00 74.94 393 LYS A CA 1
ATOM 2967 C C . LYS A 1 393 ? 37.615 8.181 18.786 1.00 74.94 393 LYS A C 1
ATOM 2969 O O . LYS A 1 393 ? 36.722 7.529 19.321 1.00 74.94 393 LYS A O 1
ATOM 2974 N N . THR A 1 394 ? 38.698 8.599 19.437 1.00 76.75 394 THR A N 1
ATOM 2975 C CA . THR A 1 394 ? 38.892 8.413 20.882 1.00 76.75 394 THR A CA 1
ATOM 2976 C C . THR A 1 394 ? 37.869 9.215 21.677 1.00 76.75 394 THR A C 1
ATOM 2978 O O . THR A 1 394 ? 37.229 8.652 22.560 1.00 76.75 394 THR A O 1
ATOM 2981 N N . LEU A 1 395 ? 37.635 10.474 21.296 1.00 77.44 395 LEU A N 1
ATOM 2982 C CA . LEU A 1 395 ? 36.616 11.340 21.891 1.00 77.44 395 LEU A CA 1
ATOM 2983 C C . LEU A 1 395 ? 35.222 10.692 21.833 1.00 77.44 395 LEU A C 1
ATOM 2985 O O . LEU A 1 395 ? 34.586 10.474 22.859 1.00 77.44 395 LEU A O 1
ATOM 2989 N N . VAL A 1 396 ? 34.791 10.277 20.636 1.00 75.25 396 VAL A N 1
ATOM 2990 C CA . VAL A 1 396 ? 33.474 9.656 20.413 1.00 75.25 396 VAL A CA 1
ATOM 2991 C C . VAL A 1 396 ? 33.345 8.319 21.149 1.00 75.25 396 VAL A C 1
ATOM 2993 O O . VAL A 1 396 ? 32.275 8.005 21.664 1.00 75.25 396 VAL A O 1
ATOM 2996 N N . ARG A 1 397 ? 34.418 7.523 21.234 1.00 75.69 397 ARG A N 1
ATOM 2997 C CA . ARG A 1 397 ? 34.422 6.277 22.022 1.00 75.69 397 ARG A CA 1
ATOM 2998 C C . ARG A 1 397 ? 34.325 6.532 23.523 1.00 75.69 397 ARG A C 1
ATOM 3000 O O . ARG A 1 397 ? 33.677 5.745 24.199 1.00 75.69 397 ARG A O 1
ATOM 3007 N N . GLY A 1 398 ? 34.944 7.600 24.026 1.00 73.44 398 GLY A N 1
ATOM 3008 C CA . GLY A 1 398 ? 34.845 8.001 25.429 1.00 73.44 398 GLY A CA 1
ATOM 3009 C C . GLY A 1 398 ? 33.428 8.425 25.810 1.00 73.44 398 GLY A C 1
ATOM 3010 O O . GLY A 1 398 ? 32.913 7.987 26.832 1.00 73.44 398 GLY A O 1
ATOM 3011 N N . THR A 1 399 ? 32.768 9.209 24.955 1.00 74.38 399 THR A N 1
ATOM 3012 C CA . THR A 1 399 ? 31.372 9.632 25.168 1.00 74.38 399 THR A CA 1
ATOM 3013 C C . THR A 1 399 ? 30.381 8.480 24.99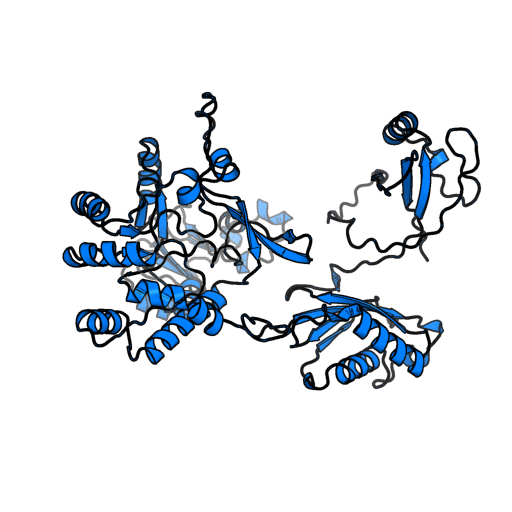7 1.00 74.38 399 THR A C 1
ATOM 3015 O O . THR A 1 399 ? 29.356 8.434 25.670 1.00 74.38 399 THR A O 1
ATOM 3018 N N . PHE A 1 400 ? 30.685 7.520 24.120 1.00 72.56 400 PHE A N 1
ATOM 3019 C CA . PHE A 1 400 ? 29.811 6.386 23.831 1.00 72.56 400 PHE A CA 1
ATOM 3020 C C . PHE A 1 400 ? 30.555 5.040 23.951 1.00 72.56 400 PHE A C 1
ATOM 3022 O O . PHE A 1 400 ? 30.863 4.396 22.935 1.00 72.56 400 PHE A O 1
ATOM 3029 N N . PRO A 1 401 ? 30.807 4.565 25.185 1.00 64.25 401 PRO A N 1
ATOM 3030 C CA . PRO A 1 401 ? 31.656 3.397 25.447 1.00 64.25 401 PRO A CA 1
ATOM 3031 C C . PRO A 1 401 ? 31.139 2.100 24.801 1.00 64.25 401 PRO A C 1
ATOM 3033 O O . PRO A 1 401 ? 31.923 1.251 24.378 1.00 64.25 401 PRO A O 1
ATOM 3036 N N . ASN A 1 402 ? 29.822 1.984 24.606 1.00 61.81 402 ASN A N 1
ATOM 3037 C CA . ASN A 1 402 ? 29.174 0.795 24.039 1.00 61.81 402 ASN A CA 1
ATOM 3038 C C . ASN A 1 402 ? 29.295 0.662 22.504 1.00 61.81 402 ASN A C 1
ATOM 3040 O O . ASN A 1 402 ? 28.840 -0.332 21.941 1.00 61.81 402 ASN A O 1
ATOM 3044 N N . ILE A 1 403 ? 29.889 1.633 21.793 1.00 62.53 403 ILE A N 1
ATOM 3045 C CA . ILE A 1 403 ? 29.977 1.599 20.316 1.00 62.53 403 ILE A CA 1
ATOM 3046 C C . ILE A 1 403 ? 31.132 0.709 19.810 1.00 62.53 403 ILE A C 1
ATOM 3048 O O . ILE A 1 403 ? 31.072 0.186 18.692 1.00 62.53 403 ILE A O 1
ATOM 3052 N N . GLY A 1 404 ? 32.191 0.499 20.600 1.00 60.84 404 GLY A N 1
ATOM 3053 C CA . GLY A 1 404 ? 33.309 -0.398 20.263 1.00 60.84 404 GLY A CA 1
ATOM 3054 C C . GLY A 1 404 ? 33.834 -0.286 18.812 1.00 60.84 404 GLY A C 1
ATOM 3055 O O . GLY A 1 404 ? 34.156 0.799 18.316 1.00 60.84 404 GLY A O 1
ATOM 3056 N N . LYS A 1 405 ? 33.925 -1.433 18.111 1.00 54.97 405 LYS A N 1
ATOM 3057 C CA . LYS A 1 405 ? 34.363 -1.560 16.697 1.00 54.97 405 LYS A CA 1
ATOM 3058 C C . LYS A 1 405 ? 33.309 -1.111 15.663 1.00 54.97 405 LYS A C 1
ATOM 3060 O O . LYS A 1 405 ? 33.585 -1.157 14.466 1.00 54.97 405 LYS A O 1
ATOM 3065 N N . GLN A 1 406 ? 32.113 -0.693 16.088 1.00 57.66 406 GLN A N 1
ATOM 3066 C CA . GLN A 1 406 ? 31.000 -0.349 15.190 1.00 57.66 406 GLN A CA 1
ATOM 3067 C C . GLN A 1 406 ? 31.044 1.108 14.695 1.00 57.66 406 GLN A C 1
ATOM 3069 O O . GLN A 1 406 ? 30.376 1.438 13.713 1.00 57.66 406 GLN A O 1
ATOM 3074 N N . LEU A 1 407 ? 31.866 1.964 15.318 1.00 64.81 407 LEU A N 1
ATOM 3075 C CA . LEU A 1 407 ? 32.090 3.344 14.886 1.00 64.81 407 LEU A CA 1
ATOM 3076 C C . LEU A 1 407 ? 32.838 3.372 13.548 1.00 64.81 407 LEU A C 1
ATOM 3078 O O . LEU A 1 407 ? 34.014 3.005 13.467 1.00 64.81 407 LEU A O 1
ATOM 3082 N N . LYS A 1 408 ? 32.184 3.882 12.503 1.00 64.81 408 LYS A N 1
ATOM 3083 C CA . LYS A 1 408 ? 32.839 4.195 11.226 1.00 64.81 408 LYS A CA 1
ATOM 3084 C C . LYS A 1 408 ? 32.926 5.705 11.064 1.00 64.81 408 LYS A C 1
ATOM 3086 O O . LYS A 1 408 ? 31.898 6.372 11.099 1.00 64.81 408 LYS A O 1
ATOM 3091 N N . MET A 1 409 ? 34.138 6.224 10.860 1.00 65.19 409 MET A N 1
ATOM 3092 C CA . MET A 1 409 ? 34.374 7.630 10.525 1.00 65.19 409 MET A CA 1
ATOM 3093 C C . MET A 1 409 ? 35.119 7.749 9.199 1.00 65.19 409 MET A C 1
ATOM 3095 O O . MET A 1 409 ? 36.115 7.051 8.993 1.00 65.19 409 MET A O 1
ATOM 3099 N N . SER A 1 410 ? 34.667 8.647 8.325 1.00 61.12 410 SER A N 1
ATOM 3100 C CA . SER A 1 410 ? 35.332 8.946 7.049 1.00 61.12 410 SER A CA 1
ATOM 3101 C C . SER A 1 410 ? 35.504 10.457 6.843 1.00 61.12 410 SER A C 1
ATOM 3103 O O . SER A 1 410 ? 34.524 11.187 7.039 1.00 61.12 410 SER A O 1
ATOM 3105 N N . PRO A 1 411 ? 36.692 10.934 6.412 1.00 58.44 411 PRO A N 1
ATOM 3106 C CA . PRO A 1 411 ? 36.921 12.345 6.094 1.00 58.44 411 PRO A CA 1
ATOM 3107 C C . PRO A 1 411 ? 36.124 12.791 4.862 1.00 58.44 411 PRO A C 1
ATOM 3109 O O . PRO A 1 411 ? 35.837 11.989 3.969 1.00 58.44 411 PRO A O 1
ATOM 3112 N N . SER A 1 412 ? 35.789 14.083 4.789 1.00 52.75 412 SER A N 1
ATOM 3113 C CA . SER A 1 412 ? 35.033 14.660 3.665 1.00 52.75 412 SER A CA 1
ATOM 3114 C C . SER A 1 412 ? 35.854 14.958 2.396 1.00 52.75 412 SER A C 1
ATOM 3116 O O . SER A 1 412 ? 35.264 15.281 1.364 1.00 52.75 412 SER A O 1
ATOM 3118 N N . SER A 1 413 ? 37.178 14.748 2.387 1.00 45.12 413 SER A N 1
ATOM 3119 C CA . SER A 1 413 ? 38.000 14.763 1.161 1.00 45.12 413 SER A CA 1
ATOM 3120 C C . SER A 1 413 ? 39.382 14.123 1.344 1.00 45.12 413 SER A C 1
ATOM 3122 O O . SER A 1 413 ? 40.049 14.385 2.338 1.00 45.12 413 SER A O 1
ATOM 3124 N N . ARG A 1 414 ? 39.844 13.359 0.344 1.00 40.19 414 ARG A N 1
ATOM 3125 C CA . ARG A 1 414 ? 41.259 13.344 -0.068 1.00 40.19 414 ARG A CA 1
ATOM 3126 C C . ARG A 1 414 ? 41.346 14.299 -1.260 1.00 40.19 414 ARG A C 1
ATOM 3128 O O . ARG A 1 414 ? 40.513 14.185 -2.156 1.00 40.19 414 ARG A O 1
ATOM 3135 N N . THR A 1 415 ? 42.251 15.269 -1.242 1.00 36.28 415 THR A N 1
ATOM 3136 C CA . THR A 1 415 ? 42.638 16.015 -2.447 1.00 36.28 415 THR A CA 1
ATOM 3137 C C . THR A 1 415 ? 43.685 15.201 -3.203 1.00 36.28 415 THR A C 1
ATOM 3139 O O . THR A 1 415 ? 44.537 14.576 -2.575 1.00 36.28 415 THR A O 1
ATOM 3142 N N . ASP A 1 416 ? 43.647 15.222 -4.537 1.00 33.69 416 ASP A N 1
ATOM 3143 C CA . ASP A 1 416 ? 44.611 14.537 -5.421 1.00 33.69 416 ASP A CA 1
ATOM 3144 C C . ASP A 1 416 ? 45.994 15.224 -5.471 1.00 33.69 416 ASP A C 1
ATOM 3146 O O . ASP A 1 416 ? 46.719 15.143 -6.454 1.00 33.69 416 ASP A O 1
ATOM 3150 N N . ALA A 1 417 ? 46.391 15.905 -4.399 1.00 31.31 417 ALA A N 1
ATOM 3151 C CA . ALA A 1 417 ? 47.722 16.473 -4.243 1.00 31.31 417 ALA A CA 1
ATOM 3152 C C . ALA A 1 417 ? 48.017 16.605 -2.747 1.00 31.31 417 ALA A C 1
ATOM 3154 O O . ALA A 1 417 ? 47.484 17.509 -2.110 1.00 31.31 417 ALA A O 1
ATOM 3155 N N . GLY A 1 418 ? 48.779 15.644 -2.210 1.00 33.03 418 GLY A N 1
ATOM 3156 C CA . GLY A 1 418 ? 49.714 15.681 -1.066 1.00 33.03 418 GLY A CA 1
ATOM 3157 C C . GLY A 1 418 ? 49.560 16.627 0.138 1.00 33.03 418 GLY A C 1
ATOM 3158 O O . GLY A 1 418 ? 50.504 16.717 0.910 1.00 33.03 418 GLY A O 1
ATOM 3159 N N . VAL A 1 419 ? 48.442 17.319 0.352 1.00 32.34 419 VAL A N 1
ATOM 3160 C CA . VAL A 1 419 ? 48.250 18.270 1.454 1.00 32.34 419 VAL A CA 1
ATOM 3161 C C . VAL A 1 419 ? 47.059 17.811 2.287 1.00 32.34 419 VAL A C 1
ATOM 3163 O O . VAL A 1 419 ? 45.915 17.818 1.829 1.00 32.34 419 VAL A O 1
ATOM 3166 N N . HIS A 1 420 ? 47.335 17.389 3.522 1.00 38.91 420 HIS A N 1
ATOM 3167 C CA . HIS A 1 420 ? 46.374 16.910 4.519 1.00 38.91 420 HIS A CA 1
ATOM 3168 C C . HIS A 1 420 ? 45.477 18.034 5.083 1.00 38.91 420 HIS A C 1
ATOM 3170 O O . HIS A 1 420 ? 45.353 18.201 6.292 1.00 38.91 420 HIS A O 1
ATOM 3176 N N . ALA A 1 421 ? 44.811 18.808 4.225 1.00 40.09 421 ALA A N 1
ATOM 3177 C CA . ALA A 1 421 ? 43.805 19.768 4.662 1.00 40.09 421 ALA A CA 1
ATOM 3178 C C . ALA A 1 421 ? 42.465 19.046 4.880 1.00 40.09 421 ALA A C 1
ATOM 3180 O O . ALA A 1 421 ? 41.816 18.585 3.935 1.00 40.09 421 ALA A O 1
ATOM 3181 N N . MET A 1 422 ? 42.037 18.929 6.139 1.00 47.75 422 MET A N 1
ATOM 3182 C CA . MET A 1 422 ? 40.677 18.501 6.454 1.00 47.75 422 MET A CA 1
ATOM 3183 C C . MET A 1 422 ? 39.694 19.526 5.884 1.00 47.75 422 MET A C 1
ATOM 3185 O O . MET A 1 422 ? 39.669 20.673 6.313 1.00 47.75 422 MET A O 1
ATOM 3189 N N . ARG A 1 423 ? 38.838 19.117 4.940 1.00 51.78 423 ARG A N 1
ATOM 3190 C CA . ARG A 1 423 ? 37.565 19.820 4.765 1.00 51.78 423 ARG A CA 1
ATOM 3191 C C . ARG A 1 423 ? 36.770 19.551 6.031 1.00 51.78 423 ARG A C 1
ATOM 3193 O O . ARG A 1 423 ? 36.666 18.398 6.437 1.00 51.78 423 ARG A O 1
ATOM 3200 N N . ASN A 1 424 ? 36.277 20.614 6.644 1.00 55.44 424 ASN A N 1
ATOM 3201 C CA . ASN A 1 424 ? 35.741 20.731 8.004 1.00 55.44 424 ASN A CA 1
ATOM 3202 C C . ASN A 1 424 ? 34.611 19.746 8.415 1.00 55.44 424 ASN A C 1
ATOM 3204 O O . ASN A 1 424 ? 33.937 20.003 9.399 1.00 55.44 424 ASN A O 1
ATOM 3208 N N . ALA A 1 425 ? 34.350 18.639 7.704 1.00 58.22 425 ALA A N 1
ATOM 3209 C CA . ALA A 1 425 ? 33.330 17.643 8.041 1.00 58.22 425 ALA A CA 1
ATOM 3210 C C . ALA A 1 425 ? 33.809 16.185 8.037 1.00 58.22 425 ALA A C 1
ATOM 3212 O O . ALA A 1 425 ? 34.628 15.780 7.203 1.00 58.22 425 ALA A O 1
ATOM 3213 N N . PHE A 1 426 ? 33.146 15.360 8.852 1.00 65.00 426 PHE A N 1
ATOM 3214 C CA . PHE A 1 426 ? 33.290 13.905 8.923 1.00 65.00 426 PHE A CA 1
ATOM 3215 C C . PHE A 1 426 ? 31.925 13.234 8.973 1.00 65.00 426 PHE A C 1
ATOM 3217 O O . PHE A 1 426 ? 31.023 13.699 9.659 1.00 65.00 426 PHE A O 1
ATOM 3224 N N . ILE A 1 427 ? 31.778 12.103 8.285 1.00 63.28 427 ILE A N 1
ATOM 3225 C CA . ILE A 1 427 ? 30.601 11.247 8.480 1.00 63.28 427 ILE A CA 1
ATOM 3226 C C . ILE A 1 427 ? 30.938 10.229 9.560 1.00 63.28 427 ILE A C 1
ATOM 3228 O O . ILE A 1 427 ? 31.924 9.506 9.424 1.00 63.28 427 ILE A O 1
ATOM 3232 N N . MET A 1 428 ? 30.101 10.162 10.589 1.00 67.94 428 MET A N 1
ATOM 3233 C CA . MET A 1 428 ? 30.134 9.182 11.665 1.00 67.94 428 MET A CA 1
ATOM 3234 C C . MET A 1 428 ? 28.915 8.277 11.551 1.00 67.94 428 MET A C 1
ATOM 3236 O O . MET A 1 428 ? 27.787 8.752 11.452 1.00 67.94 428 MET A O 1
ATOM 3240 N N . GLN A 1 429 ? 29.114 6.967 11.563 1.00 63.47 429 GLN A N 1
ATOM 3241 C CA . GLN A 1 429 ? 28.014 6.018 11.674 1.00 63.47 429 GLN A CA 1
ATOM 3242 C C . GLN A 1 429 ? 28.000 5.451 13.084 1.00 63.47 429 GLN A C 1
ATOM 3244 O O . GLN A 1 429 ? 28.969 4.818 13.505 1.00 63.47 429 GLN A O 1
ATOM 3249 N N . ILE A 1 430 ? 26.900 5.697 13.789 1.00 59.47 430 ILE A N 1
ATOM 3250 C CA . ILE A 1 430 ? 26.729 5.348 15.191 1.00 59.47 430 ILE A CA 1
ATOM 3251 C C . ILE A 1 430 ? 25.415 4.556 15.319 1.00 59.47 430 ILE A C 1
ATOM 3253 O O . ILE A 1 430 ? 24.377 4.997 14.824 1.00 59.47 430 ILE A O 1
ATOM 3257 N N . PRO A 1 431 ? 25.421 3.371 15.951 1.00 52.88 431 PRO A N 1
ATOM 3258 C CA . PRO A 1 431 ? 24.222 2.560 16.175 1.00 52.88 431 PRO A CA 1
ATOM 3259 C C . PRO A 1 431 ? 23.365 3.070 17.351 1.00 52.88 431 PRO A C 1
ATOM 3261 O O . PRO A 1 431 ? 22.625 2.300 17.951 1.00 52.88 431 PRO A O 1
ATOM 3264 N N . ILE A 1 432 ? 23.465 4.356 17.690 1.00 52.81 432 ILE A N 1
ATOM 3265 C CA . ILE A 1 432 ? 22.720 5.010 18.770 1.00 52.81 432 ILE A CA 1
ATOM 3266 C C . ILE A 1 432 ? 21.719 5.968 18.127 1.00 52.81 432 ILE A C 1
ATOM 3268 O O . ILE A 1 432 ? 22.057 6.670 17.173 1.00 52.81 432 ILE A O 1
ATOM 3272 N N . GLY A 1 433 ? 20.479 5.961 18.614 1.00 53.72 433 GLY A N 1
ATOM 3273 C CA . GLY A 1 433 ? 19.451 6.899 18.170 1.00 53.72 433 GLY A CA 1
ATOM 3274 C C . GLY A 1 433 ? 19.584 8.266 18.836 1.00 53.72 433 GLY A C 1
ATOM 3275 O O . GLY A 1 433 ? 19.833 8.333 20.036 1.00 53.72 433 GLY A O 1
ATOM 3276 N N . ASN A 1 434 ? 19.333 9.324 18.059 1.00 53.19 434 ASN A N 1
ATOM 3277 C CA . ASN A 1 434 ? 19.228 10.737 18.449 1.00 53.19 434 ASN A CA 1
ATOM 3278 C C . ASN A 1 434 ? 20.215 11.198 19.537 1.00 53.19 434 ASN A C 1
ATOM 3280 O O . ASN A 1 434 ? 19.812 11.462 20.666 1.00 53.19 434 ASN A O 1
ATOM 3284 N N . ALA A 1 435 ? 21.475 11.406 19.148 1.00 53.75 435 ALA A N 1
ATOM 3285 C CA . ALA A 1 435 ? 22.416 12.267 19.877 1.00 53.75 435 ALA A CA 1
ATOM 3286 C C . ALA A 1 435 ? 22.017 13.767 19.861 1.00 53.75 435 ALA A C 1
ATOM 3288 O O . ALA A 1 435 ? 22.722 14.597 20.423 1.00 53.75 435 ALA A O 1
ATOM 3289 N N . ASP A 1 436 ? 20.900 14.120 19.212 1.00 54.31 436 ASP A N 1
ATOM 3290 C CA . ASP A 1 436 ? 20.449 15.504 19.024 1.00 54.31 436 ASP A CA 1
ATOM 3291 C C . ASP A 1 436 ? 19.794 16.108 20.290 1.00 54.31 436 ASP A C 1
ATOM 3293 O O . ASP A 1 436 ? 19.750 17.328 20.413 1.00 54.31 436 ASP A O 1
ATOM 3297 N N . GLU A 1 437 ? 19.304 15.289 21.237 1.00 52.16 437 GLU A N 1
ATOM 3298 C CA . GLU A 1 437 ? 18.554 15.763 22.424 1.00 52.16 437 GLU A CA 1
ATOM 3299 C C . GLU A 1 437 ? 19.434 16.463 23.477 1.00 52.16 437 GLU A C 1
ATOM 3301 O O . GLU A 1 437 ? 18.911 17.262 24.246 1.00 52.16 437 GLU A O 1
ATOM 3306 N N . ASP A 1 438 ? 20.755 16.246 23.464 1.00 64.19 438 ASP A N 1
ATOM 3307 C CA . ASP A 1 438 ? 21.705 16.910 24.377 1.00 64.19 438 ASP A CA 1
ATOM 3308 C C . ASP A 1 438 ? 22.940 17.454 23.637 1.00 64.19 438 ASP A C 1
ATOM 3310 O O . ASP A 1 438 ? 24.087 17.436 24.089 1.00 64.19 438 ASP A O 1
ATOM 3314 N N . LYS A 1 439 ? 22.686 17.914 22.412 1.00 70.06 439 LYS A N 1
ATOM 3315 C CA . LYS A 1 439 ? 23.686 18.324 21.428 1.00 70.06 439 LYS A CA 1
ATOM 3316 C C . LYS A 1 439 ? 24.674 19.365 21.957 1.00 70.06 439 LYS A C 1
ATOM 3318 O O . LYS A 1 439 ? 25.875 19.221 21.756 1.00 70.06 439 LYS A O 1
ATOM 3323 N N . ASN A 1 440 ? 24.182 20.388 22.654 1.00 70.62 440 ASN A N 1
ATOM 3324 C CA . ASN A 1 440 ? 25.025 21.459 23.193 1.00 70.62 440 ASN A CA 1
ATOM 3325 C C . ASN A 1 440 ? 25.912 20.967 24.345 1.00 70.62 440 ASN A C 1
ATOM 3327 O O . ASN A 1 440 ? 27.075 21.350 24.415 1.00 70.62 440 ASN A O 1
ATOM 3331 N N . SER A 1 441 ? 25.392 20.088 25.206 1.00 75.00 441 SER A N 1
ATOM 3332 C CA . SER A 1 441 ? 26.155 19.464 26.293 1.00 75.00 441 SER A CA 1
ATOM 3333 C C . SER A 1 441 ? 27.297 18.607 25.738 1.00 75.00 441 SER A C 1
ATOM 3335 O O . SER A 1 441 ? 28.452 18.778 26.125 1.00 75.00 441 SER A O 1
ATOM 3337 N N . ILE A 1 442 ? 27.002 17.780 24.728 1.00 78.06 442 ILE A N 1
ATOM 3338 C CA . ILE A 1 442 ? 27.994 16.938 24.043 1.00 78.06 442 ILE A CA 1
ATOM 3339 C C . ILE A 1 442 ? 29.047 17.791 23.327 1.00 78.06 442 ILE A C 1
ATOM 3341 O O . ILE A 1 442 ? 30.237 17.511 23.441 1.00 78.06 442 ILE A O 1
ATOM 3345 N N . LEU A 1 443 ? 28.637 18.837 22.599 1.00 78.50 443 LEU A N 1
ATOM 3346 C CA . LEU A 1 443 ? 29.569 19.746 21.926 1.00 78.50 443 LEU A CA 1
ATOM 3347 C C . LEU A 1 443 ? 30.487 20.462 22.925 1.00 78.50 443 LEU A C 1
ATOM 3349 O O . LEU A 1 443 ? 31.678 20.605 22.653 1.00 78.50 443 LEU A O 1
ATOM 3353 N N . ASN A 1 444 ? 29.959 20.880 24.077 1.00 81.31 444 ASN A N 1
ATOM 3354 C CA . ASN A 1 444 ? 30.743 21.529 25.125 1.00 81.31 444 ASN A CA 1
ATOM 3355 C C . ASN A 1 444 ? 31.746 20.563 25.769 1.00 81.31 444 ASN A C 1
ATOM 3357 O O . ASN A 1 444 ? 32.924 20.903 25.839 1.00 81.31 444 ASN A O 1
ATOM 3361 N N . ASP A 1 445 ? 31.322 19.355 26.157 1.00 83.00 445 ASP A N 1
ATOM 3362 C CA . ASP A 1 445 ? 32.213 18.308 26.692 1.00 83.00 445 ASP A CA 1
ATOM 3363 C C . ASP A 1 445 ? 33.322 17.962 25.689 1.00 83.00 445 ASP A C 1
ATOM 3365 O O . ASP A 1 445 ? 34.505 17.910 26.029 1.00 83.00 445 ASP A O 1
ATOM 3369 N N . TRP A 1 446 ? 32.957 17.802 24.416 1.00 85.94 446 TRP A N 1
ATOM 3370 C CA . TRP A 1 446 ? 33.908 17.542 23.344 1.00 85.94 446 TRP A CA 1
ATOM 3371 C C . TRP A 1 446 ? 34.925 18.666 23.199 1.00 85.94 446 TRP A C 1
ATOM 3373 O O . TRP A 1 446 ? 36.124 18.403 23.242 1.00 85.94 446 TRP A O 1
ATOM 3383 N N . ASN A 1 447 ? 34.476 19.912 23.062 1.00 83.38 447 ASN A N 1
ATOM 3384 C CA . ASN A 1 447 ? 35.373 21.053 22.896 1.00 83.38 447 ASN A CA 1
ATOM 3385 C C . ASN A 1 447 ? 36.227 21.324 24.136 1.00 83.38 447 ASN A C 1
ATOM 3387 O O . ASN A 1 447 ? 37.386 21.703 23.986 1.00 83.38 447 ASN A O 1
ATOM 3391 N N . GLN A 1 448 ? 35.715 21.075 25.341 1.00 83.81 448 GLN A N 1
ATOM 3392 C CA . GLN A 1 448 ? 36.497 21.176 26.569 1.00 83.81 448 GLN A CA 1
ATOM 3393 C C . GLN A 1 448 ? 37.655 20.170 26.569 1.00 83.81 448 GLN A C 1
ATOM 3395 O O . GLN A 1 448 ? 38.810 20.571 26.697 1.00 83.81 448 GLN A O 1
ATOM 3400 N N . ARG A 1 449 ? 37.375 18.884 26.319 1.00 81.69 449 ARG A N 1
ATOM 3401 C CA . ARG A 1 449 ? 38.412 17.838 26.239 1.00 81.69 449 ARG A CA 1
ATOM 3402 C C . ARG A 1 449 ? 39.420 18.101 25.123 1.00 81.69 449 ARG A C 1
ATOM 3404 O O . ARG A 1 449 ? 40.609 17.831 25.277 1.00 81.69 449 ARG A O 1
ATOM 3411 N N . ILE A 1 450 ? 38.952 18.618 23.985 1.00 79.94 450 ILE A N 1
ATOM 3412 C CA . ILE A 1 450 ? 39.822 19.008 22.871 1.00 79.94 450 ILE A CA 1
ATOM 3413 C C . ILE A 1 450 ? 40.768 20.136 23.308 1.00 79.94 450 ILE A C 1
ATOM 3415 O O . ILE A 1 450 ? 41.976 20.018 23.098 1.00 79.94 450 ILE A O 1
ATOM 3419 N N . ASN A 1 451 ? 40.243 21.177 23.961 1.00 81.62 451 ASN A N 1
ATOM 3420 C CA . ASN A 1 451 ? 41.036 22.302 24.452 1.00 81.62 451 ASN A CA 1
ATOM 3421 C C . ASN A 1 451 ? 42.073 21.871 25.500 1.00 81.62 451 ASN A C 1
ATOM 3423 O O . ASN A 1 451 ? 43.212 22.327 25.435 1.00 81.62 451 ASN A O 1
ATOM 3427 N N . GLU A 1 452 ? 41.719 20.964 26.414 1.00 80.56 452 GLU A N 1
ATOM 3428 C CA . GLU A 1 452 ? 42.643 20.405 27.414 1.00 80.56 452 GLU A CA 1
ATOM 3429 C C . GLU A 1 452 ? 43.793 19.608 26.773 1.00 80.56 452 GLU A C 1
ATOM 3431 O O . GLU A 1 452 ? 44.915 19.625 27.274 1.00 80.56 452 GLU A O 1
ATOM 3436 N N . CYS A 1 453 ? 43.542 18.930 25.647 1.00 73.81 453 CYS A N 1
ATOM 3437 C CA . CYS A 1 453 ? 44.536 18.070 24.999 1.00 73.81 453 CYS A CA 1
ATOM 3438 C C . CYS A 1 453 ? 45.425 18.798 23.979 1.00 73.81 453 CYS A C 1
ATOM 3440 O O . CYS A 1 453 ? 46.615 18.504 23.883 1.00 73.81 453 CYS A O 1
ATOM 3442 N N . ILE A 1 454 ? 44.844 19.673 23.149 1.00 69.88 454 ILE A N 1
ATOM 3443 C CA . ILE A 1 454 ? 45.516 20.268 21.975 1.00 69.88 454 ILE A CA 1
ATOM 3444 C C . ILE A 1 454 ? 45.240 21.774 21.804 1.00 69.88 454 ILE A C 1
ATOM 3446 O O . ILE A 1 454 ? 45.538 22.356 20.752 1.00 69.88 454 ILE A O 1
ATOM 3450 N N . GLY A 1 455 ? 44.676 22.420 22.830 1.00 73.25 455 GLY A N 1
ATOM 3451 C CA . GLY A 1 455 ? 44.298 23.831 22.802 1.00 73.25 455 GLY A CA 1
ATOM 3452 C C . GLY A 1 455 ? 43.199 24.137 21.780 1.00 73.25 455 GLY A C 1
ATOM 3453 O O . GLY A 1 455 ? 42.473 23.258 21.325 1.00 73.25 455 GLY A O 1
ATOM 3454 N N . THR A 1 456 ? 43.120 25.397 21.349 1.00 71.50 456 THR A N 1
ATOM 3455 C CA . THR A 1 456 ? 42.093 25.895 20.409 1.00 71.50 456 THR A CA 1
ATOM 3456 C C . THR A 1 456 ? 42.348 25.519 18.942 1.00 71.50 456 THR A C 1
ATOM 3458 O O . THR A 1 456 ? 41.748 26.088 18.029 1.00 71.50 456 THR A O 1
ATOM 3461 N N . SER A 1 457 ? 43.250 24.565 18.698 1.00 69.06 457 SER A N 1
ATOM 3462 C CA . SER A 1 457 ? 43.678 24.150 17.357 1.00 69.06 457 SER A CA 1
ATOM 3463 C C . SER A 1 457 ? 42.610 23.342 16.613 1.00 69.06 457 SER A C 1
ATOM 3465 O O . SER A 1 457 ? 42.609 23.305 15.385 1.00 69.06 457 SER A O 1
ATOM 3467 N N . LEU A 1 458 ? 41.696 22.688 17.332 1.00 71.44 458 LEU A N 1
ATOM 3468 C CA . LEU A 1 458 ? 40.555 21.957 16.784 1.00 71.44 458 LEU A CA 1
ATOM 3469 C C . LEU A 1 458 ? 39.306 22.365 17.563 1.00 71.44 458 LEU A C 1
ATOM 3471 O O . LEU A 1 458 ? 39.340 22.443 18.783 1.00 71.44 458 LEU A O 1
ATOM 3475 N N . HIS A 1 459 ? 38.199 22.591 16.868 1.00 74.56 459 HIS A N 1
ATOM 3476 C CA . HIS A 1 459 ? 36.928 22.913 17.505 1.00 74.56 459 HIS A CA 1
ATOM 3477 C C . HIS A 1 459 ? 35.795 22.220 16.758 1.00 74.56 459 HIS A C 1
ATOM 3479 O O . HIS A 1 459 ? 35.614 22.444 15.560 1.00 74.56 459 HIS A O 1
ATOM 3485 N N . VAL A 1 460 ? 35.028 21.377 17.445 1.00 74.94 460 VAL A N 1
ATOM 3486 C CA . VAL A 1 460 ? 33.799 20.796 16.907 1.00 74.94 460 VAL A CA 1
ATOM 3487 C C . VAL A 1 460 ? 32.729 21.874 16.935 1.00 74.94 460 VAL A C 1
ATOM 3489 O O . VAL A 1 460 ? 32.333 22.376 17.979 1.00 74.94 460 VAL A O 1
ATOM 3492 N N . LEU A 1 461 ? 32.298 22.269 15.750 1.00 70.56 461 LEU A N 1
ATOM 3493 C CA . LEU A 1 461 ? 31.329 23.333 15.556 1.00 70.56 461 LEU A CA 1
ATOM 3494 C C . LEU A 1 461 ? 29.909 22.792 15.660 1.00 70.56 461 LEU A C 1
ATOM 3496 O O . LEU A 1 461 ? 29.069 23.426 16.287 1.00 70.56 461 LEU A O 1
ATOM 3500 N N . ASP A 1 462 ? 29.645 21.639 15.035 1.00 68.50 462 ASP A N 1
ATOM 3501 C CA . ASP A 1 462 ? 28.306 21.069 15.044 1.00 68.50 462 ASP A CA 1
ATOM 3502 C C . ASP A 1 462 ? 28.258 19.565 14.688 1.00 68.50 462 ASP A C 1
ATOM 3504 O O . ASP A 1 462 ? 29.224 19.020 14.158 1.00 68.50 462 ASP A O 1
ATOM 3508 N N . PHE A 1 463 ? 27.135 18.877 14.919 1.00 69.31 463 PHE A N 1
ATOM 3509 C CA . PHE A 1 463 ? 26.803 17.614 14.258 1.00 69.31 463 PHE A CA 1
ATOM 3510 C C . PHE A 1 463 ? 25.310 17.479 13.907 1.00 69.31 463 PHE A C 1
ATOM 3512 O O . PHE A 1 463 ? 24.438 17.955 14.629 1.00 69.31 463 PHE A O 1
ATOM 3519 N N . HIS A 1 464 ? 25.007 16.801 12.792 1.00 66.12 464 HIS A N 1
ATOM 3520 C CA . HIS A 1 464 ? 23.632 16.606 12.303 1.00 66.12 464 HIS A CA 1
ATOM 3521 C C . HIS A 1 464 ? 23.364 15.184 11.827 1.00 66.12 464 HIS A C 1
ATOM 3523 O O . HIS A 1 464 ? 24.198 14.585 11.149 1.00 66.12 464 HIS A O 1
ATOM 3529 N N . THR A 1 465 ? 22.162 14.671 12.071 1.00 63.47 465 THR A N 1
ATOM 3530 C CA . THR A 1 465 ? 21.708 13.406 11.484 1.00 63.47 465 THR A CA 1
ATOM 3531 C C . THR A 1 465 ? 21.595 13.511 9.948 1.00 63.47 465 THR A C 1
ATOM 3533 O O . THR A 1 465 ? 21.001 14.446 9.415 1.00 63.47 465 THR A O 1
ATOM 3536 N N . VAL A 1 466 ? 22.136 12.537 9.206 1.00 57.62 466 VAL A N 1
ATOM 3537 C CA . VAL A 1 466 ? 22.113 12.470 7.733 1.00 57.62 466 VAL A CA 1
ATOM 3538 C C . VAL A 1 466 ? 21.593 11.125 7.213 1.00 57.62 466 VAL A C 1
ATOM 3540 O O . VAL A 1 466 ? 21.690 10.086 7.868 1.00 57.62 466 VAL A O 1
ATOM 3543 N N . SER A 1 467 ? 21.032 11.117 5.999 1.00 52.91 467 SER A N 1
ATOM 3544 C CA . SER A 1 467 ? 20.447 9.908 5.401 1.00 52.91 467 SER A CA 1
ATOM 3545 C C . SER A 1 467 ? 21.501 8.853 5.016 1.00 52.91 467 SER A C 1
ATOM 3547 O O . SER A 1 467 ? 22.678 9.149 4.795 1.00 52.91 467 SER A O 1
ATOM 3549 N N . LYS A 1 468 ? 21.076 7.592 4.835 1.00 52.97 468 LYS A N 1
ATOM 3550 C CA . LYS A 1 468 ? 21.954 6.494 4.369 1.00 52.97 468 LYS A CA 1
ATOM 3551 C C . LYS A 1 468 ? 22.517 6.697 2.948 1.00 52.97 468 LYS A C 1
ATOM 3553 O O . LYS A 1 468 ? 23.446 5.987 2.570 1.00 52.97 468 LYS A O 1
ATOM 3558 N N . GLY A 1 469 ? 21.997 7.651 2.175 1.00 45.44 469 GLY A N 1
ATOM 3559 C CA . GLY A 1 469 ? 22.524 8.038 0.859 1.00 45.44 469 GLY A CA 1
ATOM 3560 C C . GLY A 1 469 ? 23.406 9.292 0.876 1.00 45.44 469 GLY A C 1
ATOM 3561 O O . GLY A 1 469 ? 23.948 9.663 -0.162 1.00 45.44 469 GLY A O 1
ATOM 3562 N N . PHE A 1 470 ? 23.554 9.962 2.025 1.00 48.19 470 PHE A N 1
ATOM 3563 C CA . PHE A 1 470 ? 24.286 11.223 2.118 1.00 48.19 470 PHE A CA 1
ATOM 3564 C C . PHE A 1 470 ? 25.781 11.031 1.822 1.00 48.19 470 PHE A C 1
ATOM 3566 O O . PHE A 1 470 ? 26.474 10.280 2.512 1.00 48.19 470 PHE A O 1
ATOM 3573 N N . CYS A 1 471 ? 26.277 11.733 0.797 1.00 53.97 471 CYS A N 1
ATOM 3574 C CA . CYS A 1 471 ? 27.689 11.787 0.432 1.00 53.97 471 CYS A CA 1
ATOM 3575 C C . CYS A 1 471 ? 28.239 13.186 0.731 1.00 53.97 471 CYS A C 1
ATOM 3577 O O . CYS A 1 471 ? 27.875 14.158 0.063 1.00 53.97 471 CYS A O 1
ATOM 3579 N N . SER A 1 472 ? 29.160 13.287 1.693 1.00 50.59 472 SER A N 1
ATOM 3580 C CA . SER A 1 472 ? 29.782 14.560 2.091 1.00 50.59 472 SER A CA 1
ATOM 3581 C C . SER A 1 472 ? 30.524 15.255 0.943 1.00 50.59 472 SER A C 1
ATOM 3583 O O . SER A 1 472 ? 30.628 16.475 0.935 1.00 50.59 472 SER A O 1
ATOM 3585 N N . ARG A 1 473 ? 30.969 14.504 -0.076 1.00 50.69 473 ARG A N 1
ATOM 3586 C CA . ARG A 1 473 ? 31.664 15.050 -1.256 1.00 50.69 473 ARG A CA 1
ATOM 3587 C C . ARG A 1 473 ? 30.792 15.967 -2.122 1.00 50.69 473 ARG A C 1
ATOM 3589 O O . ARG A 1 473 ? 31.347 16.800 -2.830 1.00 50.69 473 ARG A O 1
ATOM 3596 N N . ARG A 1 474 ? 29.462 15.788 -2.120 1.00 44.53 474 ARG A N 1
ATOM 3597 C CA . ARG A 1 474 ? 28.534 16.532 -3.000 1.00 44.53 474 ARG A CA 1
ATOM 3598 C C . ARG A 1 474 ? 27.787 17.665 -2.295 1.00 44.53 474 ARG A C 1
ATOM 3600 O O . ARG A 1 474 ? 27.420 18.625 -2.957 1.00 44.53 474 ARG A O 1
ATOM 3607 N N . ASN A 1 475 ? 27.582 17.556 -0.982 1.00 41.78 475 ASN A N 1
ATOM 3608 C CA . ASN A 1 475 ? 26.552 18.327 -0.275 1.00 41.78 475 ASN A CA 1
ATOM 3609 C C . ASN A 1 475 ? 27.086 19.224 0.851 1.00 41.78 475 ASN A C 1
ATOM 3611 O O . ASN A 1 475 ? 26.296 19.713 1.651 1.00 41.78 475 ASN A O 1
ATOM 3615 N N . VAL A 1 476 ? 28.404 19.417 0.962 1.00 44.31 476 VAL A N 1
ATOM 3616 C CA . VAL A 1 476 ? 28.992 20.161 2.082 1.00 44.31 476 VAL A CA 1
ATOM 3617 C C . VAL A 1 476 ? 29.763 21.382 1.582 1.00 44.31 476 VAL A C 1
ATOM 3619 O O . VAL A 1 476 ? 30.874 21.266 1.066 1.00 44.31 476 VAL A O 1
ATOM 3622 N N . SER A 1 477 ? 29.175 22.564 1.764 1.00 42.44 477 SER A N 1
ATOM 3623 C CA . SER A 1 477 ? 29.868 23.851 1.669 1.00 42.44 477 SER A CA 1
ATOM 3624 C C . SER A 1 477 ? 29.329 24.811 2.728 1.00 42.44 477 SER A C 1
ATOM 3626 O O . SER A 1 477 ? 28.426 25.596 2.457 1.00 42.44 477 SER A O 1
ATOM 3628 N N . TYR A 1 478 ? 29.882 24.751 3.935 1.00 36.84 478 TYR A N 1
ATOM 3629 C CA . TYR A 1 478 ? 29.722 25.821 4.914 1.00 36.84 478 TYR A CA 1
ATOM 3630 C C . TYR A 1 478 ? 30.842 26.835 4.686 1.00 36.84 478 TYR A C 1
ATOM 3632 O O . TYR A 1 478 ? 32.019 26.466 4.674 1.00 36.84 478 TYR A O 1
ATOM 3640 N N . ARG A 1 479 ? 30.493 28.100 4.463 1.00 39.38 479 ARG A N 1
ATOM 3641 C CA . ARG A 1 479 ? 31.456 29.200 4.349 1.00 39.38 479 ARG A CA 1
ATOM 3642 C C . ARG A 1 479 ? 31.044 30.290 5.333 1.00 39.38 479 ARG A C 1
ATOM 3644 O O . ARG A 1 479 ? 29.875 30.661 5.367 1.00 39.38 479 ARG A O 1
ATOM 3651 N N . LYS A 1 480 ? 31.997 30.796 6.120 1.00 35.03 480 LYS A N 1
ATOM 3652 C CA . LYS A 1 480 ? 31.804 32.028 6.892 1.00 35.03 480 LYS A CA 1
ATOM 3653 C C . LYS A 1 480 ? 31.864 33.195 5.915 1.00 35.03 480 LYS A C 1
ATOM 3655 O O . LYS A 1 480 ? 32.879 33.384 5.251 1.00 35.03 480 LYS A O 1
ATOM 3660 N N . TYR A 1 481 ? 30.781 33.954 5.824 1.00 40.00 481 TYR A N 1
ATOM 3661 C CA . TYR A 1 481 ? 30.725 35.163 5.010 1.00 40.00 481 TYR A CA 1
ATOM 3662 C C . TYR A 1 481 ? 30.797 36.386 5.918 1.00 40.00 481 TYR A C 1
ATOM 3664 O O . TYR A 1 481 ? 30.125 36.434 6.948 1.00 40.00 481 TYR A O 1
ATOM 3672 N N . LYS A 1 482 ? 31.594 37.383 5.524 1.00 38.06 482 LYS A N 1
ATOM 3673 C CA . LYS A 1 482 ? 31.455 38.746 6.041 1.00 38.06 482 LYS A CA 1
ATOM 3674 C C . LYS A 1 482 ? 30.445 39.462 5.152 1.00 38.06 482 LYS A C 1
ATOM 3676 O O . LYS A 1 482 ? 30.669 39.603 3.952 1.00 38.06 482 LYS A O 1
ATOM 3681 N N . TYR A 1 483 ? 29.338 39.891 5.733 1.00 42.12 483 TYR A N 1
ATOM 3682 C CA . TYR A 1 483 ? 28.337 40.710 5.056 1.00 42.12 483 TYR A CA 1
ATOM 3683 C C . TYR A 1 483 ? 28.281 42.085 5.716 1.00 42.12 483 TYR A C 1
ATOM 3685 O O . TYR A 1 483 ? 28.674 42.247 6.872 1.00 42.12 483 TYR A O 1
ATOM 3693 N N . ARG A 1 484 ? 27.832 43.085 4.958 1.00 43.50 484 ARG A N 1
ATOM 3694 C CA . ARG A 1 484 ? 27.554 44.428 5.473 1.00 43.50 484 ARG A CA 1
ATOM 3695 C C . ARG A 1 484 ? 26.067 44.706 5.286 1.00 43.50 484 ARG A C 1
ATOM 3697 O O . ARG A 1 484 ? 25.508 44.382 4.236 1.00 43.50 484 ARG A O 1
ATOM 3704 N N . LEU A 1 485 ? 25.444 45.267 6.319 1.00 45.75 485 LEU A N 1
ATOM 3705 C CA . LEU A 1 485 ? 24.049 45.700 6.295 1.00 45.75 485 LEU A CA 1
ATOM 3706 C C . LEU A 1 485 ? 23.998 47.205 6.001 1.00 45.75 485 LEU A C 1
ATOM 3708 O O . LEU A 1 485 ? 24.766 47.960 6.594 1.00 45.75 485 LEU A O 1
ATOM 3712 N N . ALA A 1 486 ? 23.114 47.630 5.103 1.00 49.84 486 ALA A N 1
ATOM 3713 C CA . ALA A 1 486 ? 22.742 49.036 4.928 1.00 49.84 486 ALA A CA 1
ATOM 3714 C C . ALA A 1 486 ? 21.297 49.237 5.405 1.00 49.84 486 ALA A C 1
ATOM 3716 O O . ALA A 1 486 ? 20.529 48.282 5.412 1.00 49.84 486 ALA A O 1
ATOM 3717 N N . ILE A 1 487 ? 20.928 50.443 5.832 1.00 50.62 487 ILE A N 1
ATOM 3718 C CA . ILE A 1 487 ? 19.614 50.735 6.429 1.00 50.62 487 ILE A CA 1
ATOM 3719 C C . ILE A 1 487 ? 18.896 51.755 5.538 1.00 50.62 487 ILE A C 1
ATOM 3721 O O . ILE A 1 487 ? 19.485 52.785 5.223 1.00 50.62 487 ILE A O 1
ATOM 3725 N N . ALA A 1 488 ? 17.665 51.459 5.121 1.00 50.56 488 ALA A N 1
ATOM 3726 C CA . ALA A 1 488 ? 16.716 52.419 4.560 1.00 50.56 488 ALA A CA 1
ATOM 3727 C C . ALA A 1 488 ? 15.862 53.006 5.689 1.00 50.56 488 ALA A C 1
ATOM 3729 O O . ALA A 1 488 ? 15.380 52.278 6.565 1.00 50.56 488 ALA A O 1
ATOM 3730 N N . GLU A 1 489 ? 15.668 54.323 5.659 1.00 46.56 489 GLU A N 1
ATOM 3731 C CA . GLU A 1 489 ? 14.923 55.037 6.701 1.00 46.56 489 GLU A CA 1
ATOM 3732 C C . GLU A 1 489 ? 13.401 54.905 6.519 1.00 46.56 489 GLU A C 1
ATOM 3734 O O . GLU A 1 489 ? 12.655 55.087 7.480 1.00 46.56 489 GLU A O 1
ATOM 3739 N N . ASN A 1 490 ? 12.928 54.555 5.315 1.00 52.00 490 ASN A N 1
ATOM 3740 C CA . ASN A 1 490 ? 11.512 54.322 5.018 1.00 52.00 490 ASN A CA 1
ATOM 3741 C C . ASN A 1 490 ? 11.287 53.335 3.848 1.00 52.00 490 ASN A C 1
ATOM 3743 O O . ASN A 1 490 ? 12.219 52.931 3.152 1.00 52.00 490 ASN A O 1
ATOM 3747 N N . GLU A 1 491 ? 10.025 52.935 3.657 1.00 52.44 491 GLU A N 1
ATOM 3748 C CA . GLU A 1 491 ? 9.588 51.929 2.672 1.00 52.44 491 GLU A CA 1
ATOM 3749 C C . GLU A 1 491 ? 9.745 52.375 1.215 1.00 52.44 491 GLU A C 1
ATOM 3751 O O . GLU A 1 491 ? 10.079 51.572 0.348 1.00 52.44 491 GLU A O 1
ATOM 3756 N N . GLU A 1 492 ? 9.542 53.660 0.938 1.00 54.47 492 GLU A N 1
ATOM 3757 C CA . GLU A 1 492 ? 9.604 54.209 -0.417 1.00 54.47 492 GLU A CA 1
ATOM 3758 C C . GLU A 1 492 ? 11.051 54.230 -0.936 1.00 54.47 492 GLU A C 1
ATOM 3760 O O . GLU A 1 492 ? 11.344 53.808 -2.059 1.00 54.47 492 GLU A O 1
ATOM 3765 N N . GLU A 1 493 ? 11.991 54.626 -0.075 1.00 54.62 493 GLU A N 1
ATOM 3766 C CA . GLU A 1 493 ? 13.429 54.560 -0.332 1.00 54.62 493 GLU A CA 1
ATOM 3767 C C . GLU A 1 493 ? 13.912 53.107 -0.477 1.00 54.62 493 GLU A C 1
ATOM 3769 O O . GLU A 1 493 ? 14.797 52.812 -1.288 1.00 54.62 493 GLU A O 1
ATOM 3774 N N . TRP A 1 494 ? 13.293 52.180 0.258 1.00 55.25 494 TRP A N 1
ATOM 3775 C CA . TRP A 1 494 ? 13.543 50.748 0.130 1.00 55.25 494 TRP A CA 1
ATOM 3776 C C . TRP A 1 494 ? 13.072 50.189 -1.224 1.00 55.25 494 TRP A C 1
ATOM 3778 O O . TRP A 1 494 ? 13.861 49.541 -1.920 1.00 55.25 494 TRP A O 1
ATOM 3788 N N . LEU A 1 495 ? 11.841 50.493 -1.651 1.00 53.09 495 LEU A N 1
ATOM 3789 C CA . LEU A 1 495 ? 11.279 50.049 -2.936 1.00 53.09 495 LEU A CA 1
ATOM 3790 C C . LEU A 1 495 ? 12.102 50.569 -4.122 1.00 53.09 495 LEU A C 1
ATOM 3792 O O . LEU A 1 495 ? 12.521 49.789 -4.981 1.00 53.09 495 LEU A O 1
ATOM 3796 N N . LYS A 1 496 ? 12.444 51.863 -4.114 1.00 56.19 496 LYS A N 1
ATOM 3797 C CA . LYS A 1 496 ? 13.213 52.511 -5.188 1.00 56.19 496 LYS A CA 1
ATOM 3798 C C . LYS A 1 496 ? 14.585 51.865 -5.423 1.00 56.19 496 LYS A C 1
ATOM 3800 O O . LYS A 1 496 ? 14.981 51.641 -6.565 1.00 56.19 496 LYS A O 1
ATOM 3805 N N . ASN A 1 497 ? 15.313 51.542 -4.351 1.00 51.16 497 ASN A N 1
ATOM 3806 C CA . ASN A 1 497 ? 16.645 50.928 -4.443 1.00 51.16 497 ASN A CA 1
ATOM 3807 C C . ASN A 1 497 ? 16.596 49.413 -4.722 1.00 51.16 497 ASN A C 1
ATOM 3809 O O . ASN A 1 497 ? 17.602 48.832 -5.134 1.00 51.16 497 ASN A O 1
ATOM 3813 N N . THR A 1 498 ? 15.441 48.774 -4.516 1.00 50.97 498 THR A N 1
ATOM 3814 C CA . THR A 1 498 ? 15.230 47.355 -4.837 1.00 50.97 498 THR A CA 1
ATOM 3815 C C . THR A 1 498 ? 14.989 47.147 -6.332 1.00 50.97 498 THR A C 1
ATOM 3817 O O . THR A 1 498 ? 15.487 46.177 -6.902 1.00 50.97 498 THR A O 1
ATOM 3820 N N . GLU A 1 499 ? 14.279 48.075 -6.977 1.00 46.84 499 GLU A N 1
ATOM 3821 C CA . GLU A 1 499 ? 13.948 47.996 -8.404 1.00 46.84 499 GLU A CA 1
ATOM 3822 C C . GLU A 1 499 ? 15.085 48.471 -9.328 1.00 46.84 499 GLU A C 1
ATOM 3824 O O . GLU A 1 499 ? 15.269 47.897 -10.402 1.00 46.84 499 GLU A O 1
ATOM 3829 N N . GLN A 1 500 ? 15.880 49.476 -8.925 1.00 48.03 500 GLN A N 1
ATOM 3830 C CA . GLN A 1 500 ? 17.007 50.000 -9.720 1.00 48.03 500 GLN A CA 1
ATOM 3831 C C . GLN A 1 500 ? 18.252 50.320 -8.862 1.00 48.03 500 GLN A C 1
ATOM 3833 O O . GLN A 1 500 ? 18.473 51.473 -8.486 1.00 48.03 500 GLN A O 1
ATOM 3838 N N . PRO A 1 501 ? 19.106 49.326 -8.554 1.00 50.44 501 PRO A N 1
ATOM 3839 C CA . PRO A 1 501 ? 20.308 49.546 -7.747 1.00 50.44 501 PRO A CA 1
ATOM 3840 C C . PRO A 1 501 ? 21.387 50.344 -8.505 1.00 50.44 501 PRO A C 1
ATOM 3842 O O . PRO A 1 501 ? 21.702 50.041 -9.658 1.00 50.44 501 PRO A O 1
ATOM 3845 N N . LEU A 1 502 ? 22.021 51.326 -7.850 1.00 47.84 502 LEU A N 1
ATOM 3846 C CA . LEU A 1 502 ? 23.106 52.126 -8.438 1.00 47.84 502 LEU A CA 1
ATOM 3847 C C . LEU A 1 502 ? 24.481 51.476 -8.202 1.00 47.84 502 LEU A C 1
ATOM 3849 O O . LEU A 1 502 ? 24.797 51.009 -7.111 1.00 47.84 502 LEU A O 1
ATOM 3853 N N . LEU A 1 503 ? 25.356 51.489 -9.216 1.00 39.75 503 LEU A N 1
ATOM 3854 C CA . LEU A 1 503 ? 26.634 50.751 -9.204 1.00 39.75 503 LEU A CA 1
ATOM 3855 C C . LEU A 1 503 ? 27.597 51.155 -8.066 1.00 39.75 503 LEU A C 1
ATOM 3857 O O . LEU A 1 503 ? 28.323 50.312 -7.535 1.00 39.75 503 LEU A O 1
ATOM 3861 N N . TRP A 1 504 ? 27.614 52.435 -7.679 1.00 44.91 504 TRP A N 1
ATOM 3862 C CA . TRP A 1 504 ? 28.496 52.954 -6.623 1.00 44.91 504 TRP A CA 1
ATOM 3863 C C . TRP A 1 504 ? 28.067 52.521 -5.215 1.00 44.91 504 TRP A C 1
ATOM 3865 O O . TRP A 1 504 ? 28.897 52.510 -4.309 1.00 44.91 504 TRP A O 1
ATOM 3875 N N . GLN A 1 505 ? 26.821 52.068 -5.044 1.00 44.50 505 GLN A N 1
ATOM 3876 C CA . GLN A 1 505 ? 26.331 51.485 -3.792 1.00 44.50 505 GLN A CA 1
ATOM 3877 C C . GLN A 1 505 ? 26.932 50.091 -3.525 1.00 44.50 505 GLN A C 1
ATOM 3879 O O . GLN A 1 505 ? 26.715 49.529 -2.458 1.00 44.50 505 GLN A O 1
ATOM 3884 N N . PHE A 1 506 ? 27.693 49.516 -4.469 1.00 48.16 506 PHE A N 1
ATOM 3885 C CA . PHE A 1 506 ? 28.218 48.148 -4.380 1.00 48.16 506 PHE A CA 1
ATOM 3886 C C . PHE A 1 506 ? 29.681 48.009 -4.834 1.00 48.16 506 PHE A C 1
ATOM 3888 O O . PHE A 1 506 ? 30.107 46.912 -5.210 1.00 48.16 506 PHE A O 1
ATOM 3895 N N . ALA A 1 507 ? 30.460 49.096 -4.796 1.00 37.72 507 ALA A N 1
ATOM 3896 C CA . ALA A 1 507 ? 31.869 49.082 -5.184 1.00 37.72 507 ALA A CA 1
ATOM 3897 C C . ALA A 1 507 ? 32.724 48.207 -4.242 1.00 37.72 507 ALA A C 1
ATOM 3899 O O . ALA A 1 507 ? 32.628 48.293 -3.019 1.00 37.72 507 ALA A O 1
ATOM 3900 N N . GLU A 1 508 ? 33.614 47.390 -4.816 1.00 37.69 508 GLU A N 1
ATOM 3901 C CA . GLU A 1 508 ? 34.484 46.437 -4.099 1.00 37.69 508 GLU A CA 1
ATOM 3902 C C . GLU A 1 508 ? 35.609 47.091 -3.271 1.00 37.69 508 GLU A C 1
ATOM 3904 O O . GLU A 1 508 ? 36.382 46.389 -2.615 1.00 37.69 508 GLU A O 1
ATOM 3909 N N . ARG A 1 509 ? 35.736 48.427 -3.271 1.00 38.44 509 ARG A N 1
ATOM 3910 C CA . ARG A 1 509 ? 36.824 49.106 -2.550 1.00 38.44 509 ARG A CA 1
ATOM 3911 C C . ARG A 1 509 ? 36.498 49.292 -1.059 1.00 38.44 509 ARG A C 1
ATOM 3913 O O . ARG A 1 509 ? 35.355 49.584 -0.710 1.00 38.44 509 ARG A O 1
ATOM 3920 N N . PRO A 1 510 ? 37.483 49.166 -0.146 1.00 36.66 510 PRO A N 1
ATOM 3921 C CA . PRO A 1 510 ? 37.201 48.981 1.280 1.00 36.66 510 PRO A CA 1
ATOM 3922 C C . PRO A 1 510 ? 36.757 50.241 2.040 1.00 36.66 510 PRO A C 1
ATOM 3924 O O . PRO A 1 510 ? 36.441 50.128 3.225 1.00 36.66 510 PRO A O 1
ATOM 3927 N N . TYR A 1 511 ? 36.696 51.417 1.410 1.00 39.53 511 TYR A N 1
ATOM 3928 C CA . TYR A 1 511 ? 36.551 52.691 2.114 1.00 39.53 511 TYR A CA 1
ATOM 3929 C C . TYR A 1 511 ? 35.457 53.569 1.491 1.00 39.53 511 TYR A C 1
ATOM 3931 O O . TYR A 1 511 ? 35.546 53.926 0.324 1.00 39.53 511 TYR A O 1
ATOM 3939 N N . MET A 1 512 ? 34.481 53.935 2.336 1.00 40.72 512 MET A N 1
ATOM 3940 C CA . MET A 1 512 ? 33.359 54.876 2.144 1.00 40.72 512 MET A CA 1
ATOM 3941 C C . MET A 1 512 ? 32.090 54.331 1.477 1.00 40.72 512 MET A C 1
ATOM 3943 O O . MET A 1 512 ? 31.970 54.274 0.263 1.00 40.72 512 MET A O 1
ATOM 3947 N N . TRP A 1 513 ? 31.110 53.992 2.322 1.00 43.78 513 TRP A N 1
ATOM 3948 C CA . TRP A 1 513 ? 29.711 53.788 1.942 1.00 43.78 513 TRP A CA 1
ATOM 3949 C C . TRP A 1 513 ? 28.889 54.956 2.493 1.00 43.78 513 TRP A C 1
ATOM 3951 O O . TRP A 1 513 ? 29.063 55.325 3.660 1.00 43.78 513 TRP A O 1
ATOM 3961 N N . PHE A 1 514 ? 28.000 55.506 1.670 1.00 44.25 514 PHE A N 1
ATOM 3962 C CA . PHE A 1 514 ? 27.047 56.541 2.057 1.00 44.25 514 PHE A CA 1
ATOM 3963 C C . PHE A 1 514 ? 25.615 55.984 1.967 1.00 44.25 514 PHE A C 1
ATOM 3965 O O . PHE A 1 514 ? 25.299 55.235 1.045 1.00 44.25 514 PHE A O 1
ATOM 3972 N N . LEU A 1 515 ? 24.779 56.312 2.950 1.00 45.25 515 LEU A N 1
ATOM 3973 C CA . LEU A 1 515 ? 23.328 56.178 2.948 1.00 45.25 515 LEU A CA 1
ATOM 3974 C C . LEU A 1 515 ? 22.740 57.032 1.811 1.00 45.25 515 LEU A C 1
ATOM 3976 O O . LEU A 1 515 ? 23.411 57.954 1.333 1.00 45.25 515 LEU A O 1
ATOM 3980 N N . PRO A 1 516 ? 21.501 56.773 1.364 1.00 40.06 516 PRO A N 1
ATOM 3981 C CA . PRO A 1 516 ? 20.950 57.481 0.211 1.00 40.06 516 PRO A CA 1
ATOM 3982 C C . PRO A 1 516 ? 20.691 58.978 0.484 1.00 40.06 516 PRO A C 1
ATOM 3984 O O . PRO A 1 516 ? 20.635 59.764 -0.458 1.00 40.06 516 PRO A O 1
ATOM 3987 N N . ASN A 1 517 ? 20.668 59.395 1.755 1.00 45.31 517 ASN A N 1
ATOM 3988 C CA . ASN A 1 517 ? 20.672 60.794 2.201 1.00 45.31 517 ASN A CA 1
ATOM 3989 C C . ASN A 1 517 ? 22.079 61.436 2.301 1.00 45.31 517 ASN A C 1
ATOM 3991 O O . ASN A 1 517 ? 22.205 62.573 2.750 1.00 45.31 517 ASN A O 1
ATOM 3995 N N . GLY A 1 518 ? 23.146 60.734 1.899 1.00 46.84 518 GLY A N 1
ATOM 3996 C CA . GLY A 1 518 ? 24.526 61.239 1.899 1.00 46.84 518 GLY A CA 1
ATOM 3997 C C . GLY A 1 518 ? 25.300 61.050 3.212 1.00 46.84 518 GLY A C 1
ATOM 3998 O O . GLY A 1 518 ? 26.468 61.427 3.283 1.00 46.84 518 GLY A O 1
ATOM 3999 N N . ASN A 1 519 ? 24.707 60.435 4.240 1.00 45.41 519 ASN A N 1
ATOM 4000 C CA . ASN A 1 519 ? 25.380 60.148 5.516 1.00 45.41 519 ASN A CA 1
ATOM 4001 C C . ASN A 1 519 ? 26.225 58.867 5.460 1.00 45.41 519 ASN A C 1
ATOM 4003 O O . ASN A 1 519 ? 25.975 57.997 4.645 1.00 45.41 519 ASN A O 1
ATOM 4007 N N . ARG A 1 520 ? 27.237 58.684 6.317 1.00 46.81 520 ARG A N 1
ATOM 4008 C CA . ARG A 1 520 ? 28.106 57.484 6.270 1.00 46.81 520 ARG A CA 1
ATOM 4009 C C . ARG A 1 520 ? 27.395 56.258 6.866 1.00 46.81 520 ARG A C 1
ATOM 4011 O O . ARG A 1 520 ? 26.921 56.319 7.996 1.00 46.81 520 ARG A O 1
ATOM 4018 N N . ALA A 1 521 ? 27.363 55.133 6.147 1.00 47.19 521 ALA A N 1
ATOM 4019 C CA . ALA A 1 521 ? 26.766 53.895 6.660 1.00 47.19 521 ALA A CA 1
ATOM 4020 C C . ALA A 1 521 ? 27.609 53.304 7.809 1.00 47.19 521 ALA A C 1
ATOM 4022 O O . ALA A 1 521 ? 28.836 53.208 7.701 1.00 47.19 521 ALA A O 1
ATOM 4023 N N . VAL A 1 522 ? 26.961 52.882 8.901 1.00 44.12 522 VAL A N 1
ATOM 4024 C CA . VAL A 1 522 ? 27.636 52.273 10.059 1.00 44.12 522 VAL A CA 1
ATOM 4025 C C . VAL A 1 522 ? 27.851 50.774 9.798 1.00 44.12 522 VAL A C 1
ATOM 4027 O O . VAL A 1 522 ? 26.882 50.047 9.579 1.00 44.12 522 VAL A O 1
ATOM 4030 N N . PRO A 1 523 ? 29.097 50.265 9.804 1.00 42.66 523 PRO A N 1
ATOM 4031 C CA . PRO A 1 523 ? 29.366 48.868 9.493 1.00 42.66 523 PRO A CA 1
ATOM 4032 C C . PRO A 1 523 ? 28.979 47.948 10.658 1.00 42.66 523 PRO A C 1
ATOM 4034 O O . PRO A 1 523 ? 29.692 47.857 11.659 1.00 42.66 523 PRO A O 1
ATOM 4037 N N . PHE A 1 524 ? 27.892 47.194 10.497 1.00 40.88 524 PHE A N 1
ATOM 4038 C CA . PHE A 1 524 ? 27.584 46.085 11.398 1.00 40.88 524 PHE A CA 1
ATOM 4039 C C . PHE A 1 524 ? 28.494 44.888 11.087 1.00 40.88 524 PHE A C 1
ATOM 4041 O O . PHE A 1 524 ? 28.508 44.383 9.963 1.00 40.88 524 PHE A O 1
ATOM 4048 N N . HIS A 1 525 ? 29.273 44.440 12.072 1.00 38.53 525 HIS A N 1
ATOM 4049 C CA . HIS A 1 525 ? 30.163 43.286 11.941 1.00 38.53 525 HIS A CA 1
ATOM 4050 C C . HIS A 1 525 ? 29.490 42.052 12.547 1.00 38.53 525 HIS A C 1
ATOM 4052 O O . HIS A 1 525 ? 29.510 41.861 13.758 1.00 38.53 525 HIS A O 1
ATOM 4058 N N . GLY A 1 526 ? 28.892 41.214 11.697 1.00 38.06 526 GLY A N 1
ATOM 4059 C CA . GLY A 1 526 ? 28.295 39.936 12.089 1.00 38.06 526 GLY A CA 1
ATOM 4060 C C . GLY A 1 526 ? 28.960 38.749 11.391 1.00 38.06 526 GLY A C 1
ATOM 4061 O O . GLY A 1 526 ? 29.468 38.872 10.275 1.00 38.06 526 GLY A O 1
ATOM 4062 N N . THR A 1 527 ? 28.939 37.581 12.032 1.00 37.03 527 THR A N 1
ATOM 4063 C CA . THR A 1 527 ? 29.201 36.288 11.381 1.00 37.03 527 THR A CA 1
ATOM 4064 C C . THR A 1 527 ? 27.934 35.452 11.460 1.00 37.03 527 THR A C 1
ATOM 4066 O O . THR A 1 527 ? 27.457 35.203 12.563 1.00 37.03 527 THR A O 1
ATOM 4069 N N . HIS A 1 528 ? 27.403 35.017 10.315 1.00 37.84 528 HIS A N 1
ATOM 4070 C CA . HIS A 1 528 ? 26.264 34.102 10.265 1.00 37.84 528 HIS A CA 1
ATOM 4071 C C . HIS A 1 528 ? 26.662 32.753 9.663 1.00 37.84 528 HIS A C 1
ATOM 4073 O O . HIS A 1 528 ? 27.619 32.630 8.890 1.00 37.84 528 HIS A O 1
ATOM 4079 N N . ASP A 1 529 ? 25.771 31.800 9.858 1.00 36.56 529 ASP A N 1
ATOM 4080 C CA . ASP A 1 529 ? 25.847 30.428 9.400 1.00 36.56 529 ASP A CA 1
ATOM 4081 C C . ASP A 1 529 ? 24.740 30.181 8.355 1.00 36.56 529 ASP A C 1
ATOM 4083 O O . ASP A 1 529 ? 23.612 29.822 8.680 1.00 36.56 529 ASP A O 1
ATOM 4087 N N . MET A 1 530 ? 25.018 30.444 7.069 1.00 36.88 530 MET A N 1
ATOM 4088 C CA . MET A 1 530 ? 24.012 30.280 6.004 1.00 36.88 530 MET A CA 1
ATOM 4089 C C . MET A 1 530 ? 24.054 28.864 5.423 1.00 36.88 530 MET A C 1
ATOM 4091 O O . MET A 1 530 ? 24.645 28.621 4.372 1.00 36.88 530 MET A O 1
ATOM 4095 N N . ALA A 1 531 ? 23.391 27.924 6.094 1.00 30.92 531 ALA A N 1
ATOM 4096 C CA . ALA A 1 531 ? 23.242 26.550 5.607 1.00 30.92 531 ALA A CA 1
ATOM 4097 C C . ALA A 1 531 ? 22.154 26.376 4.519 1.00 30.92 531 ALA A C 1
ATOM 4099 O O . ALA A 1 531 ? 22.080 25.315 3.902 1.00 30.92 531 ALA A O 1
ATOM 4100 N N . SER A 1 532 ? 21.319 27.391 4.247 1.00 30.30 532 SER A N 1
ATOM 4101 C CA . SER A 1 532 ? 20.010 27.166 3.593 1.00 30.30 532 SER A CA 1
ATOM 4102 C C . SER A 1 532 ? 19.730 27.943 2.298 1.00 30.30 532 SER A C 1
ATOM 4104 O O . SER A 1 532 ? 18.683 27.729 1.695 1.00 30.30 532 SER A O 1
ATOM 4106 N N . PHE A 1 533 ? 20.615 28.827 1.828 1.00 31.70 533 PHE A N 1
ATOM 4107 C CA . PHE A 1 533 ? 20.247 29.795 0.773 1.00 31.70 533 PHE A CA 1
ATOM 4108 C C . PHE A 1 533 ? 20.577 29.387 -0.670 1.00 31.70 533 PHE A C 1
ATOM 4110 O O . PHE A 1 533 ? 20.154 30.052 -1.609 1.00 31.70 533 PHE A O 1
ATOM 4117 N N . MET A 1 534 ? 21.266 28.265 -0.887 1.00 30.42 534 MET A N 1
ATOM 4118 C CA . MET A 1 534 ? 21.575 27.767 -2.236 1.00 30.42 534 MET A CA 1
ATOM 4119 C C . MET A 1 534 ? 20.694 26.564 -2.568 1.00 30.42 534 MET A C 1
ATOM 4121 O O . MET A 1 534 ? 21.155 25.428 -2.656 1.00 30.42 534 MET A O 1
ATOM 4125 N N . LYS A 1 535 ? 19.397 26.813 -2.751 1.00 27.17 535 LYS A N 1
ATOM 4126 C CA . LYS A 1 535 ? 18.440 25.799 -3.205 1.00 27.17 535 LYS A CA 1
ATOM 4127 C C . LYS A 1 535 ? 18.335 25.763 -4.735 1.00 27.17 535 LYS A C 1
ATOM 4129 O O . LYS A 1 535 ? 17.231 25.730 -5.242 1.00 27.17 535 LYS A O 1
ATOM 4134 N N . TYR A 1 536 ? 19.453 25.750 -5.470 1.00 27.83 536 TYR A N 1
ATOM 4135 C CA . TYR A 1 536 ? 19.467 25.399 -6.902 1.00 27.83 536 TYR A CA 1
ATOM 4136 C C . TYR A 1 536 ? 20.815 24.789 -7.326 1.00 27.83 536 TYR A C 1
ATOM 4138 O O . TYR A 1 536 ? 21.842 25.466 -7.270 1.00 27.83 536 TYR A O 1
ATOM 4146 N N . PRO A 1 537 ? 20.850 23.529 -7.802 1.00 33.34 537 PRO A N 1
ATOM 4147 C CA . PRO A 1 537 ? 22.005 22.971 -8.477 1.00 33.34 537 PRO A CA 1
ATOM 4148 C C . PRO A 1 537 ? 21.854 23.211 -9.982 1.00 33.34 537 PRO A C 1
ATOM 4150 O O . PRO A 1 537 ? 21.461 22.319 -10.722 1.00 33.34 537 PRO A O 1
ATOM 4153 N N . LEU A 1 538 ? 22.199 24.402 -10.460 1.00 29.34 538 LEU A N 1
ATOM 4154 C CA . LEU A 1 538 ? 22.533 24.590 -11.873 1.00 29.34 538 LEU A CA 1
ATOM 4155 C C . LEU A 1 538 ? 23.982 25.052 -11.978 1.00 29.34 538 LEU A C 1
ATOM 4157 O O . LEU A 1 538 ? 24.302 26.142 -12.432 1.00 29.34 538 LEU A O 1
ATOM 4161 N N . ARG A 1 539 ? 24.900 24.151 -11.608 1.00 30.62 539 ARG A N 1
ATOM 4162 C CA . ARG A 1 539 ? 26.189 24.085 -12.305 1.00 30.62 539 ARG A CA 1
ATOM 4163 C C . ARG A 1 539 ? 25.932 23.446 -13.670 1.00 30.62 539 ARG A C 1
ATOM 4165 O O . ARG A 1 539 ? 26.325 22.307 -13.909 1.00 30.62 539 ARG A O 1
ATOM 4172 N N . ASN A 1 540 ? 25.283 24.181 -14.568 1.00 28.80 540 ASN A N 1
ATOM 4173 C CA . ASN A 1 540 ? 25.477 23.908 -15.980 1.00 28.80 540 ASN A CA 1
ATOM 4174 C C . ASN A 1 540 ? 26.935 24.252 -16.277 1.00 28.80 540 ASN A C 1
ATOM 4176 O O . ASN A 1 540 ? 27.350 25.407 -16.224 1.00 28.80 540 ASN A O 1
ATOM 4180 N N . ARG A 1 541 ? 27.737 23.220 -16.551 1.00 31.12 541 ARG A N 1
ATOM 4181 C CA . ARG A 1 541 ? 28.965 23.370 -17.329 1.00 31.12 541 ARG A CA 1
ATOM 4182 C C . ARG A 1 541 ? 28.548 23.726 -18.758 1.00 31.12 541 ARG A C 1
ATOM 4184 O O . ARG A 1 541 ? 28.607 22.887 -19.642 1.00 31.12 541 ARG A O 1
ATOM 4191 N N . LEU A 1 542 ? 28.103 24.956 -18.970 1.00 28.95 542 LEU A N 1
ATOM 4192 C CA . LEU A 1 542 ? 28.087 25.564 -20.289 1.00 28.95 542 LEU A CA 1
ATOM 4193 C C . LEU A 1 542 ? 29.166 26.640 -20.254 1.00 28.95 542 LEU A C 1
ATOM 4195 O O . LEU A 1 542 ? 29.019 27.684 -19.626 1.00 28.95 542 LEU A O 1
ATOM 4199 N N . ARG A 1 543 ? 30.312 26.314 -20.859 1.00 34.16 543 ARG A N 1
ATOM 4200 C CA . ARG A 1 543 ? 31.247 27.323 -21.348 1.00 34.16 543 ARG A CA 1
ATOM 4201 C C . ARG A 1 543 ? 30.548 27.987 -22.532 1.00 34.16 543 ARG A C 1
ATOM 4203 O O . ARG A 1 543 ? 30.595 27.460 -23.634 1.00 34.16 543 ARG A O 1
ATOM 4210 N N . THR A 1 544 ? 29.857 29.085 -22.278 1.00 31.41 544 THR A N 1
ATOM 4211 C CA . THR A 1 544 ? 29.406 30.013 -23.317 1.00 31.41 544 THR A CA 1
ATOM 4212 C C . THR A 1 544 ? 29.858 31.409 -22.910 1.00 31.41 544 THR A C 1
ATOM 4214 O O . THR A 1 544 ? 29.685 31.800 -21.755 1.00 31.41 544 THR A O 1
ATOM 4217 N N . ASP A 1 545 ? 30.477 32.122 -23.849 1.00 35.62 545 ASP A N 1
ATOM 4218 C CA . ASP A 1 545 ? 31.312 33.321 -23.664 1.00 35.62 545 ASP A CA 1
ATOM 4219 C C . ASP A 1 545 ? 30.594 34.610 -23.219 1.00 35.62 545 ASP A C 1
ATOM 4221 O O . ASP A 1 545 ? 31.175 35.692 -23.246 1.00 35.62 545 ASP A O 1
ATOM 4225 N N . SER A 1 546 ? 29.361 34.541 -22.723 1.00 30.84 546 SER A N 1
ATOM 4226 C CA . SER A 1 546 ? 28.676 35.706 -22.157 1.00 30.84 546 SER A CA 1
ATOM 4227 C C . SER A 1 546 ? 28.629 35.605 -20.634 1.00 30.84 546 SER A C 1
ATOM 4229 O O . SER A 1 546 ? 27.801 34.888 -20.067 1.00 30.84 546 SER A O 1
ATOM 4231 N N . ARG A 1 547 ? 29.512 36.341 -19.946 1.00 29.34 547 ARG A N 1
ATOM 4232 C CA . ARG A 1 547 ? 29.386 36.587 -18.502 1.00 29.34 547 ARG A CA 1
ATOM 4233 C C . ARG A 1 547 ? 28.152 37.455 -18.253 1.00 29.34 547 ARG A C 1
ATOM 4235 O O . ARG A 1 547 ? 28.248 38.677 -18.260 1.00 29.34 547 ARG A O 1
ATOM 4242 N N . THR A 1 548 ? 27.004 36.846 -17.996 1.00 24.47 548 THR A N 1
ATOM 4243 C CA . THR A 1 548 ? 25.895 37.553 -17.349 1.00 24.47 548 THR A CA 1
ATOM 4244 C C . THR A 1 548 ? 26.284 37.771 -15.883 1.00 24.47 548 THR A C 1
ATOM 4246 O O . THR A 1 548 ? 26.619 36.792 -15.206 1.00 24.47 548 THR A O 1
ATOM 4249 N N . PRO A 1 549 ? 26.312 39.013 -15.365 1.00 27.89 549 PRO A N 1
ATOM 4250 C CA . PRO A 1 549 ? 26.593 39.237 -13.956 1.00 27.89 549 PRO A CA 1
ATOM 4251 C C . PRO A 1 549 ? 25.503 38.565 -13.122 1.00 27.89 549 PRO A C 1
ATOM 4253 O O . PRO A 1 549 ? 24.316 38.642 -13.433 1.00 27.89 549 PRO A O 1
ATOM 4256 N N . THR A 1 550 ? 25.923 37.869 -12.070 1.00 29.77 550 THR A N 1
ATOM 4257 C CA . THR A 1 550 ? 25.046 37.217 -11.101 1.00 29.77 550 THR A CA 1
ATOM 4258 C C . THR A 1 550 ? 24.020 38.233 -10.591 1.00 29.77 550 THR A C 1
ATOM 4260 O O . THR A 1 550 ? 24.405 39.179 -9.903 1.00 29.77 550 THR A O 1
ATOM 4263 N N . MET A 1 551 ? 22.729 38.061 -10.903 1.00 29.67 551 MET A N 1
ATOM 4264 C CA . MET A 1 551 ? 21.679 38.832 -10.231 1.00 29.67 551 MET A CA 1
ATOM 4265 C C . MET A 1 551 ? 21.754 38.522 -8.732 1.00 29.67 551 MET A C 1
ATOM 4267 O O . MET A 1 551 ? 21.547 37.386 -8.302 1.00 29.67 551 MET A O 1
ATOM 4271 N N . ARG A 1 552 ? 22.133 39.527 -7.938 1.00 36.72 552 ARG A N 1
ATOM 4272 C CA . ARG A 1 552 ? 22.198 39.445 -6.478 1.00 36.72 552 ARG A CA 1
ATOM 4273 C C . ARG A 1 552 ? 20.770 39.584 -5.951 1.00 36.72 552 ARG A C 1
ATOM 4275 O O . ARG A 1 552 ? 20.221 40.677 -5.965 1.00 36.72 552 ARG A O 1
ATOM 4282 N N . HIS A 1 553 ? 20.157 38.487 -5.516 1.00 33.94 553 HIS A N 1
ATOM 4283 C CA . HIS A 1 553 ? 18.847 38.547 -4.866 1.00 33.94 553 HIS A CA 1
ATOM 4284 C C . HIS A 1 553 ? 18.976 39.232 -3.495 1.00 33.94 553 HIS A C 1
ATOM 4286 O O . HIS A 1 553 ? 19.693 38.736 -2.626 1.00 33.94 553 HIS A O 1
ATOM 4292 N N . MET A 1 554 ? 18.289 40.363 -3.309 1.00 38.12 554 MET A N 1
ATOM 4293 C CA . MET A 1 554 ? 18.114 41.011 -2.006 1.00 38.12 554 MET A CA 1
ATOM 4294 C C . MET A 1 554 ? 16.936 40.355 -1.282 1.00 38.12 554 MET A C 1
ATOM 4296 O O . MET A 1 554 ? 15.858 40.209 -1.853 1.00 38.12 554 MET A O 1
ATOM 4300 N N . LEU A 1 555 ? 17.149 39.915 -0.043 1.00 38.00 555 LEU A N 1
ATOM 4301 C CA . LEU A 1 555 ? 16.129 39.259 0.776 1.00 38.00 555 LEU A CA 1
ATOM 4302 C C . LEU A 1 555 ? 15.895 40.061 2.055 1.00 38.00 555 LEU A C 1
ATOM 4304 O O . LEU A 1 555 ? 16.842 40.434 2.746 1.00 38.00 555 LEU A O 1
ATOM 4308 N N . HIS A 1 556 ? 14.618 40.302 2.344 1.00 35.06 556 HIS A N 1
ATOM 4309 C CA . HIS A 1 556 ? 14.133 40.984 3.536 1.00 35.06 556 HIS A CA 1
ATOM 4310 C C . HIS A 1 556 ? 14.485 40.179 4.797 1.00 35.06 556 HIS A C 1
ATOM 4312 O O . HIS A 1 556 ? 14.133 39.003 4.904 1.00 35.06 556 HIS A O 1
ATOM 4318 N N . ILE A 1 557 ? 15.164 40.809 5.758 1.00 39.56 557 ILE A N 1
ATOM 4319 C CA . ILE A 1 557 ? 15.352 40.258 7.104 1.00 39.56 557 ILE A CA 1
ATOM 4320 C C . ILE A 1 557 ? 14.517 41.119 8.049 1.00 39.56 557 ILE A C 1
ATOM 4322 O O . ILE A 1 557 ? 14.949 42.191 8.465 1.00 39.56 557 ILE A O 1
ATOM 4326 N N . GLY A 1 558 ? 13.308 40.658 8.369 1.00 34.22 558 GLY A N 1
ATOM 4327 C CA . GLY A 1 558 ? 12.482 41.288 9.393 1.00 34.22 558 GLY A CA 1
ATOM 4328 C C . GLY A 1 558 ? 13.068 41.004 10.773 1.00 34.22 558 GLY A C 1
ATOM 4329 O O . GLY A 1 558 ? 12.918 39.897 11.286 1.00 34.22 558 GLY A O 1
ATOM 4330 N N . ILE A 1 559 ? 13.746 41.984 11.367 1.00 39.44 559 ILE A N 1
ATOM 4331 C CA . ILE A 1 559 ? 14.140 41.938 12.779 1.00 39.44 559 ILE A CA 1
ATOM 4332 C C . ILE A 1 559 ? 13.064 42.694 13.556 1.00 39.44 559 ILE A C 1
ATOM 4334 O O . ILE A 1 559 ? 12.779 43.856 13.280 1.00 39.44 559 ILE A O 1
ATOM 4338 N N . SER A 1 560 ? 12.408 42.005 14.485 1.00 34.62 560 SER A N 1
ATOM 4339 C CA . SER A 1 560 ? 11.300 42.542 15.269 1.00 34.62 560 SER A CA 1
ATOM 4340 C C . SER A 1 560 ? 11.736 43.751 16.105 1.00 34.62 560 SER A C 1
ATOM 4342 O O . SER A 1 560 ? 12.542 43.597 17.022 1.00 34.62 560 SER A O 1
ATOM 4344 N N . GLY A 1 561 ? 11.147 44.917 15.826 1.00 36.84 561 GLY A N 1
ATOM 4345 C CA . GLY A 1 561 ? 11.173 46.091 16.703 1.00 36.84 561 GLY A CA 1
ATOM 4346 C C . GLY A 1 561 ? 11.805 47.343 16.087 1.00 36.84 561 GLY A C 1
ATOM 4347 O O . GLY A 1 561 ? 12.966 47.631 16.347 1.00 36.84 561 GLY A O 1
ATOM 4348 N N . GLY A 1 562 ? 11.020 48.139 15.350 1.00 37.69 562 GLY A N 1
ATOM 4349 C CA . GLY A 1 562 ? 11.343 49.545 15.049 1.00 37.69 562 GLY A CA 1
ATOM 4350 C C . GLY A 1 562 ? 11.364 49.930 13.563 1.00 37.69 562 GLY A C 1
ATOM 4351 O O . GLY A 1 562 ? 11.586 49.095 12.699 1.00 37.69 562 GLY A O 1
ATOM 4352 N N . LYS A 1 563 ? 11.119 51.224 13.299 1.00 39.75 563 LYS A N 1
ATOM 4353 C CA . LYS A 1 563 ? 10.865 51.928 12.017 1.00 39.75 563 LYS A CA 1
ATOM 4354 C C . LYS A 1 563 ? 11.969 51.864 10.924 1.00 39.75 563 LYS A C 1
ATOM 4356 O O . LYS A 1 563 ? 12.018 52.758 10.090 1.00 39.75 563 LYS A O 1
ATOM 4361 N N . TYR A 1 564 ? 12.846 50.862 10.892 1.00 42.69 564 TYR A N 1
ATOM 4362 C CA . TYR A 1 564 ? 13.984 50.817 9.957 1.00 42.69 564 TYR A CA 1
ATOM 4363 C C . TYR A 1 564 ? 13.976 49.549 9.092 1.00 42.69 564 TYR A C 1
ATOM 4365 O O . TYR A 1 564 ? 13.773 48.450 9.606 1.00 42.69 564 TYR A O 1
ATOM 4373 N N . MET A 1 565 ? 14.230 49.693 7.785 1.00 47.69 565 MET A N 1
ATOM 4374 C CA . MET A 1 565 ? 14.348 48.575 6.834 1.00 47.69 565 MET A CA 1
ATOM 4375 C C . MET A 1 565 ? 15.814 48.332 6.467 1.00 47.69 565 MET A C 1
ATOM 4377 O O . MET A 1 565 ? 16.591 49.275 6.397 1.00 47.69 565 MET A O 1
ATOM 4381 N N . PHE A 1 566 ? 16.229 47.085 6.225 1.00 49.47 566 PHE A N 1
ATOM 4382 C CA . PHE A 1 566 ? 17.648 46.735 6.044 1.00 49.47 566 PHE A CA 1
ATOM 4383 C C . PHE A 1 566 ? 17.927 46.067 4.686 1.00 49.47 566 PHE A C 1
ATOM 4385 O O . PHE A 1 566 ? 17.186 45.189 4.248 1.00 49.47 566 PHE A O 1
ATOM 4392 N N . PHE A 1 567 ? 19.048 46.425 4.058 1.00 47.66 567 PHE A N 1
ATOM 4393 C CA . PHE A 1 567 ? 19.656 45.755 2.907 1.00 47.66 567 PHE A CA 1
ATOM 4394 C C . PHE A 1 567 ? 20.840 44.897 3.357 1.00 47.66 567 PHE A C 1
ATOM 4396 O O . PHE A 1 567 ? 21.638 45.329 4.187 1.00 47.66 567 PHE A O 1
ATOM 4403 N N . MET A 1 568 ? 21.027 43.721 2.755 1.00 42.44 568 MET A N 1
ATOM 4404 C CA . MET A 1 568 ? 22.194 42.865 2.995 1.00 42.44 568 MET A CA 1
ATOM 4405 C C . MET A 1 568 ? 23.005 42.689 1.709 1.00 42.44 568 MET A C 1
ATOM 4407 O O . MET A 1 568 ? 22.523 42.096 0.746 1.00 42.44 568 MET A O 1
ATOM 4411 N N . CYS A 1 569 ? 24.260 43.150 1.707 1.00 40.56 569 CYS A N 1
ATOM 4412 C CA . CYS A 1 569 ? 25.216 42.850 0.642 1.00 40.56 569 CYS A CA 1
ATOM 4413 C C . CYS A 1 569 ? 26.268 41.855 1.149 1.00 40.56 569 CYS A C 1
ATOM 4415 O O . CYS A 1 569 ? 26.982 42.110 2.126 1.00 40.56 569 CYS A O 1
ATOM 4417 N N . ILE A 1 570 ? 26.369 40.708 0.475 1.00 40.44 570 ILE A N 1
ATOM 4418 C CA . ILE A 1 570 ? 27.357 39.669 0.774 1.00 40.44 570 ILE A CA 1
ATOM 4419 C C . ILE A 1 570 ? 28.582 39.915 -0.110 1.00 40.44 570 ILE A C 1
ATOM 4421 O O . ILE A 1 570 ? 28.504 39.785 -1.332 1.00 40.44 570 ILE A O 1
ATOM 4425 N N . VAL A 1 571 ? 29.721 40.251 0.499 1.00 37.62 571 VAL A N 1
ATOM 4426 C CA . VAL A 1 571 ? 30.997 40.397 -0.216 1.00 37.62 571 VAL A CA 1
ATOM 4427 C C . VAL A 1 571 ? 31.772 39.085 -0.122 1.00 37.62 571 VAL A C 1
ATOM 4429 O O . VAL A 1 571 ? 32.001 38.553 0.966 1.00 37.62 571 VAL A O 1
ATOM 4432 N N . TYR A 1 572 ? 32.200 38.557 -1.269 1.00 36.12 572 TYR A N 1
ATOM 4433 C CA . TYR A 1 572 ? 33.072 37.386 -1.331 1.00 36.12 572 TYR A CA 1
ATOM 4434 C C . TYR A 1 572 ? 34.516 37.798 -1.030 1.00 36.12 572 TYR A C 1
ATOM 4436 O O . TYR A 1 572 ? 35.283 38.096 -1.937 1.00 36.12 572 TYR A O 1
ATOM 4444 N N . LEU A 1 573 ? 34.908 37.798 0.242 1.00 29.95 573 LEU A N 1
ATOM 4445 C CA . LEU A 1 573 ? 36.328 37.783 0.591 1.00 29.95 573 LEU A CA 1
ATOM 4446 C C . LEU A 1 573 ? 36.798 36.326 0.593 1.00 29.95 573 LEU A C 1
ATOM 4448 O O . LEU A 1 573 ? 36.401 35.544 1.455 1.00 29.95 573 LEU A O 1
ATOM 4452 N N . PHE A 1 574 ? 37.600 35.955 -0.405 1.00 26.61 574 PHE A N 1
ATOM 4453 C CA . PHE A 1 574 ? 38.396 34.733 -0.347 1.00 26.61 574 PHE A CA 1
ATOM 4454 C C . PHE A 1 574 ? 39.534 34.970 0.650 1.00 26.61 574 PHE A C 1
ATOM 4456 O O . PHE A 1 574 ? 40.431 35.760 0.371 1.00 26.61 574 PHE A O 1
ATOM 4463 N N . PHE A 1 575 ? 39.467 34.305 1.799 1.00 26.55 575 PHE A N 1
ATOM 4464 C CA . PHE A 1 575 ? 40.631 33.991 2.621 1.00 26.55 575 PHE A CA 1
ATOM 4465 C C . PHE A 1 575 ? 40.698 32.479 2.781 1.00 26.55 575 PHE A C 1
ATOM 4467 O O . PHE A 1 575 ? 39.621 31.874 3.021 1.00 26.55 575 PHE A O 1
#

pLDDT: mean 74.82, std 22.4, range [24.47, 98.25]

Organism: NCBI:txid387005

Radius of gyration: 32.77 Å; chains: 1; bounding box: 82×86×74 Å

Sequence (575 aa):
MKIKLKYGFTGTPVTSTGDVGGQLIGLVTSRDVDFIDENKYAITKISEVMVPLDRLITGSEDLTLEHAYEILENEKKGKLPIVNSKNELVSLIARTDLKKARDFPWSSYDLKGQLRVGAAINTRESAKEAVKKLVAAGVDVLVIDSSQGAIVTQKQAKILIDAGADAIRIGMGSGSICITQEVTAVGRAQGTAVYQVAKYARTRGIPVIADGGIRDVGYITKALALGASTVMMGGLLAGTTEAPGEYFWGPSGVRLKNYRGMGSLDAMEANVSSQDSRSDTIKVAQGVSATMRDRGSIHKFVPYLVRGIQHGFQDIGVRNLDELRNGIACGEVRFERRSSNAQIEGGVHSLHSFRKMCGNGAYRYLLWASYDGARFISIANGSINHSVLSFLKTLVRGTFPNIGKQLKMSPSSRTDAGVHAMRNAFIMQIPIGNADEDKNSILNDWNQRINECIGTSLHVLDFHTVSKGFCSRRNVSYRKYKYRLAIAENEEEWLKNTEQPLLWQFAERPYMWFLPNGNRAVPFHGTHDMASFMKYPLRNRLRTDSRTPTMRHMLHIGISGGKYMFFMCIVYLFF

Secondary structure (DSSP, 8-state):
-HHHHHHS---EEEESSSSTTSBEEEEE-HHHHTTS-GGGTTTS-HHHHSEEGGG---EETT--HHHHHHHHHHS--SEEEEE-TT-BEEEEEEHHHHHHHHH-TT--B-TTSPBP-EEEE-SSTTHHHHHHHHHHTT-SEEEE--SSS-B-SHHHHHHHHHTT-SSEEE-SS-STTB-HHHHHS----HHHHHHHHHHHHHTTT--EEEES---SHHHHHHHHHTT-SEEE-STTTTTBSSSSS--EE-TTS-EEEEEE-TTSHHHHHHT--TTSTT--PPPPP-B-EEEEE--B-HHHHHHHHHHHHHHHHHHHT-SSHHHHHHHHHTT-S---PPPHHHHHHTSS-S-S------S-PPEEEEEEEEE-TTS-HHHHT--TT--HHHHHHHHHHHH-GGGGGG-EEEES---SSS-----SEEEEEESSS-GGGGHHHHHHHHHHHHHHHHGGGEEEEEEEEE-TT--HHHH-----EEEEEEEESSHHHHHHHHHS--GGGG-SSSS--B-TTSPBPP---EEE---SS-----------S--------------SSSS-EEEEEEE----

InterPro domains:
  IPR000644 CBS domain [PF00571] (47-101)
  IPR000644 CBS domain [PS51371] (50-108)
  IPR000644 CBS domain [SM00116] (55-103)
  IPR001093 IMP dehydrogenase/GMP reductase [PF00478] (149-349)
  IPR001093 IMP dehydrogenase/GMP reductase [cd00381] (111-338)
  IPR005990 Inosine-5'-monophosphate dehydrogenase [PTHR11911] (149-356)
  IPR013785 Aldolase-type TIM barrel [G3DSA:3.20.20.70] (1-149)
  IPR013785 Aldolase-type TIM barrel [G3DSA:3.20.20.70] (150-359)
  IPR015875 IMP dehydrogenase / GMP reductase, conserved site [PS00487] (168-180)
  IPR020094 Pseudouridine synthase TruA/RsuA/RluB/E/F, N-terminal [G3DSA:3.30.70.580] (361-476)
  IPR020103 Pseudouridine synthase, catalytic domain superfamily [SSF55120] (363-567)